Protein AF-A0A2R6DFC4-F1 (afdb_monomer_lite)

Secondary structure (DSSP, 8-state):
------S--EEEEEEETTEEEEEEESSSS-EE-S-EEE---TT-HHHHHTTS-----GGGEEEEEEEEEE--HHHHHHHHT--TT---EEEE-SGGGTT-SEEEEEEE-SSEEEEEEEEEHHHHHHHT--HHHHHHHHHT-GGGHHHHTT---EEEEEEEEEE-HHHH--SS-EETTEEE-GGGGT--EEETTEEE-HHHHHHHHHHHHHHHHHHHHTT-GGGHHHHHHH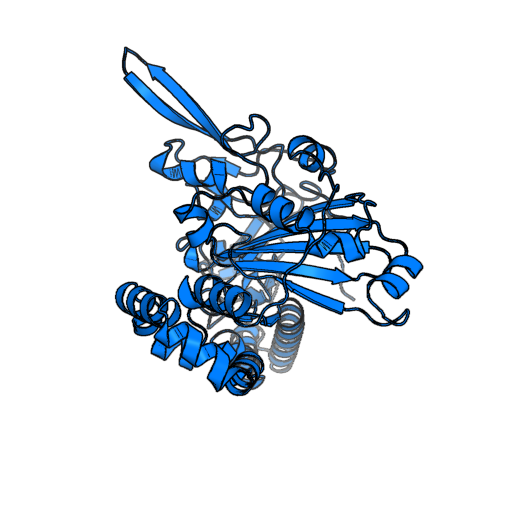HHHHTTHHHHHS-HHHHHHHHHHT-HHHHHHHHHHHHSHHHHHHHHHSHHHHHHHHT-HHHHTT--SSHIIIIIHHHHHHHHHPPP--------PPPHHHHHHTSEEE--S--EEES--BHHHHTTHHHHSTT-BTTBTTSSEEEEEEEETTEEEEEEEE--TT-----THHHHSSEEE-PPPTT-EEE-S--

pLDDT: mean 91.29, std 7.96, range [62.62, 98.69]

Radius of gyration: 22.93 Å; chains: 1; bounding box: 62×56×62 Å

Foldseek 3Di:
DDDDDFLWDFQEFDDDPRAGFFTDTPVDHTDGDLAAEDPVAQQDNHCVNLVQDAQADLQQKKKKKKWKKFAALVLQCVLVVHDQVDKDKDWAFECLQVLFFWTWMWIDDNGIIITMIMGRLVSCLVVLAFRVVSSVSVVFPQVCCSSCVQPTDTPAIAMAMAGQLQPQQGLQQDDQRYGYAFNSRNLFQDQQPDTDTPVRRVVLVVLLVVLQVVCVVVVHNRCSSVSSSVCCVVVCSSCRSHPPQLVVCQVPCADPVNQVVLLVCCPDPNNLVVCVVCVVVVVVLSVDPVNSSNQHSYSCRRYSVSHSCCVRPNDDNPGGGPDDDDDLCVNLVSWDFDQDPAQKFAPFFACVAQVSCQRSVNSHHAPDPRGQKYWDWDDDPHDIGITIDGDRSSDQLRCSSSNRHRMDGDDGRRPGHTDDDPD

Sequence (423 aa):
GGGLLTEVRVNGLLRENGEIVGVTCDELDPITADVIIAADGVNSELARDAGLMDYDEPDEWFQGVKAVVDMEPDAINERFDVEPDDGVAHLFSGDLFEGVRGGGFLYTNEDSLSVGTVFHLDSLAEERAEPHELLDALLTHPLLDQWFQGEYHEREYSAKLVPDSKKAAHPSPHEGRLLLVGDAAGQMQAQGPIIKGMNHAVTAGGLAAEALAEAKSRGNEASAGALYEQKLVDEGVMAKLRPKRYRMTRTLSESDVVTKVAGGVLDSAVGRAGVKLFDGVLERAFNSPFLLGMIPDTRTSYVTVPRVVAETLGERVDADNDVEPPELDDRIGDLTYDVGDPHIELLDNSYEASGTAVTACPVSARDFGGGCYREETVGTNGSEQRVVSLDTQPCVECGTCAVVADTEWDHPAGGKGVEFKDG

Structure (mmCIF, N/CA/C/O backbone):
data_AF-A0A2R6DFC4-F1
#
_entry.id   AF-A0A2R6DFC4-F1
#
loop_
_atom_site.group_PDB
_atom_site.id
_atom_site.type_symbol
_atom_site.label_atom_id
_atom_site.label_alt_id
_atom_site.label_comp_id
_atom_site.label_asym_id
_atom_site.label_entity_id
_atom_site.label_seq_id
_atom_site.pdbx_PDB_ins_code
_atom_site.Cartn_x
_atom_site.Cartn_y
_atom_site.Cartn_z
_atom_site.occupancy
_atom_site.B_iso_or_equiv
_atom_site.auth_seq_id
_atom_site.auth_comp_id
_atom_site.auth_asym_id
_atom_site.auth_atom_id
_atom_site.pdbx_PDB_model_num
ATOM 1 N N . GLY A 1 1 ? -32.577 0.637 5.072 1.00 66.44 1 GLY A N 1
ATOM 2 C CA . GLY A 1 1 ? -31.527 1.031 4.115 1.00 66.44 1 GLY A CA 1
ATOM 3 C C . GLY A 1 1 ? -30.312 1.485 4.892 1.00 66.44 1 GLY A C 1
ATOM 4 O O . GLY A 1 1 ? -30.464 1.733 6.083 1.00 66.44 1 GLY A O 1
ATOM 5 N N . GLY A 1 2 ? -29.150 1.557 4.242 1.00 83.12 2 GLY A N 1
ATOM 6 C CA . GLY A 1 2 ? -27.965 2.248 4.766 1.00 83.12 2 GLY A CA 1
ATOM 7 C C . GLY A 1 2 ? -27.921 3.701 4.285 1.00 83.12 2 GLY A C 1
ATOM 8 O O . GLY A 1 2 ? -28.633 4.048 3.341 1.00 83.12 2 GLY A O 1
ATOM 9 N N . GLY A 1 3 ? -27.125 4.535 4.951 1.00 91.56 3 GLY A N 1
ATOM 10 C CA . GLY A 1 3 ? -26.774 5.884 4.504 1.00 91.56 3 GLY A CA 1
ATOM 11 C C . GLY A 1 3 ? -25.269 5.969 4.262 1.00 91.56 3 GLY A C 1
ATOM 12 O O . GLY A 1 3 ? -24.515 5.265 4.929 1.00 91.56 3 GLY A O 1
ATOM 13 N N . LEU A 1 4 ? -24.857 6.801 3.307 1.00 94.81 4 LEU A N 1
ATOM 14 C CA . LEU A 1 4 ? -23.459 7.142 3.056 1.00 94.81 4 LEU A CA 1
ATOM 15 C C . LEU A 1 4 ? -23.251 8.594 3.490 1.00 94.81 4 LEU A C 1
ATOM 17 O O . LEU A 1 4 ? -23.996 9.470 3.050 1.00 94.81 4 LEU A O 1
ATOM 21 N N . LEU A 1 5 ? -22.277 8.817 4.368 1.00 94.69 5 LEU A N 1
ATOM 22 C CA . LEU A 1 5 ? -21.824 10.143 4.774 1.00 94.69 5 LEU A CA 1
ATOM 23 C C . LEU A 1 5 ? -20.431 10.329 4.174 1.00 94.69 5 LEU A C 1
ATOM 25 O O . LEU A 1 5 ? -19.504 9.626 4.560 1.00 94.69 5 LEU A O 1
ATOM 29 N N . THR A 1 6 ? -20.322 11.200 3.177 1.00 94.50 6 THR A N 1
ATOM 30 C CA . THR A 1 6 ? -19.045 11.590 2.566 1.00 94.50 6 THR A CA 1
ATOM 31 C C . THR A 1 6 ? -18.505 12.835 3.255 1.00 94.50 6 THR A C 1
ATOM 33 O O . THR A 1 6 ? -19.267 13.532 3.923 1.00 94.50 6 THR A O 1
ATOM 36 N N . GLU A 1 7 ? -17.215 13.121 3.069 1.00 93.00 7 GLU A N 1
ATOM 37 C CA . GLU A 1 7 ? -16.558 14.311 3.638 1.00 93.00 7 GLU A CA 1
ATOM 38 C C . GLU A 1 7 ? -16.625 14.369 5.178 1.00 93.00 7 GLU A C 1
ATOM 40 O O . GLU A 1 7 ? -16.651 15.442 5.770 1.00 93.00 7 GLU A O 1
ATOM 45 N N . VAL A 1 8 ? -16.662 13.205 5.834 1.00 95.12 8 VAL A N 1
ATOM 46 C CA . VAL A 1 8 ? -16.622 13.066 7.296 1.00 95.12 8 VAL A CA 1
ATOM 47 C C . VAL A 1 8 ? -15.481 12.124 7.641 1.00 95.12 8 VAL A C 1
ATOM 49 O O . VAL A 1 8 ? -15.509 10.960 7.232 1.00 95.12 8 VAL A O 1
ATOM 52 N N . ARG A 1 9 ? -14.499 12.610 8.401 1.00 94.50 9 ARG A N 1
ATOM 53 C CA . ARG A 1 9 ? -13.405 11.782 8.903 1.00 94.50 9 ARG A CA 1
ATOM 54 C C . ARG A 1 9 ? -13.793 11.226 10.266 1.00 94.50 9 ARG A C 1
ATOM 56 O O . ARG A 1 9 ? -14.155 11.957 11.184 1.00 94.50 9 ARG A O 1
ATOM 63 N N . VAL A 1 10 ? -13.681 9.910 10.403 1.00 96.88 10 VAL A N 1
ATOM 64 C CA . VAL A 1 10 ? -13.636 9.280 11.720 1.00 96.88 10 VAL A CA 1
ATOM 65 C C . VAL A 1 10 ? -12.209 9.413 12.242 1.00 96.88 10 VAL A C 1
ATOM 67 O O . VAL A 1 10 ? -11.292 8.928 11.590 1.00 96.88 10 VAL A O 1
ATOM 70 N N . ASN A 1 11 ? -12.038 10.055 13.397 1.00 94.31 11 ASN A N 1
ATOM 71 C CA . ASN A 1 11 ? -10.725 10.374 13.975 1.00 94.31 11 ASN A CA 1
ATOM 72 C C . ASN A 1 11 ? -10.410 9.598 15.268 1.00 94.31 11 ASN A C 1
ATOM 74 O O . ASN A 1 11 ? -9.431 9.881 15.952 1.00 94.31 11 ASN A O 1
ATOM 78 N N . GLY A 1 12 ? -11.267 8.647 15.654 1.00 96.38 12 GLY A N 1
ATOM 79 C CA . GLY A 1 12 ? -11.052 7.839 16.852 1.00 96.38 12 GLY A CA 1
ATOM 80 C C . GLY A 1 12 ? -12.275 7.048 17.307 1.00 96.38 12 GLY A C 1
ATOM 81 O O . GLY A 1 12 ? -13.365 7.116 16.726 1.00 96.38 12 GLY A O 1
ATOM 82 N N . LEU A 1 13 ? -12.095 6.271 18.376 1.00 98.25 13 LEU A N 1
ATOM 83 C CA . LEU A 1 13 ? -13.144 5.464 18.995 1.00 98.25 13 LEU A CA 1
ATOM 84 C C . LEU A 1 13 ? -13.738 6.183 20.213 1.00 98.25 13 LEU A C 1
ATOM 86 O O . LEU A 1 13 ? -13.060 6.489 21.200 1.00 98.25 13 LEU A O 1
ATOM 90 N N . LEU A 1 14 ? -15.061 6.345 20.204 1.00 98.44 14 LEU A N 1
ATOM 91 C CA . LEU A 1 14 ? -15.817 6.817 21.358 1.00 98.44 14 LEU A CA 1
ATOM 92 C C . LEU A 1 14 ? -15.877 5.715 22.422 1.00 98.44 14 LEU A C 1
ATOM 94 O O . LEU A 1 14 ? -16.354 4.605 22.155 1.00 98.44 14 LEU A O 1
ATOM 98 N N . ARG A 1 15 ? -15.450 6.042 23.648 1.00 98.19 15 ARG A N 1
ATOM 99 C CA . ARG A 1 15 ? -15.449 5.113 24.785 1.00 98.19 15 ARG A CA 1
ATOM 100 C C . ARG A 1 15 ? -16.265 5.616 25.968 1.00 98.19 15 ARG A C 1
ATOM 102 O O . ARG A 1 15 ? -16.132 6.761 26.389 1.00 98.19 15 ARG A O 1
ATOM 109 N N . GLU A 1 16 ? -17.029 4.714 26.576 1.00 97.56 16 GLU A N 1
ATOM 110 C CA . GLU A 1 16 ? -17.734 4.937 27.840 1.00 97.56 16 GLU A CA 1
ATOM 111 C C . GLU A 1 16 ? -17.309 3.876 28.855 1.00 97.56 16 GLU A C 1
ATOM 113 O O . GLU A 1 16 ? -17.381 2.681 28.589 1.00 97.56 16 GLU A O 1
ATOM 118 N N . ASN A 1 17 ? -16.840 4.299 30.035 1.00 95.56 17 ASN A N 1
ATOM 119 C CA . ASN A 1 17 ? -16.308 3.398 31.072 1.00 95.56 17 ASN A CA 1
ATOM 120 C C . ASN A 1 17 ? -15.202 2.441 30.572 1.00 95.56 17 ASN A C 1
ATOM 122 O O . ASN A 1 17 ? -15.037 1.350 31.111 1.00 95.56 17 ASN A O 1
ATOM 126 N N . GLY A 1 18 ? -14.437 2.863 29.560 1.00 93.69 18 GLY A N 1
ATOM 127 C CA . GLY A 1 18 ? -13.382 2.061 28.934 1.00 93.69 18 GLY A CA 1
ATOM 128 C C . GLY A 1 18 ? -13.863 1.113 27.832 1.00 93.69 18 GLY A C 1
ATOM 129 O O . GLY A 1 18 ? -13.031 0.472 27.202 1.00 93.69 18 GLY A O 1
ATOM 130 N N . GLU A 1 19 ? -15.166 1.038 27.557 1.00 96.06 19 GLU A N 1
ATOM 131 C CA . GLU A 1 19 ? -15.724 0.209 26.486 1.00 96.06 19 GLU A CA 1
ATOM 132 C C . GLU A 1 19 ? -15.931 1.030 25.211 1.00 96.06 19 GLU A C 1
ATOM 134 O O . GLU A 1 19 ? -16.431 2.153 25.273 1.00 96.06 19 GLU A O 1
ATOM 139 N N . ILE A 1 20 ? -15.590 0.462 24.051 1.00 98.00 20 ILE A N 1
ATOM 140 C CA . ILE A 1 20 ? -15.882 1.058 22.740 1.00 98.00 20 ILE A CA 1
ATOM 141 C C . ILE A 1 20 ? -17.399 1.047 22.524 1.00 98.00 20 ILE A C 1
ATOM 143 O O . ILE A 1 20 ? -18.023 -0.016 22.554 1.00 98.00 20 ILE A O 1
ATOM 147 N N . VAL A 1 21 ? -17.986 2.220 22.283 1.00 97.94 21 VAL A N 1
ATOM 148 C CA . VAL A 1 21 ? -19.436 2.398 22.066 1.00 97.94 21 VAL A CA 1
ATOM 149 C C . VAL A 1 21 ? -19.774 3.141 20.773 1.00 97.94 21 VAL A C 1
ATOM 151 O O . VAL A 1 21 ? -20.950 3.272 20.428 1.00 97.94 21 VAL A O 1
ATOM 154 N N . GLY A 1 22 ? -18.769 3.628 20.048 1.00 98.19 22 GLY A N 1
ATOM 155 C CA . GLY A 1 22 ? -18.963 4.443 18.858 1.00 98.19 22 GLY A CA 1
ATOM 156 C C . GLY A 1 22 ? -17.657 4.973 18.280 1.00 98.19 22 GLY A C 1
ATOM 157 O O . GLY A 1 22 ? -16.576 4.507 18.634 1.00 98.19 22 GLY A O 1
ATOM 158 N N . VAL A 1 23 ? -17.778 5.975 17.423 1.00 98.44 23 VAL A N 1
ATOM 159 C CA . VAL A 1 23 ? -16.666 6.680 16.783 1.00 98.44 23 VAL A CA 1
ATOM 160 C C . VAL A 1 23 ? -16.779 8.182 17.022 1.00 98.44 23 VAL A C 1
ATOM 162 O O . VAL A 1 23 ? -17.882 8.706 17.217 1.00 98.44 23 VAL A O 1
ATOM 165 N N . THR A 1 24 ? -15.643 8.865 17.028 1.00 97.88 24 THR A N 1
ATOM 166 C CA . THR A 1 24 ? -15.551 10.326 17.046 1.00 97.88 24 THR A CA 1
ATOM 167 C C . THR A 1 24 ? -15.252 10.850 15.645 1.00 97.88 24 THR A C 1
ATOM 169 O O . THR A 1 24 ? -14.639 10.157 14.832 1.00 97.88 24 THR A O 1
ATOM 172 N N . CYS A 1 25 ? -15.725 12.061 15.367 1.00 96.38 25 CYS A N 1
ATOM 173 C CA . CYS A 1 25 ? -15.489 12.787 14.124 1.00 96.38 25 CYS A CA 1
ATOM 174 C C . CYS A 1 25 ? -15.224 14.257 14.468 1.00 96.38 25 CYS A C 1
ATOM 176 O O . CYS A 1 25 ? -15.667 14.721 15.524 1.00 96.38 25 CYS A O 1
ATOM 178 N N . ASP A 1 26 ? -14.579 14.996 13.567 1.00 91.62 26 ASP A N 1
ATOM 179 C CA . ASP A 1 26 ? -14.442 16.452 13.703 1.00 91.62 26 ASP A CA 1
ATOM 180 C C . ASP A 1 26 ? -15.636 17.198 13.091 1.00 91.62 26 ASP A C 1
ATOM 182 O O . ASP A 1 26 ? -16.065 18.235 13.601 1.00 91.62 26 ASP A O 1
ATOM 186 N N . GLU A 1 27 ? -16.224 16.660 12.018 1.00 95.19 27 GLU A N 1
ATOM 187 C CA . GLU A 1 27 ? -17.294 17.329 11.268 1.00 95.19 27 GLU A CA 1
ATOM 188 C C . GLU A 1 27 ? -18.686 17.130 11.883 1.00 95.19 27 GLU A C 1
ATOM 190 O O . GLU A 1 27 ? -19.608 17.900 11.598 1.00 95.19 27 GLU A O 1
ATOM 195 N N . LEU A 1 28 ? -18.860 16.096 12.712 1.00 96.31 28 LEU A N 1
ATOM 196 C CA . LEU A 1 28 ? -20.140 15.675 13.284 1.00 96.31 28 LEU A CA 1
ATOM 197 C C . LEU A 1 28 ? -20.019 15.358 14.777 1.00 96.31 28 LEU A C 1
ATOM 199 O O . LEU A 1 28 ? -18.949 15.016 15.274 1.00 96.31 28 LEU A O 1
ATOM 203 N N . ASP A 1 29 ? -21.156 15.386 15.479 1.00 97.38 29 ASP A N 1
ATOM 204 C CA . ASP A 1 29 ? -21.242 14.821 16.828 1.00 97.38 29 ASP A CA 1
ATOM 205 C C . ASP A 1 29 ? -20.875 13.318 16.812 1.00 97.38 29 ASP A C 1
ATOM 207 O O . ASP A 1 29 ? -21.219 12.621 15.848 1.00 97.38 29 ASP A O 1
ATOM 211 N N . PRO A 1 30 ? -20.248 12.784 17.883 1.00 97.75 30 PRO A N 1
ATOM 212 C CA . PRO A 1 30 ? -19.874 11.374 17.962 1.00 97.75 30 PRO A CA 1
ATOM 213 C C . PRO A 1 30 ? -21.033 10.416 17.662 1.00 97.75 30 PRO A C 1
ATOM 215 O O . PRO A 1 30 ? -22.163 10.595 18.130 1.00 97.75 30 PRO A O 1
ATOM 218 N N . ILE A 1 31 ? -20.736 9.350 16.919 1.00 97.44 31 ILE A N 1
ATOM 219 C CA . ILE A 1 31 ? -21.731 8.389 16.439 1.00 97.44 31 ILE A CA 1
ATOM 220 C C . ILE A 1 31 ? -21.620 7.104 17.257 1.00 97.44 31 ILE A C 1
ATOM 222 O O . ILE A 1 31 ? -20.583 6.446 17.260 1.00 97.44 31 ILE A O 1
ATOM 226 N N . THR A 1 32 ? -22.703 6.710 17.927 1.00 97.81 32 THR A N 1
ATOM 227 C CA . THR A 1 32 ? -22.766 5.446 18.681 1.00 97.81 32 THR A CA 1
ATOM 228 C C . THR A 1 32 ? -23.230 4.285 17.806 1.00 97.81 32 THR A C 1
ATOM 230 O O . THR A 1 32 ? -24.050 4.459 16.902 1.00 97.81 32 THR A O 1
ATOM 233 N N . ALA A 1 33 ? -22.722 3.082 18.085 1.00 95.69 33 ALA A N 1
ATOM 234 C CA . ALA A 1 33 ? -23.085 1.874 17.352 1.00 95.69 33 ALA A CA 1
ATOM 235 C C . ALA A 1 33 ? -23.017 0.610 18.226 1.00 95.69 33 ALA A C 1
ATOM 237 O O . ALA A 1 33 ? -22.220 0.500 19.162 1.00 95.69 33 ALA A O 1
ATOM 238 N N . ASP A 1 34 ? -23.849 -0.380 17.892 1.00 93.88 34 ASP A N 1
ATOM 239 C CA . ASP A 1 34 ? -23.778 -1.716 18.503 1.00 93.88 34 ASP A CA 1
ATOM 240 C C . ASP A 1 34 ? -22.525 -2.476 18.050 1.00 93.88 34 ASP A C 1
ATOM 242 O O . ASP A 1 34 ? -21.954 -3.240 18.823 1.00 93.88 34 ASP A O 1
ATOM 246 N N . VAL A 1 35 ? -22.112 -2.261 16.797 1.00 96.31 35 VAL A N 1
ATOM 247 C CA . VAL A 1 35 ? -20.905 -2.819 16.178 1.00 96.31 35 VAL A CA 1
ATOM 248 C C . VAL A 1 35 ? -20.341 -1.800 15.191 1.00 96.31 35 VAL A C 1
ATOM 250 O O . VAL A 1 35 ? -21.098 -1.166 14.456 1.00 96.31 35 VAL A O 1
ATOM 253 N N . ILE A 1 36 ? -19.017 -1.676 15.174 1.00 98.12 36 ILE A N 1
ATOM 254 C CA . ILE A 1 36 ? -18.231 -0.815 14.292 1.00 98.12 36 ILE A CA 1
ATOM 255 C C . ILE A 1 36 ? -17.380 -1.729 13.417 1.00 98.12 36 ILE A C 1
ATOM 257 O O . ILE A 1 36 ? -16.684 -2.600 13.932 1.00 98.12 36 ILE A O 1
ATOM 261 N N . ILE A 1 37 ? -17.447 -1.547 12.102 1.00 98.25 37 ILE A N 1
ATOM 262 C CA . ILE A 1 37 ? -16.599 -2.267 11.150 1.00 98.25 37 ILE A CA 1
ATOM 263 C C . ILE A 1 37 ? -15.638 -1.239 10.557 1.00 98.25 37 ILE A C 1
ATOM 265 O O . ILE A 1 37 ? -16.062 -0.406 9.758 1.00 98.25 37 ILE A O 1
ATOM 269 N N . ALA A 1 38 ? -14.377 -1.276 10.980 1.00 98.25 38 ALA A N 1
ATOM 270 C CA . ALA A 1 38 ? -13.330 -0.414 10.454 1.00 98.25 38 ALA A CA 1
ATOM 271 C C . ALA A 1 38 ? -12.789 -0.995 9.146 1.00 98.25 38 ALA A C 1
ATOM 273 O O . ALA A 1 38 ? -12.271 -2.114 9.104 1.00 98.25 38 ALA A O 1
ATOM 274 N N . ALA A 1 39 ? -12.969 -0.219 8.083 1.00 97.81 39 ALA A N 1
ATOM 275 C CA . ALA A 1 39 ? -12.512 -0.497 6.727 1.00 97.81 39 ALA A CA 1
ATOM 276 C C . ALA A 1 39 ? -11.699 0.695 6.185 1.00 97.81 39 ALA A C 1
ATOM 278 O O . ALA A 1 39 ? -11.737 0.987 4.995 1.00 97.81 39 ALA A O 1
ATOM 279 N N . ASP A 1 40 ? -10.995 1.398 7.075 1.00 96.31 40 ASP A N 1
ATOM 280 C CA . ASP A 1 40 ? -10.201 2.613 6.842 1.00 96.31 40 ASP A CA 1
ATOM 281 C C . ASP A 1 40 ? -8.797 2.331 6.267 1.00 96.31 40 ASP A C 1
ATOM 283 O O . ASP A 1 40 ? -7.941 3.209 6.198 1.00 96.31 40 ASP A O 1
ATOM 287 N N . GLY A 1 41 ? -8.581 1.110 5.774 1.00 95.94 41 GLY A N 1
ATOM 288 C CA . GLY A 1 41 ? -7.413 0.748 4.978 1.00 95.94 41 GLY A CA 1
ATOM 289 C C . GLY A 1 41 ? -6.117 0.635 5.779 1.00 95.94 41 GLY A C 1
ATOM 290 O O . GLY A 1 41 ? -6.121 0.467 6.994 1.00 95.94 41 GLY A O 1
ATOM 291 N N . VAL A 1 42 ? -4.992 0.674 5.063 1.00 95.88 42 VAL A N 1
ATOM 292 C CA . VAL A 1 42 ? -3.655 0.431 5.624 1.00 95.88 42 VAL A CA 1
ATOM 293 C C . VAL A 1 42 ? -3.259 1.439 6.700 1.00 95.88 42 VAL A C 1
ATOM 295 O O . VAL A 1 42 ? -2.503 1.080 7.587 1.00 95.88 42 VAL A O 1
ATOM 298 N N . ASN A 1 43 ? -3.786 2.667 6.660 1.00 95.06 43 ASN A N 1
ATOM 299 C CA . ASN A 1 43 ? -3.406 3.712 7.607 1.00 95.06 43 ASN A CA 1
ATOM 300 C C . ASN A 1 43 ? -4.375 3.832 8.794 1.00 95.06 43 ASN A C 1
ATOM 302 O O . ASN A 1 43 ? -4.604 4.930 9.306 1.00 95.06 43 ASN A O 1
ATOM 306 N N . SER A 1 44 ? -4.993 2.717 9.190 1.00 96.94 44 SER A N 1
ATOM 307 C CA . SER A 1 44 ? -6.144 2.702 10.093 1.00 96.94 44 SER A CA 1
ATOM 308 C C . SER A 1 44 ? -5.872 3.433 11.412 1.00 96.94 44 SER A C 1
ATOM 310 O O . SER A 1 44 ? -5.038 3.028 12.224 1.00 96.94 44 SER A O 1
ATOM 312 N N . GLU A 1 45 ? -6.602 4.521 11.648 1.00 96.06 45 GLU A N 1
ATOM 313 C CA . GLU A 1 45 ? -6.591 5.239 12.928 1.00 96.06 45 GLU A CA 1
ATOM 314 C C . GLU A 1 45 ? -7.324 4.426 13.995 1.00 96.06 45 GLU A C 1
ATOM 316 O O . GLU A 1 45 ? -6.897 4.366 15.147 1.00 96.06 45 GLU A O 1
ATOM 321 N N . LEU A 1 46 ? -8.393 3.727 13.599 1.00 97.94 46 LEU A N 1
ATOM 322 C CA . LEU A 1 46 ? -9.200 2.930 14.516 1.00 97.94 46 LEU A CA 1
ATOM 323 C C . LEU A 1 46 ? -8.463 1.684 15.011 1.00 97.94 46 LEU A C 1
ATOM 325 O O . LEU A 1 46 ? -8.587 1.328 16.184 1.00 97.94 46 LEU A O 1
ATOM 329 N N . ALA A 1 47 ? -7.695 1.018 14.144 1.00 97.69 47 ALA A N 1
ATOM 330 C CA . ALA A 1 47 ? -6.881 -0.124 14.544 1.00 97.69 47 ALA A CA 1
ATOM 331 C C . ALA A 1 47 ? -5.760 0.299 15.505 1.00 97.69 47 ALA A C 1
ATOM 333 O O . ALA A 1 47 ? -5.541 -0.386 16.507 1.00 97.69 47 ALA A O 1
ATOM 334 N N . ARG A 1 48 ? -5.114 1.447 15.247 1.00 96.81 48 ARG A N 1
ATOM 335 C CA . ARG A 1 48 ? -4.082 2.023 16.123 1.00 96.81 48 ARG A CA 1
ATOM 336 C C . ARG A 1 48 ? -4.640 2.451 17.480 1.00 96.81 48 ARG A C 1
ATOM 338 O O . ARG A 1 48 ? -4.116 2.030 18.507 1.00 96.81 48 ARG A O 1
ATOM 345 N N . ASP A 1 49 ? -5.753 3.190 17.514 1.00 96.81 49 ASP A N 1
ATOM 346 C CA . ASP A 1 49 ? -6.434 3.583 18.762 1.00 96.81 49 ASP A CA 1
ATOM 347 C C . ASP A 1 49 ? -6.881 2.350 19.581 1.00 96.81 49 ASP A C 1
ATOM 349 O O . ASP A 1 49 ? -6.826 2.331 20.814 1.00 96.81 49 ASP A O 1
ATOM 353 N N . ALA A 1 50 ? -7.286 1.264 18.917 1.00 97.38 50 ALA A N 1
ATOM 354 C CA . ALA A 1 50 ? -7.628 0.009 19.587 1.00 97.38 50 ALA A CA 1
ATOM 355 C C . ALA A 1 50 ? -6.414 -0.823 20.045 1.00 97.38 50 ALA A C 1
ATOM 357 O O . ALA A 1 50 ? -6.610 -1.817 20.745 1.00 97.38 50 ALA A O 1
ATOM 358 N N . GLY A 1 51 ? -5.184 -0.460 19.664 1.00 96.44 51 GLY A N 1
ATOM 359 C CA . GLY A 1 51 ? -3.983 -1.259 19.925 1.00 96.44 51 GLY A CA 1
ATOM 360 C C . GLY A 1 51 ? -3.946 -2.588 19.159 1.00 96.44 51 GLY A C 1
ATOM 361 O O . GLY A 1 51 ? -3.335 -3.549 19.620 1.00 96.44 51 GLY A O 1
ATOM 362 N N . LEU A 1 52 ? -4.642 -2.664 18.020 1.00 97.06 52 LEU A N 1
ATOM 363 C CA . LEU A 1 52 ? -4.693 -3.836 17.134 1.00 97.06 52 LEU A CA 1
ATOM 364 C C . LEU A 1 52 ? -3.703 -3.736 15.959 1.00 97.06 52 LEU A C 1
ATOM 366 O O . LEU A 1 52 ? -3.566 -4.692 15.194 1.00 97.06 52 LEU A O 1
ATOM 370 N N . MET A 1 53 ? -3.054 -2.582 15.809 1.00 95.31 53 MET A N 1
ATOM 371 C CA . MET A 1 53 ? -2.078 -2.255 14.773 1.00 95.31 53 MET A CA 1
ATOM 372 C C . MET A 1 53 ? -1.127 -1.174 15.301 1.00 95.31 53 MET A C 1
ATOM 374 O O . MET A 1 53 ? -1.551 -0.298 16.054 1.00 95.31 53 MET A O 1
ATOM 378 N N . ASP A 1 54 ? 0.123 -1.210 14.857 1.00 93.56 54 ASP A N 1
ATOM 379 C CA . ASP A 1 54 ? 1.142 -0.179 15.066 1.00 93.56 54 ASP A CA 1
ATOM 380 C C . ASP A 1 54 ? 1.988 -0.017 13.786 1.00 93.56 54 ASP A C 1
ATOM 382 O O . ASP A 1 54 ? 1.672 -0.619 12.760 1.00 93.56 54 ASP A O 1
ATOM 386 N N . TYR A 1 55 ? 3.012 0.837 13.825 1.00 92.19 55 TYR A N 1
ATOM 387 C CA . TYR A 1 55 ? 3.945 1.079 12.716 1.00 92.19 55 TYR A CA 1
ATOM 388 C C . TYR A 1 55 ? 5.394 0.754 13.101 1.00 92.19 55 TYR A C 1
ATOM 390 O O . TYR A 1 55 ? 6.325 1.250 12.470 1.00 92.19 55 TYR A O 1
ATOM 398 N N . ASP A 1 56 ? 5.601 -0.063 14.135 1.00 91.38 56 ASP A N 1
ATOM 399 C CA . ASP A 1 56 ? 6.910 -0.187 14.783 1.00 91.38 56 ASP A CA 1
ATOM 400 C C . ASP A 1 56 ? 7.953 -0.868 13.882 1.00 91.38 56 ASP A C 1
ATOM 402 O O . ASP A 1 56 ? 9.146 -0.573 13.967 1.00 91.38 56 ASP A O 1
ATOM 406 N N . GLU A 1 57 ? 7.512 -1.781 13.014 1.00 93.38 57 GLU A N 1
ATOM 407 C CA . GLU A 1 57 ? 8.388 -2.660 12.239 1.00 93.38 57 GLU A CA 1
ATOM 408 C C . GLU A 1 57 ? 8.233 -2.407 10.723 1.00 93.38 57 GLU A C 1
ATOM 410 O O . GLU A 1 57 ? 7.259 -2.851 10.103 1.00 93.38 57 GLU A O 1
ATOM 415 N N . PRO A 1 58 ? 9.198 -1.725 10.066 1.00 94.31 58 PRO A N 1
ATOM 416 C CA . PRO A 1 58 ? 9.136 -1.430 8.633 1.00 94.31 58 PRO A CA 1
ATOM 417 C C . PRO A 1 58 ? 9.031 -2.662 7.730 1.00 94.31 58 PRO A C 1
ATOM 419 O O . PRO A 1 58 ? 8.522 -2.572 6.615 1.00 94.31 58 PRO A O 1
ATOM 422 N N . ASP A 1 59 ? 9.499 -3.827 8.183 1.00 93.81 59 ASP A N 1
ATOM 423 C CA . ASP A 1 59 ? 9.462 -5.055 7.392 1.00 93.81 59 ASP A CA 1
ATOM 424 C C . ASP A 1 59 ? 8.058 -5.679 7.310 1.00 93.81 59 ASP A C 1
ATOM 426 O O . ASP A 1 59 ? 7.860 -6.625 6.540 1.00 93.81 59 ASP A O 1
ATOM 430 N N . GLU A 1 60 ? 7.088 -5.166 8.069 1.00 94.75 60 GLU A N 1
ATOM 431 C CA . GLU A 1 60 ? 5.671 -5.532 7.988 1.00 94.75 60 GLU A CA 1
ATOM 432 C C . GLU A 1 60 ? 4.911 -4.793 6.882 1.00 94.75 60 GLU A C 1
ATOM 434 O O . GLU A 1 60 ? 3.746 -5.108 6.625 1.00 94.75 60 GLU A O 1
ATOM 439 N N . TRP A 1 61 ? 5.575 -3.873 6.176 1.00 96.12 61 TRP A N 1
ATOM 440 C CA . TRP A 1 61 ? 4.959 -3.012 5.175 1.00 96.12 61 TRP A CA 1
ATOM 441 C C . TRP A 1 61 ? 5.669 -3.102 3.826 1.00 96.12 61 TRP A C 1
ATOM 443 O O . TRP A 1 61 ? 6.890 -3.234 3.709 1.00 96.12 61 TRP A O 1
ATOM 453 N N . PHE A 1 62 ? 4.870 -2.975 2.779 1.00 96.12 62 PHE A N 1
ATOM 454 C CA . PHE A 1 62 ? 5.311 -2.626 1.445 1.00 96.12 62 PHE A CA 1
ATOM 455 C C . PHE A 1 62 ? 4.891 -1.195 1.138 1.00 96.12 62 PHE A C 1
ATOM 457 O O . PHE A 1 62 ? 3.908 -0.696 1.684 1.00 96.12 62 PHE A O 1
ATOM 464 N N . GLN A 1 63 ? 5.584 -0.570 0.201 1.00 97.25 63 GLN A N 1
ATOM 465 C CA . GLN A 1 63 ? 5.142 0.662 -0.424 1.00 97.25 63 GLN A CA 1
ATOM 466 C C . GLN A 1 63 ? 4.921 0.414 -1.909 1.00 97.25 63 GLN A C 1
ATOM 468 O O . GLN A 1 63 ? 5.792 -0.142 -2.578 1.00 97.25 63 GLN A O 1
ATOM 473 N N . GLY A 1 64 ? 3.752 0.822 -2.396 1.00 96.31 64 GLY A N 1
ATOM 474 C CA . GLY A 1 64 ? 3.424 0.863 -3.810 1.00 96.31 64 GLY A CA 1
ATOM 475 C C . GLY A 1 64 ? 3.431 2.290 -4.344 1.00 96.31 64 GLY A C 1
ATOM 476 O O . GLY A 1 64 ? 2.915 3.191 -3.682 1.00 96.31 64 GLY A O 1
ATOM 477 N N . VAL A 1 65 ? 3.962 2.466 -5.550 1.00 97.38 65 VAL A N 1
ATOM 478 C CA . VAL A 1 65 ? 3.845 3.688 -6.355 1.00 97.38 65 VAL A CA 1
ATOM 479 C C . VAL A 1 65 ? 3.305 3.303 -7.728 1.00 97.38 65 VAL A C 1
ATOM 481 O O . VAL A 1 65 ? 3.704 2.277 -8.280 1.00 97.38 65 VAL A O 1
ATOM 484 N N . LYS A 1 66 ? 2.367 4.077 -8.272 1.00 97.50 66 LYS A N 1
ATOM 485 C CA . LYS A 1 66 ? 1.661 3.753 -9.514 1.00 97.50 66 LYS A CA 1
ATOM 486 C C . LYS A 1 66 ? 1.427 5.006 -10.353 1.00 97.50 66 LYS A C 1
ATOM 488 O O . LYS A 1 66 ? 0.922 6.001 -9.842 1.00 97.50 66 LYS A O 1
ATOM 493 N N . ALA A 1 67 ? 1.708 4.886 -11.644 1.00 97.44 67 ALA A N 1
ATOM 494 C CA . ALA A 1 67 ? 1.248 5.774 -12.697 1.00 97.44 67 ALA A CA 1
ATOM 495 C C . ALA A 1 67 ? 0.081 5.127 -13.463 1.00 97.44 67 ALA A C 1
ATOM 497 O O . ALA A 1 67 ? 0.109 3.936 -13.797 1.00 97.44 67 ALA A O 1
ATOM 498 N N . VAL A 1 68 ? -0.944 5.917 -13.766 1.00 97.69 68 VAL A N 1
ATOM 499 C CA . VAL A 1 68 ? -1.974 5.565 -14.747 1.00 97.69 68 VAL A CA 1
ATOM 500 C C . VAL A 1 68 ? -1.626 6.258 -16.052 1.00 97.69 68 VAL A C 1
ATOM 502 O O . VAL A 1 68 ? -1.453 7.471 -16.077 1.00 97.69 68 VAL A O 1
ATOM 505 N N . VAL A 1 69 ? -1.503 5.494 -17.131 1.00 97.62 69 VAL A N 1
ATOM 506 C CA . VAL A 1 69 ? -1.048 5.979 -18.438 1.00 97.62 69 VAL A CA 1
ATOM 507 C C . VAL A 1 69 ? -2.187 5.861 -19.439 1.00 97.62 69 VAL A C 1
ATOM 509 O O . VAL A 1 69 ? -2.827 4.816 -19.530 1.00 97.62 69 VAL A O 1
ATOM 512 N N . ASP A 1 70 ? -2.445 6.930 -20.183 1.00 97.00 70 ASP A N 1
ATOM 513 C CA . ASP A 1 70 ? -3.442 6.960 -21.251 1.00 97.00 70 ASP A CA 1
ATOM 514 C C . ASP A 1 70 ? -3.112 5.932 -22.342 1.00 97.00 70 ASP A C 1
ATOM 516 O O . ASP A 1 70 ? -1.975 5.867 -22.813 1.00 97.00 70 ASP A O 1
ATOM 520 N N . MET A 1 71 ? -4.093 5.120 -22.743 1.00 97.06 71 MET A N 1
ATOM 521 C CA . MET A 1 71 ? -3.962 4.264 -23.919 1.00 97.06 71 MET A CA 1
ATOM 522 C C . MET A 1 71 ? -5.337 3.929 -24.483 1.00 97.06 71 MET A C 1
ATOM 524 O O . MET A 1 71 ? -6.176 3.356 -23.794 1.00 97.06 71 MET A O 1
ATOM 528 N N . GLU A 1 72 ? -5.573 4.252 -25.754 1.00 96.94 72 GLU A N 1
ATOM 529 C CA . GLU A 1 72 ? -6.866 3.977 -26.380 1.00 96.94 72 GLU A CA 1
ATOM 530 C C . GLU A 1 72 ? -7.194 2.466 -26.372 1.00 96.94 72 GLU A C 1
ATOM 532 O O . GLU A 1 72 ? -6.299 1.649 -26.609 1.00 96.94 72 GLU A O 1
ATOM 537 N N . PRO A 1 73 ? -8.469 2.069 -26.178 1.00 97.56 73 PRO A N 1
ATOM 538 C CA . PRO A 1 73 ? -8.861 0.658 -26.094 1.00 97.56 73 PRO A CA 1
ATOM 539 C C . PRO A 1 73 ? -8.398 -0.193 -27.289 1.00 97.56 73 PRO A C 1
ATOM 541 O O . PRO A 1 73 ? -7.941 -1.322 -27.123 1.00 97.56 73 PRO A O 1
ATOM 544 N N . ASP A 1 74 ? -8.467 0.355 -28.509 1.00 97.06 74 ASP A N 1
ATOM 545 C CA . ASP A 1 74 ? -8.007 -0.339 -29.720 1.00 97.06 74 ASP A CA 1
ATOM 546 C C . ASP A 1 74 ? -6.482 -0.562 -29.709 1.00 97.06 74 ASP A C 1
ATOM 548 O O . ASP A 1 74 ? -6.014 -1.616 -30.143 1.00 97.06 74 ASP A O 1
ATOM 552 N N . ALA A 1 75 ? -5.713 0.389 -29.164 1.00 97.19 75 ALA A N 1
ATOM 553 C CA . ALA A 1 75 ? -4.269 0.252 -28.999 1.00 97.19 75 ALA A CA 1
ATOM 554 C C . ALA A 1 75 ? -3.922 -0.787 -27.924 1.00 97.19 75 ALA A C 1
ATOM 556 O O . ALA A 1 75 ? -2.992 -1.564 -28.126 1.00 97.19 75 ALA A O 1
ATOM 557 N N . ILE A 1 76 ? -4.685 -0.864 -26.826 1.00 97.69 76 ILE A N 1
ATOM 558 C CA . ILE A 1 76 ? -4.526 -1.922 -25.816 1.00 97.69 76 ILE A CA 1
ATOM 559 C C . ILE A 1 76 ? -4.719 -3.296 -26.467 1.00 97.69 76 ILE A C 1
ATOM 561 O O . ILE A 1 76 ? -3.831 -4.147 -26.388 1.00 97.69 76 ILE A O 1
ATOM 565 N N . ASN A 1 77 ? -5.837 -3.488 -27.170 1.00 97.56 77 ASN A N 1
ATOM 566 C CA . ASN A 1 77 ? -6.157 -4.754 -27.831 1.00 97.56 77 ASN A CA 1
ATOM 567 C C . ASN A 1 77 ? -5.064 -5.176 -28.828 1.00 97.56 77 ASN A C 1
ATOM 569 O O . ASN A 1 77 ? -4.619 -6.323 -28.815 1.00 97.56 77 ASN A O 1
ATOM 573 N N . GLU A 1 78 ? -4.589 -4.244 -29.664 1.00 97.06 78 GLU A N 1
ATOM 574 C CA . GLU A 1 78 ? -3.547 -4.515 -30.660 1.00 97.06 78 GLU A CA 1
ATOM 575 C C . GLU A 1 78 ? -2.173 -4.787 -30.029 1.00 97.06 78 GLU A C 1
ATOM 577 O O . GLU A 1 78 ? -1.504 -5.752 -30.401 1.00 97.06 78 GLU A O 1
ATOM 582 N N . ARG A 1 79 ? -1.728 -3.948 -29.085 1.00 96.38 79 ARG A N 1
ATOM 583 C CA . ARG A 1 79 ? -0.360 -3.998 -28.541 1.00 96.38 79 ARG A CA 1
ATOM 584 C C . ARG A 1 79 ? -0.172 -5.112 -27.509 1.00 96.38 79 ARG A C 1
ATOM 586 O O . ARG A 1 79 ? 0.946 -5.607 -27.361 1.00 96.38 79 ARG A O 1
ATOM 593 N N . PHE A 1 80 ? -1.235 -5.523 -26.816 1.00 97.06 80 PHE A N 1
ATOM 594 C CA . PHE A 1 80 ? -1.200 -6.617 -25.837 1.00 97.06 80 PHE A CA 1
ATOM 595 C C . PHE A 1 80 ? -1.743 -7.951 -26.369 1.00 97.06 80 PHE A C 1
ATOM 597 O O . PHE A 1 80 ? -1.658 -8.947 -25.651 1.00 97.06 80 PHE A O 1
ATOM 604 N N . ASP A 1 81 ? -2.235 -7.995 -27.615 1.00 96.75 81 ASP A N 1
ATOM 605 C CA . ASP A 1 81 ? -2.816 -9.190 -28.254 1.00 96.75 81 ASP A CA 1
ATOM 606 C C . ASP A 1 81 ? -3.984 -9.778 -27.435 1.00 96.75 81 ASP A C 1
ATOM 608 O O . ASP A 1 81 ? -4.011 -10.964 -27.095 1.00 96.75 81 ASP A O 1
ATOM 612 N N . VAL A 1 82 ? -4.942 -8.913 -27.080 1.00 97.12 82 VAL A N 1
ATOM 613 C CA . VAL A 1 82 ? -6.131 -9.257 -26.280 1.00 97.12 82 VAL A CA 1
ATOM 614 C C . VAL A 1 82 ? -7.429 -8.877 -26.990 1.00 97.12 82 VAL A C 1
ATOM 616 O O . VAL A 1 82 ? -7.473 -7.969 -27.818 1.00 97.12 82 VAL A O 1
ATOM 619 N N . GLU A 1 83 ? -8.504 -9.593 -26.664 1.00 96.75 83 GLU A N 1
ATOM 620 C CA . GLU A 1 83 ? -9.858 -9.241 -27.099 1.00 96.75 83 GLU A CA 1
ATOM 621 C C . GLU A 1 83 ? -10.421 -8.085 -26.241 1.00 96.75 83 GLU A C 1
ATOM 623 O O . GLU A 1 83 ? -9.992 -7.925 -25.101 1.00 96.75 83 GLU A O 1
ATOM 628 N N . PRO A 1 84 ? -11.432 -7.327 -26.714 1.00 93.06 84 PRO A N 1
ATOM 629 C CA . PRO A 1 84 ? -11.909 -6.109 -26.039 1.00 93.06 84 PRO A CA 1
ATOM 630 C C . PRO A 1 84 ? -12.398 -6.244 -24.588 1.00 93.06 84 PRO A C 1
ATOM 632 O O . PRO A 1 84 ? -12.446 -5.247 -23.877 1.00 93.06 84 PRO A O 1
ATOM 635 N N . ASP A 1 85 ? -12.811 -7.441 -24.164 1.00 94.12 85 ASP A N 1
ATOM 636 C CA . ASP A 1 85 ? -13.288 -7.716 -22.798 1.00 94.12 85 ASP A CA 1
ATOM 637 C C . ASP A 1 85 ? -12.241 -8.477 -21.953 1.00 94.12 85 ASP A C 1
ATOM 639 O O . ASP A 1 85 ? -12.523 -8.884 -20.822 1.00 94.12 85 ASP A O 1
ATOM 643 N N . ASP A 1 86 ? -11.049 -8.705 -22.510 1.00 96.81 86 ASP A N 1
ATOM 644 C CA . ASP A 1 86 ? -9.931 -9.376 -21.858 1.00 96.81 86 ASP A CA 1
ATOM 645 C C . ASP A 1 86 ? -8.865 -8.355 -21.432 1.00 96.81 86 ASP A C 1
ATOM 647 O O . ASP A 1 86 ? -8.778 -7.238 -21.932 1.00 96.81 86 ASP A O 1
ATOM 651 N N . GLY A 1 87 ? -8.019 -8.755 -20.488 1.00 96.00 87 GLY A N 1
ATOM 652 C CA . GLY A 1 87 ? -6.897 -7.944 -20.040 1.00 96.00 87 GLY A CA 1
ATOM 653 C C . GLY A 1 87 ? -5.731 -8.811 -19.601 1.00 96.00 87 GLY A C 1
ATOM 654 O O . GLY A 1 87 ? -5.881 -10.008 -19.331 1.00 96.00 87 GLY A O 1
ATOM 655 N N . VAL A 1 88 ? -4.556 -8.200 -19.514 1.00 96.44 88 VAL A N 1
ATOM 656 C CA . VAL A 1 88 ? -3.320 -8.875 -19.123 1.00 96.44 88 VAL A CA 1
ATOM 657 C C . VAL A 1 88 ? -2.661 -8.196 -17.939 1.00 96.44 88 VAL A C 1
ATOM 659 O O . VAL A 1 88 ? -2.795 -6.997 -17.699 1.00 96.44 88 VAL A O 1
ATOM 662 N N . ALA A 1 89 ? -1.928 -9.016 -17.192 1.00 94.06 89 ALA A N 1
ATOM 663 C CA . ALA A 1 89 ? -1.115 -8.583 -16.078 1.00 94.06 89 ALA A CA 1
ATOM 664 C C . ALA A 1 89 ? 0.324 -9.050 -16.270 1.00 94.06 89 ALA A C 1
ATOM 666 O O . ALA A 1 89 ? 0.604 -10.251 -16.278 1.00 94.06 89 ALA A O 1
ATOM 667 N N . HIS A 1 90 ? 1.234 -8.089 -16.382 1.00 94.62 90 HIS A N 1
ATOM 668 C CA . HIS A 1 90 ? 2.669 -8.322 -16.397 1.00 94.62 90 HIS A CA 1
ATOM 669 C C . HIS A 1 90 ? 3.256 -7.989 -15.030 1.00 94.62 90 HIS A C 1
ATOM 671 O O . HIS A 1 90 ? 2.907 -6.982 -14.420 1.00 94.62 90 HIS A O 1
ATOM 677 N N . LEU A 1 91 ? 4.156 -8.847 -14.552 1.00 92.75 91 LEU A N 1
ATOM 678 C CA . LEU A 1 91 ? 4.913 -8.638 -13.324 1.00 92.75 91 LEU A CA 1
ATOM 679 C C . LEU A 1 91 ? 6.399 -8.619 -13.665 1.00 92.75 91 LEU A C 1
ATOM 681 O O . LEU A 1 91 ? 6.887 -9.487 -14.392 1.00 92.75 91 LEU A O 1
ATOM 685 N N . PHE A 1 92 ? 7.115 -7.649 -13.111 1.00 92.75 92 PHE A N 1
ATOM 686 C CA . PHE A 1 92 ? 8.524 -7.404 -13.384 1.00 92.75 92 PHE A CA 1
ATOM 687 C C . PHE A 1 92 ? 9.333 -7.596 -12.106 1.00 92.75 92 PHE A C 1
ATOM 689 O O . PHE A 1 92 ? 8.946 -7.154 -11.029 1.00 92.75 92 PHE A O 1
ATOM 696 N N . SER A 1 93 ? 10.475 -8.261 -12.211 1.00 89.94 93 SER A N 1
ATOM 697 C CA . SER A 1 93 ? 11.415 -8.422 -11.100 1.00 89.94 93 SER A CA 1
ATOM 698 C C . SER A 1 93 ? 12.809 -8.629 -11.666 1.00 89.94 93 SER A C 1
ATOM 700 O O . SER A 1 93 ? 12.951 -9.213 -12.742 1.00 89.94 93 SER A O 1
ATOM 702 N N . GLY A 1 94 ? 13.834 -8.173 -10.957 1.00 85.25 94 GLY A N 1
ATOM 703 C CA . GLY A 1 94 ? 15.204 -8.262 -11.443 1.00 85.25 94 GLY A CA 1
ATOM 704 C C . GLY A 1 94 ? 16.093 -7.166 -10.885 1.00 85.25 94 GLY A C 1
ATOM 705 O O . GLY A 1 94 ? 15.797 -6.556 -9.861 1.00 85.25 94 GLY A O 1
ATOM 706 N N . ASP A 1 95 ? 17.204 -6.941 -11.570 1.00 83.75 95 ASP A N 1
ATOM 707 C CA . ASP A 1 95 ? 18.192 -5.911 -11.258 1.00 83.75 95 ASP A CA 1
ATOM 708 C C . ASP A 1 95 ? 17.815 -4.512 -11.763 1.00 83.75 95 ASP A C 1
ATOM 710 O O . ASP A 1 95 ? 18.492 -3.557 -11.395 1.00 83.75 95 ASP A O 1
ATOM 714 N N . LEU A 1 96 ? 16.706 -4.373 -12.501 1.00 89.38 96 LEU A N 1
ATOM 715 C CA . LEU A 1 96 ? 16.173 -3.077 -12.943 1.00 89.38 96 LEU A CA 1
ATOM 716 C C . LEU A 1 96 ? 15.809 -2.128 -11.781 1.00 89.38 96 LEU A C 1
ATOM 718 O O . LEU A 1 96 ? 15.689 -0.932 -11.985 1.00 89.38 96 LEU A O 1
ATOM 722 N N . PHE A 1 97 ? 15.669 -2.665 -10.565 1.00 93.50 97 PHE A N 1
ATOM 723 C CA . PHE A 1 97 ? 15.351 -1.921 -9.341 1.00 93.50 97 PHE A CA 1
ATOM 724 C C . PHE A 1 97 ? 16.537 -1.845 -8.370 1.00 93.50 97 PHE A C 1
ATOM 726 O O . PHE A 1 97 ? 16.357 -1.866 -7.155 1.00 93.50 97 PHE A O 1
ATOM 733 N N . GLU A 1 98 ? 17.764 -1.899 -8.891 1.00 87.94 98 GLU A N 1
ATOM 734 C CA . GLU A 1 98 ? 19.018 -1.684 -8.146 1.00 87.94 98 GLU A CA 1
ATOM 735 C C . GLU A 1 98 ? 19.229 -2.580 -6.908 1.00 87.94 98 GLU A C 1
ATOM 737 O O . GLU A 1 98 ? 20.075 -2.338 -6.049 1.00 87.94 98 GLU A O 1
ATOM 742 N N . GLY A 1 99 ? 18.511 -3.702 -6.836 1.00 88.75 99 GLY A N 1
ATOM 743 C CA . GLY A 1 99 ? 18.590 -4.649 -5.727 1.00 88.75 99 GLY A CA 1
ATOM 744 C C . GLY A 1 99 ? 17.665 -4.356 -4.547 1.00 88.75 99 GLY A C 1
ATOM 745 O O . GLY A 1 99 ? 17.743 -5.090 -3.556 1.00 88.75 99 GLY A O 1
ATOM 746 N N . VAL A 1 100 ? 16.766 -3.379 -4.671 1.00 94.44 100 VAL A N 1
ATOM 747 C CA . VAL A 1 100 ? 15.641 -3.186 -3.751 1.00 94.44 100 VAL A CA 1
ATOM 748 C C . VAL A 1 100 ? 14.705 -4.395 -3.845 1.00 94.44 100 VAL A C 1
ATOM 750 O O . VAL A 1 100 ? 14.384 -4.885 -4.931 1.00 94.44 100 VAL A O 1
ATOM 753 N N . ARG A 1 101 ? 14.281 -4.937 -2.698 1.00 92.88 101 ARG A N 1
ATOM 754 C CA . ARG A 1 101 ? 13.408 -6.117 -2.660 1.00 92.88 101 ARG A CA 1
ATOM 755 C C . ARG A 1 101 ? 11.984 -5.741 -3.047 1.00 92.88 101 ARG A C 1
ATOM 757 O O . ARG A 1 101 ? 11.269 -5.127 -2.260 1.00 92.88 101 ARG A O 1
ATOM 764 N N . GLY A 1 102 ? 11.564 -6.174 -4.227 1.00 92.19 102 GLY A N 1
ATOM 765 C CA . GLY A 1 102 ? 10.219 -5.941 -4.734 1.00 92.19 102 GLY A CA 1
ATOM 766 C C . GLY A 1 102 ? 10.124 -6.208 -6.227 1.00 92.19 102 GLY A C 1
ATOM 767 O O . GLY A 1 102 ? 10.853 -7.052 -6.758 1.00 92.19 102 GLY A O 1
ATOM 768 N N . GLY A 1 103 ? 9.214 -5.506 -6.889 1.00 93.56 103 GLY A N 1
ATOM 769 C CA . GLY A 1 103 ? 8.989 -5.659 -8.317 1.00 93.56 103 GLY A CA 1
ATOM 770 C C . GLY A 1 103 ? 8.059 -4.605 -8.903 1.00 93.56 103 GLY A C 1
ATOM 771 O O . GLY A 1 103 ? 7.524 -3.758 -8.194 1.00 93.56 103 GLY A O 1
ATOM 772 N N . GLY A 1 104 ? 7.864 -4.695 -10.212 1.00 95.31 104 GLY A N 1
ATOM 773 C CA . GLY A 1 104 ? 6.942 -3.875 -10.981 1.00 95.31 104 GLY A CA 1
ATOM 774 C C . GLY A 1 104 ? 5.696 -4.642 -11.400 1.00 95.31 104 GLY A C 1
ATOM 775 O O . GLY A 1 104 ? 5.691 -5.875 -11.434 1.00 95.31 104 GLY A O 1
ATOM 776 N N . PHE A 1 105 ? 4.665 -3.913 -11.794 1.00 95.81 105 PHE A N 1
ATOM 777 C CA . PHE A 1 105 ? 3.486 -4.445 -12.454 1.00 95.81 105 PHE A CA 1
ATOM 778 C C . PHE A 1 105 ? 3.040 -3.536 -13.600 1.00 95.81 105 PHE A C 1
ATOM 780 O O . PHE A 1 105 ? 3.278 -2.330 -13.579 1.00 95.81 105 PHE A O 1
ATOM 787 N N . LEU A 1 106 ? 2.376 -4.135 -14.585 1.00 97.62 106 LEU A N 1
ATOM 788 C CA . LEU A 1 106 ? 1.621 -3.443 -15.623 1.00 97.62 106 LEU A CA 1
ATOM 789 C C . LEU A 1 106 ? 0.312 -4.196 -15.838 1.00 97.62 106 LEU A C 1
ATOM 791 O O . LEU A 1 106 ? 0.335 -5.395 -16.130 1.00 97.62 106 LEU A O 1
ATOM 795 N N . TYR A 1 107 ? -0.808 -3.493 -15.704 1.00 96.75 107 TYR A N 1
ATOM 796 C CA . TYR A 1 107 ? -2.150 -4.010 -15.966 1.00 96.75 107 TYR A CA 1
ATOM 797 C C . TYR A 1 107 ? -2.830 -3.191 -17.060 1.00 96.75 107 TYR A C 1
ATOM 799 O O . TYR A 1 107 ? -2.725 -1.965 -17.068 1.00 96.75 107 TYR A O 1
ATOM 807 N N . THR A 1 108 ? -3.542 -3.864 -17.959 1.00 97.88 108 THR A N 1
ATOM 808 C CA . THR A 1 108 ? -4.422 -3.210 -18.934 1.00 97.88 108 THR A CA 1
ATOM 809 C C . THR A 1 108 ? -5.777 -2.911 -18.295 1.00 97.88 108 THR A C 1
ATOM 811 O O . THR A 1 108 ? -6.435 -3.830 -17.799 1.00 97.88 108 THR A O 1
ATOM 814 N N . ASN A 1 109 ? -6.197 -1.648 -18.329 1.00 96.50 109 ASN A N 1
ATOM 815 C CA . ASN A 1 109 ? -7.562 -1.225 -18.014 1.00 96.50 109 ASN A CA 1
ATOM 816 C C . ASN A 1 109 ? -8.382 -1.115 -19.315 1.00 96.50 109 ASN A C 1
ATOM 818 O O . ASN A 1 109 ? -7.908 -1.501 -20.379 1.00 96.50 109 ASN A O 1
ATOM 822 N N . GLU A 1 110 ? -9.608 -0.585 -19.243 1.00 95.31 110 GLU A N 1
ATOM 823 C CA . GLU A 1 110 ? -10.457 -0.397 -20.433 1.00 95.31 110 GLU A CA 1
ATOM 824 C C . GLU A 1 110 ? -9.872 0.633 -21.417 1.00 95.31 110 GLU A C 1
ATOM 826 O O . GLU A 1 110 ? -9.931 0.425 -22.624 1.00 95.31 110 GLU A O 1
ATOM 831 N N . ASP A 1 111 ? -9.308 1.736 -20.913 1.00 95.94 111 ASP A N 1
ATOM 832 C CA . ASP A 1 111 ? -8.794 2.857 -21.716 1.00 95.94 111 ASP A CA 1
ATOM 833 C C . ASP A 1 111 ? -7.477 3.447 -21.170 1.00 95.94 111 ASP A C 1
ATOM 835 O O . ASP A 1 111 ? -7.156 4.617 -21.392 1.00 95.94 111 ASP A O 1
ATOM 839 N N . SER A 1 112 ? -6.736 2.661 -20.390 1.00 97.69 112 SER A N 1
ATOM 840 C CA . SER A 1 112 ? -5.466 3.060 -19.778 1.00 97.69 112 SER A CA 1
ATOM 841 C C . SER A 1 112 ? -4.617 1.853 -19.395 1.00 97.69 112 SER A C 1
ATOM 843 O O . SER A 1 112 ? -5.071 0.709 -19.419 1.00 97.69 112 SER A O 1
ATOM 845 N N . LEU A 1 113 ? -3.379 2.112 -18.987 1.00 98.06 113 LEU A N 1
ATOM 846 C CA . LEU A 1 113 ? -2.517 1.153 -18.312 1.00 98.06 113 LEU A CA 1
ATOM 847 C C . LEU A 1 113 ? -2.284 1.588 -16.866 1.00 98.06 113 LEU A C 1
ATOM 849 O O . LEU A 1 113 ? -2.026 2.757 -16.597 1.00 98.06 113 LEU A O 1
ATOM 853 N N . SER A 1 114 ? -2.304 0.642 -15.933 1.00 97.88 114 SER A N 1
ATOM 854 C CA . SER A 1 114 ? -1.782 0.849 -14.581 1.00 97.88 114 SER A CA 1
ATOM 855 C C . SER A 1 114 ? -0.380 0.271 -14.493 1.00 97.88 114 SER A C 1
ATOM 857 O O . SER A 1 114 ? -0.220 -0.950 -14.500 1.00 97.88 114 SER A O 1
ATOM 859 N N . VAL A 1 115 ? 0.625 1.140 -14.397 1.00 98.19 115 VAL A N 1
ATOM 860 C CA . VAL A 1 115 ? 2.038 0.762 -14.285 1.00 98.19 115 VAL A CA 1
ATOM 861 C C . VAL A 1 115 ? 2.545 1.182 -12.919 1.00 98.19 115 VAL A C 1
ATOM 863 O O . VAL A 1 115 ? 2.388 2.332 -12.524 1.00 98.19 115 VAL A O 1
ATOM 866 N N . GLY A 1 116 ? 3.144 0.269 -12.170 1.00 97.12 116 GLY A N 1
ATOM 867 C CA . GLY A 1 116 ? 3.586 0.592 -10.823 1.00 97.12 116 GLY A CA 1
ATOM 868 C C . GLY A 1 116 ? 4.678 -0.314 -10.304 1.00 97.12 116 GLY A C 1
ATOM 869 O O . GLY A 1 116 ? 5.044 -1.312 -10.922 1.00 97.12 116 GLY A O 1
ATOM 870 N N . THR A 1 117 ? 5.196 0.043 -9.142 1.00 97.00 117 THR A N 1
ATOM 871 C CA . THR A 1 117 ? 6.222 -0.702 -8.423 1.00 97.00 117 THR A CA 1
ATOM 872 C C . THR A 1 117 ? 5.803 -0.906 -6.977 1.00 97.00 117 THR A C 1
ATOM 874 O O . THR A 1 117 ? 5.058 -0.106 -6.416 1.00 97.00 117 THR A O 1
ATOM 877 N N . VAL A 1 118 ? 6.222 -2.023 -6.384 1.00 95.38 118 VAL A N 1
ATOM 878 C CA . VAL A 1 118 ? 5.940 -2.375 -4.990 1.00 95.38 118 VAL A CA 1
ATOM 879 C C . VAL A 1 118 ? 7.203 -2.931 -4.353 1.00 95.38 118 VAL A C 1
ATOM 881 O O . VAL A 1 118 ? 7.744 -3.937 -4.823 1.00 95.38 118 VAL A O 1
ATOM 884 N N . PHE A 1 119 ? 7.646 -2.318 -3.258 1.00 95.50 119 PHE A N 1
ATOM 885 C CA . PHE A 1 119 ? 8.865 -2.707 -2.551 1.00 95.50 119 PHE A CA 1
ATOM 886 C C . PHE A 1 119 ? 8.634 -2.899 -1.065 1.00 95.50 119 PHE A C 1
ATOM 888 O O . PHE A 1 119 ? 7.799 -2.235 -0.457 1.00 95.50 119 PHE A O 1
ATOM 895 N N . HIS A 1 120 ? 9.403 -3.810 -0.476 1.00 95.69 120 HIS A N 1
ATOM 896 C CA . HIS A 1 120 ? 9.508 -3.933 0.971 1.00 95.69 120 HIS A CA 1
ATOM 897 C C . HIS A 1 120 ? 10.045 -2.622 1.560 1.00 95.69 120 HIS A C 1
ATOM 899 O O . HIS A 1 120 ? 11.082 -2.124 1.110 1.00 95.69 120 HIS A O 1
ATOM 905 N N . LEU A 1 121 ? 9.354 -2.068 2.557 1.00 97.25 121 LEU A N 1
ATOM 906 C CA . LEU A 1 121 ? 9.667 -0.739 3.075 1.00 97.25 121 LEU A CA 1
ATOM 907 C C . LEU A 1 121 ? 11.005 -0.699 3.829 1.00 97.25 121 LEU A C 1
ATOM 909 O O . LEU A 1 121 ? 11.779 0.240 3.654 1.00 97.25 121 LEU A O 1
ATOM 913 N N . ASP A 1 122 ? 11.331 -1.751 4.583 1.00 96.38 122 ASP A N 1
ATOM 914 C CA . ASP A 1 122 ? 12.660 -1.931 5.180 1.00 96.38 122 ASP A CA 1
ATOM 915 C C . ASP A 1 122 ? 13.770 -1.963 4.111 1.00 96.38 122 ASP A C 1
ATOM 917 O O . ASP A 1 122 ? 14.822 -1.355 4.288 1.00 96.38 122 ASP A O 1
ATOM 921 N N . SER A 1 123 ? 13.523 -2.583 2.953 1.00 96.06 123 SER A N 1
ATOM 922 C CA . SER A 1 123 ? 14.478 -2.587 1.839 1.00 96.06 123 SER A CA 1
ATOM 923 C C . SER A 1 123 ? 14.649 -1.215 1.181 1.00 96.06 123 SER A C 1
ATOM 925 O O . SER A 1 123 ? 15.769 -0.890 0.791 1.00 96.06 123 SER A O 1
ATOM 927 N N . LEU A 1 124 ? 13.575 -0.428 1.036 1.00 96.81 124 LEU A N 1
ATOM 928 C CA . LEU A 1 124 ? 13.658 0.958 0.555 1.00 96.81 124 LEU A CA 1
ATOM 929 C C . LEU A 1 124 ? 14.495 1.812 1.511 1.00 96.81 124 LEU A C 1
ATOM 931 O O . LEU A 1 124 ? 15.359 2.570 1.071 1.00 96.81 124 LEU A O 1
ATOM 935 N N . ALA A 1 125 ? 14.272 1.651 2.818 1.00 96.69 125 ALA A N 1
ATOM 936 C CA . ALA A 1 125 ? 15.010 2.356 3.857 1.00 96.69 125 ALA A CA 1
ATOM 937 C C . ALA A 1 125 ? 16.507 1.993 3.863 1.00 96.69 125 ALA A C 1
ATOM 939 O O . ALA A 1 125 ? 17.360 2.882 3.906 1.00 96.69 125 ALA A O 1
ATOM 940 N N . GLU A 1 126 ? 16.833 0.699 3.791 1.00 95.62 126 GLU A N 1
ATOM 941 C CA . GLU A 1 126 ? 18.211 0.191 3.795 1.00 95.62 126 GLU A CA 1
ATOM 942 C C . GLU A 1 126 ? 19.022 0.667 2.586 1.00 95.62 126 GLU A C 1
ATOM 944 O O . GLU A 1 126 ? 20.139 1.167 2.748 1.00 95.62 126 GLU A O 1
ATOM 949 N N . GLU A 1 127 ? 18.463 0.530 1.381 1.00 95.69 127 GLU A N 1
ATOM 950 C CA . GLU A 1 127 ? 19.124 0.938 0.133 1.00 95.69 127 GLU A CA 1
ATOM 951 C C . GLU A 1 127 ? 19.019 2.461 -0.092 1.00 95.69 127 GLU A C 1
ATOM 953 O O . GLU A 1 127 ? 19.707 3.020 -0.946 1.00 95.69 127 GLU A O 1
ATOM 958 N N . ARG A 1 128 ? 18.209 3.155 0.725 1.00 96.06 128 ARG A N 1
ATOM 959 C CA . ARG A 1 128 ? 17.866 4.580 0.603 1.00 96.06 128 ARG A CA 1
ATOM 960 C C . ARG A 1 128 ? 17.409 4.944 -0.809 1.00 96.06 128 ARG A C 1
ATOM 962 O O . ARG A 1 128 ? 17.837 5.967 -1.346 1.00 96.06 128 ARG A O 1
ATOM 969 N N . ALA A 1 129 ? 16.603 4.062 -1.384 1.00 96.81 129 ALA A N 1
ATOM 970 C CA . ALA A 1 129 ? 16.094 4.198 -2.734 1.00 96.81 129 ALA A CA 1
ATOM 971 C C . ALA A 1 129 ? 14.939 5.198 -2.774 1.00 96.81 129 ALA A C 1
ATOM 973 O O . ALA A 1 129 ? 14.185 5.318 -1.803 1.00 96.81 129 ALA A O 1
ATOM 974 N N . GLU A 1 130 ? 14.810 5.884 -3.903 1.00 97.44 130 GLU A N 1
ATOM 975 C CA . GLU A 1 130 ? 13.751 6.852 -4.151 1.00 97.44 130 GLU A CA 1
ATOM 976 C C . GLU A 1 130 ? 12.661 6.179 -5.008 1.00 97.44 130 GLU A C 1
ATOM 978 O O . GLU A 1 130 ? 12.916 5.769 -6.140 1.00 97.44 130 GLU A O 1
ATOM 983 N N . PRO A 1 131 ? 11.443 5.975 -4.472 1.00 96.94 131 PRO A N 1
ATOM 984 C CA . PRO A 1 131 ? 10.425 5.142 -5.118 1.00 96.94 131 PRO A CA 1
ATOM 985 C C . PRO A 1 131 ? 9.985 5.615 -6.507 1.00 96.94 131 PRO A C 1
ATOM 987 O O . PRO A 1 131 ? 9.669 4.787 -7.363 1.00 96.94 131 PRO A O 1
ATOM 990 N N . HIS A 1 132 ? 9.970 6.931 -6.730 1.00 96.50 132 HIS A N 1
ATOM 991 C CA . HIS A 1 132 ? 9.619 7.522 -8.019 1.00 96.50 132 HIS A CA 1
ATOM 992 C C . HIS A 1 132 ? 10.673 7.190 -9.090 1.00 96.50 132 HIS A C 1
ATOM 994 O O . HIS A 1 132 ? 10.300 6.785 -10.184 1.00 96.50 132 HIS A O 1
ATOM 1000 N N . GLU A 1 133 ? 11.969 7.199 -8.751 1.00 97.00 133 GLU A N 1
ATOM 1001 C CA . GLU A 1 133 ? 13.036 6.766 -9.666 1.00 97.00 133 GLU A CA 1
ATOM 1002 C C . GLU A 1 133 ? 12.911 5.276 -10.019 1.00 97.00 133 GLU A C 1
ATOM 1004 O O . GLU A 1 133 ? 13.146 4.876 -11.158 1.00 97.00 133 GLU A O 1
ATOM 1009 N N . LEU A 1 134 ? 12.494 4.430 -9.066 1.00 97.75 134 LEU A N 1
ATOM 1010 C CA . LEU A 1 134 ? 12.247 3.008 -9.334 1.00 97.75 134 LEU A CA 1
ATOM 1011 C C . LEU A 1 134 ? 11.057 2.800 -10.284 1.00 97.75 134 LEU A C 1
ATOM 1013 O O . LEU A 1 134 ? 11.071 1.862 -11.086 1.00 97.75 134 LEU A O 1
ATOM 1017 N N . LEU A 1 135 ? 10.026 3.648 -10.195 1.00 98.00 135 LEU A N 1
ATOM 1018 C CA . LEU A 1 135 ? 8.932 3.675 -11.166 1.00 98.00 135 LEU A CA 1
ATOM 1019 C C . LEU A 1 135 ? 9.430 4.144 -12.537 1.00 98.00 135 LEU A C 1
ATOM 1021 O O . LEU A 1 135 ? 9.145 3.486 -13.536 1.00 98.00 135 LEU A O 1
ATOM 1025 N N . ASP A 1 136 ? 10.214 5.216 -12.590 1.00 97.25 136 ASP A N 1
ATOM 1026 C CA . ASP A 1 136 ? 10.742 5.757 -13.843 1.00 97.25 136 ASP A CA 1
ATOM 1027 C C . ASP A 1 136 ? 11.684 4.765 -14.532 1.00 97.25 136 ASP A C 1
ATOM 1029 O O . ASP A 1 136 ? 11.610 4.587 -15.748 1.00 97.25 136 ASP A O 1
ATOM 1033 N N . ALA A 1 137 ? 12.481 4.011 -13.771 1.00 96.69 137 ALA A N 1
ATOM 1034 C CA . ALA A 1 137 ? 13.295 2.912 -14.286 1.00 96.69 137 ALA A CA 1
ATOM 1035 C C . ALA A 1 137 ? 12.451 1.814 -14.959 1.00 96.69 137 ALA A C 1
ATOM 1037 O O . ALA A 1 137 ? 12.889 1.214 -15.943 1.00 96.69 137 ALA A O 1
ATOM 1038 N N . LEU A 1 138 ? 11.237 1.546 -14.461 1.00 97.31 138 LEU A N 1
ATOM 1039 C CA . LEU A 1 138 ? 10.298 0.633 -15.114 1.00 97.31 138 LEU A CA 1
ATOM 1040 C C . LEU A 1 138 ? 9.688 1.274 -16.366 1.00 97.31 138 LEU A C 1
ATOM 1042 O O . LEU A 1 138 ? 9.722 0.652 -17.425 1.00 97.31 138 LEU A O 1
ATOM 1046 N N . LEU A 1 139 ? 9.163 2.498 -16.255 1.00 97.12 139 LEU A N 1
ATOM 1047 C CA . LEU A 1 139 ? 8.506 3.230 -17.347 1.00 97.12 139 LEU A CA 1
ATOM 1048 C C . LEU A 1 139 ? 9.422 3.413 -18.565 1.00 97.12 139 LEU A C 1
ATOM 1050 O O . LEU A 1 139 ? 8.993 3.240 -19.706 1.00 97.12 139 LEU A O 1
ATOM 1054 N N . THR A 1 140 ? 10.699 3.688 -18.312 1.00 95.88 140 THR A N 1
ATOM 1055 C CA . THR A 1 140 ? 11.736 3.901 -19.332 1.00 95.88 140 THR A CA 1
ATOM 1056 C C . THR A 1 140 ? 12.456 2.614 -19.741 1.00 95.88 140 THR A C 1
ATOM 1058 O O . THR A 1 140 ? 13.347 2.632 -20.590 1.00 95.88 140 THR A O 1
ATOM 1061 N N . HIS A 1 141 ? 12.078 1.454 -19.190 1.00 95.56 141 HIS A N 1
ATOM 1062 C CA . HIS A 1 141 ? 12.719 0.195 -19.554 1.00 95.56 141 HIS A CA 1
ATOM 1063 C C . HIS A 1 141 ? 12.459 -0.132 -21.043 1.00 95.56 141 HIS A C 1
ATOM 1065 O O . HIS A 1 141 ? 11.304 -0.086 -21.475 1.00 95.56 141 HIS A O 1
ATOM 1071 N N . PRO A 1 142 ? 13.472 -0.553 -21.835 1.00 94.00 142 PRO A N 1
ATOM 1072 C CA . PRO A 1 142 ? 13.327 -0.848 -23.269 1.00 94.00 142 PRO A CA 1
ATOM 1073 C C . PRO A 1 142 ? 12.203 -1.817 -23.642 1.00 94.00 142 PRO A C 1
ATOM 1075 O O . PRO A 1 142 ? 11.604 -1.725 -24.706 1.00 94.00 142 PRO A O 1
ATOM 1078 N N . LEU A 1 143 ? 11.904 -2.764 -22.751 1.00 93.75 143 LEU A N 1
ATOM 1079 C CA . LEU A 1 143 ? 10.808 -3.715 -22.943 1.00 93.75 143 LEU A CA 1
ATOM 1080 C C . LEU A 1 143 ? 9.442 -3.021 -23.034 1.00 93.75 143 LEU A C 1
ATOM 1082 O O . LEU A 1 143 ? 8.579 -3.527 -23.742 1.00 93.75 143 LEU A O 1
ATOM 1086 N N . LEU A 1 144 ? 9.221 -1.914 -22.316 1.00 95.19 144 LEU A N 1
ATOM 1087 C CA . LEU A 1 144 ? 7.911 -1.263 -22.301 1.00 95.19 144 LEU A CA 1
ATOM 1088 C C . LEU A 1 144 ? 7.610 -0.508 -23.595 1.00 95.19 144 LEU A C 1
ATOM 1090 O O . LEU A 1 144 ? 6.438 -0.340 -23.923 1.00 95.19 144 LEU A O 1
ATOM 1094 N N . ASP A 1 145 ? 8.628 -0.133 -24.375 1.00 92.88 145 ASP A N 1
ATOM 1095 C CA . ASP A 1 145 ? 8.414 0.580 -25.638 1.00 92.88 145 ASP A CA 1
ATOM 1096 C C . ASP A 1 145 ? 7.646 -0.258 -26.672 1.00 92.88 145 ASP A C 1
ATOM 1098 O O . ASP A 1 145 ? 6.936 0.285 -27.509 1.00 92.88 145 ASP A O 1
ATOM 1102 N N . GLN A 1 146 ? 7.653 -1.592 -26.561 1.00 92.94 146 GLN A N 1
ATOM 1103 C CA . GLN A 1 146 ? 6.790 -2.427 -27.408 1.00 92.94 146 GLN A CA 1
ATOM 1104 C C . GLN A 1 146 ? 5.291 -2.091 -27.237 1.00 92.94 146 GLN A C 1
ATOM 1106 O O . GLN A 1 146 ? 4.510 -2.260 -28.177 1.00 92.94 146 GLN A O 1
ATOM 1111 N N . TRP A 1 147 ? 4.908 -1.602 -26.049 1.00 95.31 147 TRP A N 1
ATOM 1112 C CA . TRP A 1 147 ? 3.547 -1.208 -25.695 1.00 95.31 147 TRP A CA 1
ATOM 1113 C C . TRP A 1 147 ? 3.340 0.304 -25.732 1.00 95.31 147 TRP A C 1
ATOM 1115 O O . TRP A 1 147 ? 2.282 0.743 -26.167 1.00 95.31 147 TRP A O 1
ATOM 1125 N N . PHE A 1 148 ? 4.314 1.115 -25.320 1.00 94.88 148 PHE A N 1
ATOM 1126 C CA . PHE A 1 148 ? 4.182 2.573 -25.401 1.00 94.88 148 PHE A CA 1
ATOM 1127 C C . PHE A 1 148 ? 4.370 3.099 -26.826 1.00 94.88 148 PHE A C 1
ATOM 1129 O O . PHE A 1 148 ? 3.610 3.961 -27.253 1.00 94.88 148 PHE A O 1
ATOM 1136 N N . GLN A 1 149 ? 5.308 2.543 -27.597 1.00 91.56 149 GLN A N 1
ATOM 1137 C CA . GLN A 1 149 ? 5.639 2.963 -28.965 1.00 91.56 149 GLN A CA 1
ATOM 1138 C C . GLN A 1 149 ? 5.960 4.465 -29.059 1.00 91.56 149 GLN A C 1
ATOM 1140 O O . GLN A 1 149 ? 5.523 5.151 -29.985 1.00 91.56 149 GLN A O 1
ATOM 1145 N N . GLY A 1 150 ? 6.687 4.985 -28.067 1.00 86.50 150 GLY A N 1
ATOM 1146 C CA . GLY A 1 150 ? 6.963 6.416 -27.902 1.00 86.50 150 GLY A CA 1
ATOM 1147 C C . GLY A 1 150 ? 5.759 7.293 -27.521 1.00 86.50 150 GLY A C 1
ATOM 1148 O O . GLY A 1 150 ? 5.908 8.510 -27.423 1.00 86.50 150 GLY A O 1
ATOM 1149 N N . GLU A 1 151 ? 4.571 6.722 -27.306 1.00 90.38 151 GLU A N 1
ATOM 1150 C CA . GLU A 1 151 ? 3.380 7.442 -26.849 1.00 90.38 151 GLU A CA 1
ATOM 1151 C C . GLU A 1 151 ? 3.213 7.261 -25.338 1.00 90.38 151 GLU A C 1
ATOM 1153 O O . GLU A 1 151 ? 2.950 6.161 -24.849 1.00 90.38 151 GLU A O 1
ATOM 1158 N N . TYR A 1 152 ? 3.365 8.358 -24.595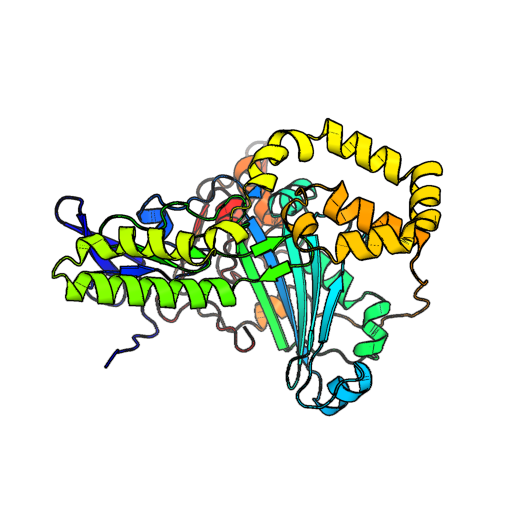 1.00 95.56 152 TYR A N 1
ATOM 1159 C CA . TYR A 1 152 ? 3.226 8.364 -23.145 1.00 95.56 152 TYR A CA 1
ATOM 1160 C C . TYR A 1 152 ? 2.507 9.621 -22.665 1.00 95.56 152 TYR A C 1
ATOM 1162 O O . TYR A 1 152 ? 2.924 10.744 -22.951 1.00 95.56 152 TYR A O 1
ATOM 1170 N N . HIS A 1 153 ? 1.426 9.421 -21.917 1.00 95.88 153 HIS A N 1
ATOM 1171 C CA . HIS A 1 153 ? 0.716 10.486 -21.226 1.00 95.88 153 HIS A CA 1
ATOM 1172 C C . HIS A 1 153 ? 0.226 9.965 -19.875 1.00 95.88 153 HIS A C 1
ATOM 1174 O O . HIS A 1 153 ? -0.745 9.210 -19.795 1.00 95.88 153 HIS A O 1
ATOM 1180 N N . GLU A 1 154 ? 0.914 10.365 -18.810 1.00 95.69 154 GLU A N 1
ATOM 1181 C CA . GLU A 1 154 ? 0.529 10.047 -17.436 1.00 95.69 154 GLU A CA 1
ATOM 1182 C C . GLU A 1 154 ? -0.728 10.840 -17.053 1.00 95.69 154 GLU A C 1
ATOM 1184 O O . GLU A 1 154 ? -0.776 12.059 -17.198 1.00 95.69 154 GLU A O 1
ATOM 1189 N N . ARG A 1 155 ? -1.775 10.138 -16.616 1.00 94.00 155 ARG A N 1
ATOM 1190 C CA . ARG A 1 155 ? -3.033 10.716 -16.126 1.00 94.00 155 ARG A CA 1
ATOM 1191 C C . ARG A 1 155 ? -2.988 10.992 -14.627 1.00 94.00 155 ARG A C 1
ATOM 1193 O O . ARG A 1 155 ? -3.572 11.971 -14.175 1.00 94.00 155 ARG A O 1
ATOM 1200 N N . GLU A 1 156 ? -2.352 10.102 -13.868 1.00 95.06 156 GLU A N 1
ATOM 1201 C CA . GLU A 1 156 ? -2.381 10.131 -12.407 1.00 95.06 156 GLU A CA 1
ATOM 1202 C C . GLU A 1 156 ? -1.172 9.408 -11.802 1.00 95.06 156 GLU A C 1
ATOM 1204 O O . GLU A 1 156 ? -0.862 8.283 -12.197 1.00 95.06 156 GLU A O 1
ATOM 1209 N N . TYR A 1 157 ? -0.547 10.037 -10.804 1.00 96.00 157 TYR A N 1
ATOM 1210 C CA . TYR A 1 157 ? 0.487 9.463 -9.944 1.00 96.00 157 TYR A CA 1
ATOM 1211 C C . TYR A 1 157 ? -0.085 9.195 -8.551 1.00 96.00 157 TYR A C 1
ATOM 1213 O O . TYR A 1 157 ? -0.738 10.049 -7.958 1.00 96.00 157 TYR A O 1
ATOM 1221 N N . SER A 1 158 ? 0.164 8.018 -7.992 1.00 95.69 158 SER A N 1
ATOM 1222 C CA . SER A 1 158 ? -0.392 7.615 -6.697 1.00 95.69 158 SER A CA 1
ATOM 1223 C C . SER A 1 158 ? 0.590 6.753 -5.918 1.00 95.69 158 SER A C 1
ATOM 1225 O O . SER A 1 158 ? 1.447 6.076 -6.489 1.00 95.69 158 SER A O 1
ATOM 1227 N N . ALA A 1 159 ? 0.463 6.760 -4.592 1.00 96.00 159 ALA A N 1
ATOM 1228 C CA . ALA A 1 159 ? 1.260 5.897 -3.737 1.00 96.00 159 ALA A CA 1
ATOM 1229 C C . ALA A 1 159 ? 0.515 5.504 -2.463 1.00 96.00 159 ALA A C 1
ATOM 1231 O O . ALA A 1 159 ? -0.224 6.301 -1.882 1.00 96.00 159 ALA A O 1
ATOM 1232 N N . LYS A 1 160 ? 0.751 4.282 -1.983 1.00 95.75 160 LYS A N 1
ATOM 1233 C CA . LYS A 1 160 ? 0.144 3.781 -0.746 1.00 95.75 160 LYS A CA 1
ATOM 1234 C C . LYS A 1 160 ? 1.017 2.726 -0.083 1.00 95.75 160 LYS A C 1
ATOM 1236 O O . LYS A 1 160 ? 1.668 1.927 -0.759 1.00 95.75 160 LYS A O 1
ATOM 1241 N N . LEU A 1 161 ? 1.014 2.709 1.246 1.00 96.19 161 LEU A N 1
ATOM 1242 C CA . LEU A 1 161 ? 1.468 1.549 1.995 1.00 96.19 161 LEU A CA 1
ATOM 1243 C C . LEU A 1 161 ? 0.546 0.359 1.745 1.00 96.19 161 LEU A C 1
ATOM 1245 O O . LEU A 1 161 ? -0.622 0.491 1.385 1.00 96.19 161 LEU A O 1
ATOM 1249 N N . VAL A 1 162 ? 1.094 -0.826 1.954 1.00 95.12 162 VAL A N 1
ATOM 1250 C CA . VAL A 1 162 ? 0.387 -2.087 1.797 1.00 95.12 162 VAL A CA 1
ATOM 1251 C C . VAL A 1 162 ? 0.901 -3.049 2.874 1.00 95.12 162 VAL A C 1
ATOM 1253 O O . VAL A 1 162 ? 2.113 -3.228 2.979 1.00 95.12 162 VAL A O 1
ATOM 1256 N N . PRO A 1 163 ? 0.039 -3.696 3.676 1.00 95.38 163 PRO A N 1
ATOM 1257 C CA . PRO A 1 163 ? 0.509 -4.582 4.735 1.00 95.38 163 PRO A CA 1
ATOM 1258 C C . PRO A 1 163 ? 1.047 -5.904 4.175 1.00 95.38 163 PRO A C 1
ATOM 1260 O O . PRO A 1 163 ? 0.418 -6.548 3.331 1.00 95.38 163 PRO A O 1
ATOM 1263 N N . ASP A 1 164 ? 2.166 -6.390 4.710 1.00 93.56 164 ASP A N 1
ATOM 1264 C CA . ASP A 1 164 ? 2.577 -7.778 4.531 1.00 93.56 164 ASP A CA 1
ATOM 1265 C C . ASP A 1 164 ? 1.761 -8.681 5.459 1.00 93.56 164 ASP A C 1
ATOM 1267 O O . ASP A 1 164 ? 2.116 -8.910 6.618 1.00 93.56 164 ASP A O 1
ATOM 1271 N N . SER A 1 165 ? 0.673 -9.264 4.941 1.00 92.25 165 SER A N 1
ATOM 1272 C CA . SER A 1 165 ? -0.204 -10.135 5.743 1.00 92.25 165 SER A CA 1
ATOM 1273 C C . SER A 1 165 ? 0.498 -11.291 6.451 1.00 92.25 165 SER A C 1
ATOM 1275 O O . SER A 1 165 ? -0.011 -11.782 7.464 1.00 92.25 165 SER A O 1
ATOM 1277 N N . LYS A 1 166 ? 1.665 -11.745 5.976 1.00 90.94 166 LYS A N 1
ATOM 1278 C CA . LYS A 1 166 ? 2.395 -12.823 6.655 1.00 90.94 166 LYS A CA 1
ATOM 1279 C C . LYS A 1 166 ? 2.829 -12.411 8.065 1.00 90.94 166 LYS A C 1
ATOM 1281 O O . LYS A 1 166 ? 3.003 -13.294 8.919 1.00 90.94 166 LYS A O 1
ATOM 1286 N N . LYS A 1 167 ? 2.982 -11.104 8.284 1.00 91.31 167 LYS A N 1
ATOM 1287 C CA . LYS A 1 167 ? 3.488 -10.459 9.495 1.00 91.31 167 LYS A CA 1
ATOM 1288 C C . LYS A 1 167 ? 2.377 -9.634 10.160 1.00 91.31 167 LYS A C 1
ATOM 1290 O O . LYS A 1 167 ? 1.939 -10.020 11.243 1.00 91.31 167 LYS A O 1
ATOM 1295 N N . ALA A 1 168 ? 1.801 -8.688 9.415 1.00 94.12 168 ALA A N 1
ATOM 1296 C CA . ALA A 1 168 ? 0.837 -7.694 9.884 1.00 94.12 168 ALA A CA 1
ATOM 1297 C C . ALA A 1 168 ? -0.602 -8.213 10.086 1.00 94.12 168 ALA A C 1
ATOM 1299 O O . ALA A 1 168 ? -1.372 -7.615 10.832 1.00 94.12 168 ALA A O 1
ATOM 1300 N N . ALA A 1 169 ? -1.024 -9.315 9.440 1.00 95.50 169 ALA A N 1
ATOM 1301 C CA . ALA A 1 169 ? -2.427 -9.744 9.536 1.00 95.50 169 ALA A CA 1
ATOM 1302 C C . ALA A 1 169 ? -2.813 -10.106 10.979 1.00 95.50 169 ALA A C 1
ATOM 1304 O O . ALA A 1 169 ? -2.321 -11.101 11.534 1.00 95.50 169 ALA A O 1
ATOM 1305 N N . HIS A 1 170 ? -3.747 -9.365 11.576 1.00 96.25 170 HIS A N 1
ATOM 1306 C CA . HIS A 1 170 ? -4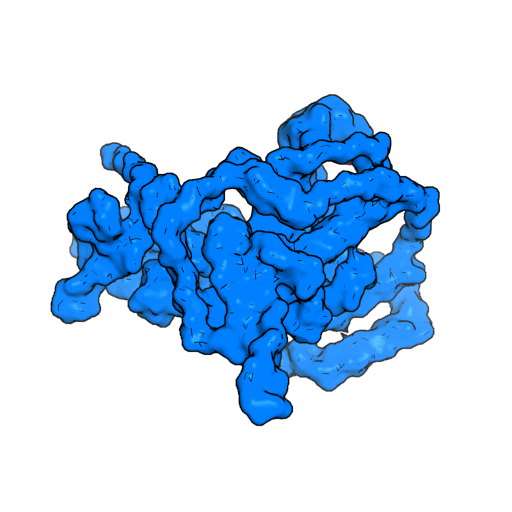.093 -9.546 12.983 1.00 96.25 170 HIS A CA 1
ATOM 1307 C C . HIS A 1 170 ? -4.824 -10.891 13.202 1.00 96.25 170 HIS A C 1
ATOM 1309 O O . HIS A 1 170 ? -5.735 -11.237 12.445 1.00 96.25 170 HIS A O 1
ATOM 1315 N N . PRO A 1 171 ? -4.437 -11.720 14.198 1.00 95.25 171 PRO A N 1
ATOM 1316 C CA . PRO A 1 171 ? -5.018 -13.055 14.371 1.00 95.25 171 PRO A CA 1
ATOM 1317 C C . PRO A 1 171 ? -6.436 -13.028 14.953 1.00 95.25 171 PRO A C 1
ATOM 1319 O O . PRO A 1 171 ? -7.183 -13.976 14.745 1.00 95.25 171 PRO A O 1
ATOM 1322 N N . SER A 1 172 ? -6.778 -11.955 15.666 1.00 97.06 172 SER A N 1
ATOM 1323 C CA . SER A 1 172 ? -8.077 -11.707 16.298 1.00 97.06 172 SER A CA 1
ATOM 1324 C C . SER A 1 172 ? -8.514 -10.284 15.938 1.00 97.06 172 SER A C 1
ATOM 1326 O O . SER A 1 172 ? -8.332 -9.387 16.753 1.00 97.06 172 SER A O 1
ATOM 1328 N N . PRO A 1 173 ? -8.934 -10.000 14.689 1.00 97.69 173 PRO A N 1
ATOM 1329 C CA . PRO A 1 173 ? -9.135 -8.636 14.175 1.00 97.69 173 PRO A CA 1
ATOM 1330 C C . PRO A 1 173 ? -10.427 -7.989 14.714 1.00 97.69 173 PRO A C 1
ATOM 1332 O O . PRO A 1 173 ? -11.298 -7.567 13.954 1.00 97.69 173 PRO A O 1
ATOM 1335 N N . HIS A 1 174 ? -10.590 -7.977 16.036 1.00 98.31 174 HIS A N 1
ATOM 1336 C CA . HIS A 1 174 ? -11.700 -7.366 16.756 1.00 98.31 174 HIS A CA 1
ATOM 1337 C C . HIS A 1 174 ? -11.302 -7.057 18.205 1.00 98.31 174 HIS A C 1
ATOM 1339 O O . HIS A 1 174 ? -10.493 -7.771 18.790 1.00 98.31 174 HIS A O 1
ATOM 1345 N N . GLU A 1 175 ? -11.911 -6.015 18.769 1.00 97.50 175 GLU A N 1
ATOM 1346 C CA . GLU A 1 175 ? -11.809 -5.622 20.179 1.00 97.50 175 GLU A CA 1
ATOM 1347 C C . GLU A 1 175 ? -13.171 -5.047 20.604 1.00 97.50 175 GLU A C 1
ATOM 1349 O O . GLU A 1 175 ? -13.639 -4.035 20.075 1.00 97.50 175 GLU A O 1
ATOM 1354 N N . GLY A 1 176 ? -13.859 -5.701 21.544 1.00 95.56 176 GLY A N 1
ATOM 1355 C CA . GLY A 1 176 ? -15.189 -5.272 21.989 1.00 95.56 176 GLY A CA 1
ATOM 1356 C C . GLY A 1 176 ? -16.203 -5.161 20.839 1.00 95.56 176 GLY A C 1
ATOM 1357 O O . GLY A 1 176 ? -16.637 -6.171 20.286 1.00 95.56 176 GLY A O 1
ATOM 1358 N N . ARG A 1 177 ? -16.620 -3.930 20.507 1.00 97.25 177 ARG A N 1
ATOM 1359 C CA . ARG A 1 177 ? -17.572 -3.640 19.414 1.00 97.25 177 ARG A CA 1
ATOM 1360 C C . ARG A 1 177 ? -16.904 -3.374 18.063 1.00 97.25 177 ARG A C 1
ATOM 1362 O O . ARG A 1 177 ? -17.620 -3.227 17.076 1.00 97.25 177 ARG A O 1
ATOM 1369 N N . LEU A 1 178 ? -15.580 -3.277 18.016 1.00 98.56 178 LEU A N 1
ATOM 1370 C CA . LEU A 1 178 ? -14.814 -2.980 16.811 1.00 98.56 178 LEU A CA 1
ATOM 1371 C C . LEU A 1 178 ? -14.408 -4.273 16.103 1.00 98.56 178 LEU A C 1
ATOM 1373 O O . LEU A 1 178 ? -13.851 -5.166 16.733 1.00 98.56 178 LEU A O 1
ATOM 1377 N N . LEU A 1 179 ? -14.648 -4.355 14.798 1.00 98.69 179 LEU A N 1
ATOM 1378 C CA . LEU A 1 179 ? -14.127 -5.384 13.898 1.00 98.69 179 LEU A CA 1
ATOM 1379 C C . LEU A 1 179 ? -13.292 -4.697 12.815 1.00 98.69 179 LEU A C 1
ATOM 1381 O O . LEU A 1 179 ? -13.747 -3.717 12.231 1.00 98.69 179 LEU A O 1
ATOM 1385 N N . LEU A 1 180 ? -12.112 -5.232 12.515 1.00 98.69 180 LEU A N 1
ATOM 1386 C CA . LEU A 1 180 ? -11.236 -4.736 11.454 1.00 98.69 180 LEU A CA 1
ATOM 1387 C C . LEU A 1 180 ? -11.378 -5.612 10.198 1.00 98.69 180 LEU A C 1
ATOM 1389 O O . LEU A 1 180 ? -11.393 -6.847 10.287 1.00 98.69 180 LEU A O 1
ATOM 1393 N N . VAL A 1 181 ? -11.458 -4.994 9.019 1.00 98.62 181 VAL A N 1
ATOM 1394 C CA . VAL A 1 181 ? -11.518 -5.692 7.722 1.00 98.62 181 VAL A CA 1
ATOM 1395 C C . VAL A 1 181 ? -10.527 -5.096 6.723 1.00 98.62 181 VAL A C 1
ATOM 1397 O O . VAL A 1 181 ? -10.161 -3.928 6.815 1.00 98.62 181 VAL A O 1
ATOM 1400 N N . GLY A 1 182 ? -10.109 -5.893 5.737 1.00 97.88 182 GLY A N 1
ATOM 1401 C CA . GLY A 1 182 ? -9.186 -5.439 4.698 1.00 97.88 182 GLY A CA 1
ATOM 1402 C C . GLY A 1 182 ? -7.824 -5.052 5.268 1.00 97.88 182 GLY A C 1
ATOM 1403 O O . GLY A 1 182 ? -7.317 -5.704 6.186 1.00 97.88 182 GLY A O 1
ATOM 1404 N N . ASP A 1 183 ? -7.229 -3.996 4.723 1.00 97.44 183 ASP A N 1
ATOM 1405 C CA . ASP A 1 183 ? -5.871 -3.586 5.090 1.00 97.44 183 ASP A CA 1
ATOM 1406 C C . ASP A 1 183 ? -5.770 -3.068 6.529 1.00 97.44 183 ASP A C 1
ATOM 1408 O O . ASP A 1 183 ? -4.733 -3.276 7.150 1.00 97.44 183 ASP A O 1
ATOM 1412 N N . ALA A 1 184 ? -6.864 -2.560 7.114 1.00 97.81 184 ALA A N 1
ATOM 1413 C CA . ALA A 1 184 ? -6.925 -2.209 8.539 1.00 97.81 184 ALA A CA 1
ATOM 1414 C C . ALA A 1 184 ? -6.685 -3.426 9.452 1.00 97.81 184 ALA A C 1
ATOM 1416 O O . ALA A 1 184 ? -6.250 -3.294 10.589 1.00 97.81 184 ALA A O 1
ATOM 1417 N N . ALA A 1 185 ? -6.961 -4.636 8.954 1.00 97.62 185 ALA A N 1
ATOM 1418 C CA . ALA A 1 185 ? -6.677 -5.902 9.628 1.00 97.62 185 ALA A CA 1
ATOM 1419 C C . ALA A 1 185 ? -5.423 -6.613 9.078 1.00 97.62 185 ALA A C 1
ATOM 1421 O O . ALA A 1 185 ? -5.206 -7.793 9.380 1.00 97.62 185 ALA A O 1
ATOM 1422 N N . GLY A 1 186 ? -4.641 -5.949 8.220 1.00 96.06 186 GLY A N 1
ATOM 1423 C CA . GLY A 1 186 ? -3.480 -6.515 7.533 1.00 96.06 186 GLY A CA 1
ATOM 1424 C C . GLY A 1 186 ? -3.827 -7.599 6.504 1.00 96.06 186 GLY A C 1
ATOM 1425 O O . GLY A 1 186 ? -3.027 -8.501 6.260 1.00 96.06 186 GLY A O 1
ATOM 1426 N N . GLN A 1 187 ? -5.032 -7.590 5.923 1.00 95.56 187 GLN A N 1
ATOM 1427 C CA . GLN A 1 187 ? -5.554 -8.696 5.103 1.00 95.56 187 GLN A CA 1
ATOM 1428 C C . GLN A 1 187 ? -5.152 -8.636 3.616 1.00 95.56 187 GLN A C 1
ATOM 1430 O O . GLN A 1 187 ? -5.935 -9.010 2.744 1.00 95.56 187 GLN A O 1
ATOM 1435 N N . MET A 1 188 ? -3.908 -8.255 3.324 1.00 91.06 188 MET A N 1
ATOM 1436 C CA . MET A 1 188 ? -3.344 -8.218 1.970 1.00 91.06 188 MET A CA 1
ATOM 1437 C C . MET A 1 188 ? -2.369 -9.370 1.717 1.00 91.06 188 MET A C 1
ATOM 1439 O O . MET A 1 188 ? -1.293 -9.452 2.308 1.00 91.06 188 MET A O 1
ATOM 1443 N N . GLN A 1 189 ? -2.677 -10.254 0.774 1.00 88.81 189 GLN A N 1
ATOM 1444 C CA . GLN A 1 189 ? -1.775 -11.338 0.394 1.00 88.81 189 GLN A CA 1
ATOM 1445 C C . GLN A 1 189 ? -0.754 -10.868 -0.653 1.00 88.81 189 GLN A C 1
ATOM 1447 O O . GLN A 1 189 ? -1.086 -10.794 -1.833 1.00 88.81 189 GLN A O 1
ATOM 1452 N N . ALA A 1 190 ? 0.490 -10.644 -0.222 1.00 79.88 190 ALA A N 1
ATOM 1453 C CA . ALA A 1 190 ? 1.649 -10.372 -1.078 1.00 79.88 190 ALA A CA 1
ATOM 1454 C C . ALA A 1 190 ? 2.708 -11.485 -0.909 1.00 79.88 190 ALA A C 1
ATOM 1456 O O . ALA A 1 190 ? 3.430 -11.561 0.087 1.00 79.88 190 ALA A O 1
ATOM 1457 N N . GLN A 1 191 ? 2.738 -12.441 -1.843 1.00 78.06 191 GLN A N 1
ATOM 1458 C CA . GLN A 1 191 ? 3.572 -13.652 -1.780 1.00 78.06 191 GLN A CA 1
ATOM 1459 C C . GLN A 1 191 ? 4.181 -13.952 -3.155 1.00 78.06 191 GLN A C 1
ATOM 1461 O O . GLN A 1 191 ? 3.608 -14.706 -3.951 1.00 78.06 191 GLN A O 1
ATOM 1466 N N . GLY A 1 192 ? 5.347 -13.363 -3.438 1.00 73.50 192 GLY A N 1
ATOM 1467 C CA . GLY A 1 192 ? 5.956 -13.419 -4.768 1.00 73.50 192 GLY A CA 1
ATOM 1468 C C . GLY A 1 192 ? 5.012 -12.813 -5.820 1.00 73.50 192 GLY A C 1
ATOM 1469 O O . GLY A 1 192 ? 4.587 -11.678 -5.638 1.00 73.50 192 GLY A O 1
ATOM 1470 N N . PRO A 1 193 ? 4.619 -13.549 -6.878 1.00 70.44 193 PRO A N 1
ATOM 1471 C CA . PRO A 1 193 ? 3.717 -13.034 -7.909 1.00 70.44 193 PRO A CA 1
ATOM 1472 C C . PRO A 1 193 ? 2.240 -12.985 -7.475 1.00 70.44 193 PRO A C 1
ATOM 1474 O O . PRO A 1 193 ? 1.386 -12.523 -8.227 1.00 70.44 193 PRO A O 1
ATOM 1477 N N . ILE A 1 194 ? 1.890 -13.509 -6.293 1.00 75.56 194 ILE A N 1
ATOM 1478 C CA . ILE A 1 194 ? 0.515 -13.440 -5.787 1.00 75.56 194 ILE A CA 1
ATOM 1479 C C . ILE A 1 194 ? 0.343 -12.115 -5.052 1.00 75.56 194 ILE A C 1
ATOM 1481 O O . ILE A 1 194 ? 0.806 -11.988 -3.920 1.00 75.56 194 ILE A O 1
ATOM 1485 N N . ILE A 1 195 ? -0.371 -11.183 -5.679 1.00 81.00 195 ILE A N 1
ATOM 1486 C CA . ILE A 1 195 ? -0.734 -9.878 -5.118 1.00 81.00 195 ILE A CA 1
ATOM 1487 C C . ILE A 1 195 ? -2.263 -9.802 -5.087 1.00 81.00 195 ILE A C 1
ATOM 1489 O O . ILE A 1 195 ? -2.919 -9.723 -6.123 1.00 81.00 195 ILE A O 1
ATOM 1493 N N . LYS A 1 196 ? -2.849 -9.955 -3.898 1.00 85.06 196 LYS A N 1
ATOM 1494 C CA . LYS A 1 196 ? -4.295 -10.120 -3.698 1.00 85.06 196 LYS A CA 1
ATOM 1495 C C . LYS A 1 196 ? -4.745 -9.437 -2.410 1.00 85.06 196 LYS A C 1
ATOM 1497 O O . LYS A 1 196 ? -4.533 -9.992 -1.336 1.00 85.06 196 LYS A O 1
ATOM 1502 N N . GLY A 1 197 ? -5.390 -8.277 -2.525 1.00 84.94 197 GLY A N 1
ATOM 1503 C CA . GLY A 1 197 ? -5.930 -7.513 -1.387 1.00 84.94 197 GLY A CA 1
ATOM 1504 C C . GLY A 1 197 ? -7.441 -7.391 -1.421 1.00 84.94 197 GLY A C 1
ATOM 1505 O O . GLY A 1 197 ? -8.133 -7.910 -0.548 1.00 84.94 197 GLY A O 1
ATOM 1506 N N . MET A 1 198 ? -7.965 -6.788 -2.492 1.00 91.44 198 MET A N 1
ATOM 1507 C CA . MET A 1 198 ? -9.395 -6.491 -2.654 1.00 91.44 198 MET A CA 1
ATOM 1508 C C . MET A 1 198 ? -10.301 -7.705 -2.417 1.00 91.44 198 MET A C 1
ATOM 1510 O O . MET A 1 198 ? -11.322 -7.610 -1.741 1.00 91.44 198 MET A O 1
ATOM 1514 N N . ASN A 1 199 ? -9.911 -8.880 -2.914 1.00 92.06 199 ASN A N 1
ATOM 1515 C CA . ASN A 1 199 ? -10.659 -10.118 -2.705 1.00 92.06 199 ASN A CA 1
ATOM 1516 C C . ASN A 1 199 ? -10.776 -10.490 -1.218 1.00 92.06 199 ASN A C 1
ATOM 1518 O O . ASN A 1 199 ? -11.827 -10.969 -0.795 1.00 92.06 199 ASN A O 1
ATOM 1522 N N . HIS A 1 200 ? -9.718 -10.293 -0.427 1.00 94.38 200 HIS A N 1
ATOM 1523 C CA . HIS A 1 200 ? -9.731 -10.578 1.008 1.00 94.38 200 HIS A CA 1
ATOM 1524 C C . HIS A 1 200 ? -10.492 -9.501 1.771 1.00 94.38 200 HIS A C 1
ATOM 1526 O O . HIS A 1 200 ? -11.293 -9.863 2.624 1.00 94.38 200 HIS A O 1
ATOM 1532 N N . ALA A 1 201 ? -10.346 -8.224 1.405 1.00 96.25 201 ALA A N 1
ATOM 1533 C CA . ALA A 1 201 ? -11.117 -7.128 1.992 1.00 96.25 201 ALA A CA 1
ATOM 1534 C C . ALA A 1 201 ? -12.633 -7.317 1.800 1.00 96.25 201 ALA A C 1
ATOM 1536 O O . ALA A 1 201 ? -13.394 -7.287 2.768 1.00 96.25 201 ALA A O 1
ATOM 1537 N N . VAL A 1 202 ? -13.077 -7.613 0.572 1.00 97.50 202 VAL A N 1
ATOM 1538 C CA . VAL A 1 202 ? -14.492 -7.889 0.265 1.00 97.50 202 VAL A CA 1
ATOM 1539 C C . VAL A 1 202 ? -14.983 -9.138 0.997 1.00 97.50 202 VAL A C 1
ATOM 1541 O O . VAL A 1 202 ? -16.070 -9.128 1.576 1.00 97.50 202 VAL A O 1
ATOM 1544 N N . THR A 1 203 ? -14.178 -10.207 1.016 1.00 97.62 203 THR A N 1
ATOM 1545 C CA . THR A 1 203 ? -14.524 -11.437 1.749 1.00 97.62 203 THR A CA 1
ATOM 1546 C C . THR A 1 203 ? -14.685 -11.146 3.239 1.00 97.62 203 THR A C 1
ATOM 1548 O O . THR A 1 203 ? -15.693 -11.518 3.829 1.00 97.62 203 THR A O 1
ATOM 1551 N N . ALA A 1 204 ? -13.735 -10.442 3.850 1.00 98.00 204 ALA A N 1
ATOM 1552 C CA . ALA A 1 204 ? -13.761 -10.097 5.262 1.00 98.00 204 ALA A CA 1
ATOM 1553 C C . ALA A 1 204 ? -14.953 -9.211 5.632 1.00 98.00 204 ALA A C 1
ATOM 1555 O O . ALA A 1 204 ? -15.628 -9.498 6.618 1.00 98.00 204 ALA A O 1
ATOM 1556 N N . GLY A 1 205 ? -15.279 -8.207 4.811 1.00 98.06 205 GLY A N 1
ATOM 1557 C CA . GLY A 1 205 ? -16.488 -7.400 4.981 1.00 98.06 205 GLY A CA 1
ATOM 1558 C C . GLY A 1 205 ? -17.765 -8.246 4.946 1.00 98.06 205 GLY A C 1
ATOM 1559 O O . GLY A 1 205 ? -18.632 -8.104 5.812 1.00 98.06 205 GLY A O 1
ATOM 1560 N N . GLY A 1 206 ? -17.856 -9.186 3.999 1.00 98.31 206 GLY A N 1
ATOM 1561 C CA . GLY A 1 206 ? -18.954 -10.153 3.930 1.00 98.31 206 GLY A CA 1
ATOM 1562 C C . GLY A 1 206 ? -19.053 -11.026 5.185 1.00 98.31 206 GLY A C 1
ATOM 1563 O O . GLY A 1 206 ? -20.124 -11.134 5.782 1.00 98.31 206 GLY A O 1
ATOM 1564 N N . LEU A 1 207 ? -17.931 -11.585 5.644 1.00 98.62 207 LEU A N 1
ATOM 1565 C CA . LEU A 1 207 ? -17.885 -12.432 6.840 1.00 98.62 207 LEU A CA 1
ATOM 1566 C C . LEU A 1 207 ? -18.200 -11.658 8.126 1.00 98.62 207 LEU A C 1
ATOM 1568 O O . LEU A 1 207 ? -18.881 -12.196 9.001 1.00 98.62 207 LEU A O 1
ATOM 1572 N N . ALA A 1 208 ? -17.765 -10.402 8.240 1.00 98.44 208 ALA A N 1
ATOM 1573 C CA . ALA A 1 208 ? -18.115 -9.524 9.354 1.00 98.44 208 ALA A CA 1
ATOM 1574 C C . ALA A 1 208 ? -19.625 -9.226 9.372 1.00 98.44 208 ALA A C 1
ATOM 1576 O O . ALA A 1 208 ? -20.266 -9.305 10.423 1.00 98.44 208 ALA A O 1
ATOM 1577 N N . ALA A 1 209 ? -20.225 -8.965 8.205 1.00 97.44 209 ALA A N 1
ATOM 1578 C CA . ALA A 1 209 ? -21.667 -8.760 8.080 1.00 97.44 209 ALA A CA 1
ATOM 1579 C C . ALA A 1 209 ? -22.469 -10.025 8.442 1.00 97.44 209 ALA A C 1
ATOM 1581 O O . ALA A 1 209 ? -23.466 -9.940 9.165 1.00 97.44 209 ALA A O 1
ATOM 1582 N N . GLU A 1 210 ? -22.029 -11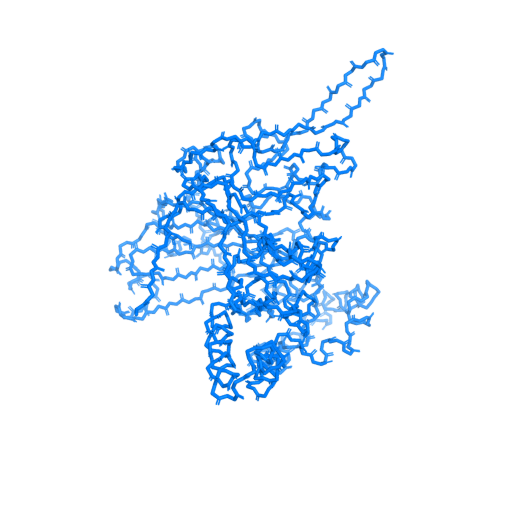.204 7.995 1.00 98.25 210 GLU A N 1
ATOM 1583 C CA . GLU A 1 210 ? -22.637 -12.483 8.375 1.00 98.25 210 GLU A CA 1
ATOM 1584 C C . GLU A 1 210 ? -22.521 -12.757 9.876 1.00 98.25 210 GLU A C 1
ATOM 1586 O O . GLU A 1 210 ? -23.498 -13.169 10.505 1.00 98.25 210 GLU A O 1
ATOM 1591 N N . ALA A 1 211 ? -21.346 -12.513 10.462 1.00 98.38 211 ALA A N 1
ATOM 1592 C CA . ALA A 1 211 ? -21.112 -12.669 11.892 1.00 98.38 211 ALA A CA 1
ATOM 1593 C C . ALA A 1 211 ? -22.035 -11.760 12.712 1.00 98.38 211 ALA A C 1
ATOM 1595 O O . ALA A 1 211 ? -22.649 -12.215 13.678 1.00 98.38 211 ALA A O 1
ATOM 1596 N N . LEU A 1 212 ? -22.204 -10.505 12.288 1.00 97.50 212 LEU A N 1
ATOM 1597 C CA . LEU A 1 212 ? -23.133 -9.566 12.910 1.00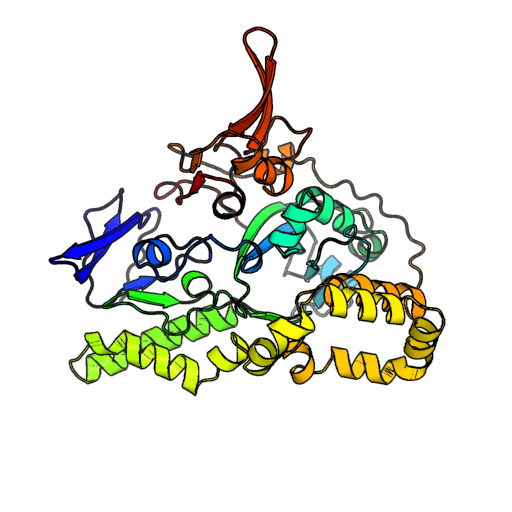 97.50 212 LEU A CA 1
ATOM 1598 C C . LEU A 1 212 ? -24.592 -10.022 12.780 1.00 97.50 212 LEU A C 1
ATOM 1600 O O . LEU A 1 212 ? -25.344 -9.972 13.754 1.00 97.50 212 LEU A O 1
ATOM 1604 N N . ALA A 1 213 ? -25.013 -10.475 11.598 1.00 97.69 213 ALA A N 1
ATOM 1605 C CA . ALA A 1 213 ? -26.369 -10.979 11.387 1.00 97.69 213 ALA A CA 1
ATOM 1606 C C . ALA A 1 213 ? -26.662 -12.208 12.267 1.00 97.69 213 ALA A C 1
ATOM 1608 O O . ALA A 1 213 ? -27.730 -12.307 12.878 1.00 97.69 213 ALA A O 1
ATOM 1609 N N . GLU A 1 214 ? -25.694 -13.117 12.388 1.00 98.06 214 GLU A N 1
ATOM 1610 C CA . GLU A 1 214 ? -25.768 -14.295 13.248 1.00 98.06 214 GLU A CA 1
ATOM 1611 C C . GLU A 1 214 ? -25.833 -13.904 14.734 1.00 98.06 214 GLU A C 1
ATOM 1613 O O . GLU A 1 214 ? -26.725 -14.369 15.450 1.00 98.06 214 GLU A O 1
ATOM 1618 N N . ALA A 1 215 ? -24.962 -12.998 15.182 1.00 97.50 215 ALA A N 1
ATOM 1619 C CA . ALA A 1 215 ? -24.947 -12.446 16.537 1.00 97.50 215 ALA A CA 1
ATOM 1620 C C . ALA A 1 215 ? -26.295 -11.798 16.910 1.00 97.50 215 ALA A C 1
ATOM 1622 O O . ALA A 1 215 ? -26.876 -12.122 17.951 1.00 97.50 215 ALA A O 1
ATOM 1623 N N . LYS A 1 216 ? -26.854 -10.972 16.014 1.00 96.62 216 LYS A N 1
ATOM 1624 C CA . LYS A 1 216 ? -28.183 -10.354 16.161 1.00 96.62 216 LYS A CA 1
ATOM 1625 C C . LYS A 1 216 ? -29.298 -11.389 16.241 1.00 96.62 216 LYS A C 1
ATOM 1627 O O . LYS A 1 216 ? -30.172 -11.292 17.097 1.00 96.62 216 LYS A O 1
ATOM 1632 N N . SER A 1 217 ? -29.260 -12.426 15.402 1.00 97.38 217 SER A N 1
ATOM 1633 C CA . SER A 1 217 ? -30.272 -13.495 15.439 1.00 97.38 217 SER A CA 1
ATOM 1634 C C . SER A 1 217 ? -30.295 -14.260 16.772 1.00 97.38 217 SER A C 1
ATOM 1636 O O . SER A 1 217 ? -31.326 -14.811 17.159 1.00 97.38 217 SER A O 1
ATOM 1638 N N . ARG A 1 218 ? -29.162 -14.269 17.487 1.00 96.31 218 ARG A N 1
ATOM 1639 C CA . ARG A 1 218 ? -28.988 -14.878 18.812 1.00 96.31 218 ARG A CA 1
ATOM 1640 C C . ARG A 1 218 ? -29.270 -13.911 19.967 1.00 96.31 218 ARG A C 1
ATOM 1642 O O . ARG A 1 218 ? -29.249 -14.353 21.113 1.00 96.31 218 ARG A O 1
ATOM 1649 N N . GLY A 1 219 ? -29.522 -12.630 19.684 1.00 95.00 219 GLY A N 1
ATOM 1650 C CA . GLY A 1 219 ? -29.659 -11.573 20.690 1.00 95.00 219 GLY A CA 1
ATOM 1651 C C . GLY A 1 219 ? -28.375 -11.331 21.489 1.00 95.00 219 GLY A C 1
ATOM 1652 O O . GLY A 1 219 ? -28.450 -11.090 22.692 1.00 95.00 219 GLY A O 1
ATOM 1653 N N . ASN A 1 220 ? -27.210 -11.505 20.856 1.00 94.31 220 ASN A N 1
ATOM 1654 C CA . ASN A 1 220 ? -25.904 -11.307 21.481 1.00 94.31 220 ASN A CA 1
ATOM 1655 C C . ASN A 1 220 ? -24.905 -10.686 20.493 1.00 94.31 220 ASN A C 1
ATOM 1657 O O . ASN A 1 220 ? -23.972 -11.346 20.037 1.00 94.31 220 ASN A O 1
ATOM 1661 N N . GLU A 1 221 ? -25.095 -9.414 20.163 1.00 92.88 221 GLU A N 1
ATOM 1662 C CA . GLU A 1 221 ? -24.252 -8.609 19.271 1.00 92.88 221 GLU A CA 1
ATOM 1663 C C . GLU A 1 221 ? -22.782 -8.577 19.709 1.00 92.88 221 GLU A C 1
ATOM 1665 O O . GLU A 1 221 ? -21.897 -8.601 18.859 1.00 92.88 221 GLU A O 1
ATOM 1670 N N . ALA A 1 222 ? -22.512 -8.644 21.017 1.00 93.12 222 ALA A N 1
ATOM 1671 C CA . ALA A 1 222 ? -21.156 -8.695 21.571 1.00 93.12 222 ALA A CA 1
ATOM 1672 C C . ALA A 1 222 ? -20.352 -9.932 21.118 1.00 93.12 222 ALA A C 1
ATOM 1674 O O . ALA A 1 222 ? -19.133 -9.966 21.251 1.00 93.12 222 ALA A O 1
ATOM 1675 N N . SER A 1 223 ? -21.016 -10.958 20.571 1.00 96.75 223 SER A N 1
ATOM 1676 C CA . SER A 1 223 ? -20.355 -12.133 19.990 1.00 96.75 223 SER A CA 1
ATOM 1677 C C . SER A 1 223 ? -19.903 -11.954 18.536 1.00 96.75 223 SER A C 1
ATOM 1679 O O . SER A 1 223 ? -19.243 -12.850 18.009 1.00 96.75 223 SER A O 1
ATOM 1681 N N . ALA A 1 224 ? -20.227 -10.831 17.882 1.00 97.94 224 ALA A N 1
ATOM 1682 C CA . ALA A 1 224 ? -19.941 -10.612 16.463 1.00 97.94 224 ALA A CA 1
ATOM 1683 C C . ALA A 1 224 ? -18.445 -10.728 16.130 1.00 97.94 224 ALA A C 1
ATOM 1685 O O . ALA A 1 224 ? -18.104 -11.410 15.168 1.00 97.94 224 ALA A O 1
ATOM 1686 N N . GLY A 1 225 ? -17.561 -10.141 16.945 1.00 97.88 225 GLY A N 1
ATOM 1687 C CA . GLY A 1 225 ? -16.109 -10.217 16.740 1.00 97.88 225 GLY A CA 1
ATOM 1688 C C . GLY A 1 225 ? -15.578 -11.653 16.771 1.00 97.88 225 GLY A C 1
ATOM 1689 O O . GLY A 1 225 ? -14.949 -12.107 15.817 1.00 97.88 225 GLY A O 1
ATOM 1690 N N . ALA A 1 226 ? -15.944 -12.423 17.800 1.00 98.12 226 ALA A N 1
ATOM 1691 C CA . ALA A 1 226 ? -15.543 -13.827 17.924 1.00 98.12 226 ALA A CA 1
ATOM 1692 C C . ALA A 1 226 ? -16.099 -14.713 16.791 1.00 98.12 226 ALA A C 1
ATOM 1694 O O . ALA A 1 226 ? -15.415 -15.616 16.309 1.00 98.12 226 ALA A O 1
ATOM 1695 N N . LEU A 1 227 ? -17.335 -14.462 16.342 1.00 98.44 227 LEU A N 1
ATOM 1696 C CA . LEU A 1 227 ? -17.918 -15.168 15.196 1.00 98.44 227 LEU A CA 1
ATOM 1697 C C . LEU A 1 227 ? -17.209 -14.810 13.886 1.00 98.44 227 LEU A C 1
ATOM 1699 O O . LEU A 1 227 ? -17.005 -15.686 13.047 1.00 98.44 227 LEU A O 1
ATOM 1703 N N . TYR A 1 228 ? -16.826 -13.547 13.708 1.00 98.69 228 TYR A N 1
ATOM 1704 C CA . TYR A 1 228 ? -16.069 -13.089 12.548 1.00 98.69 228 TYR A CA 1
ATOM 1705 C C . TYR A 1 228 ? -14.676 -13.727 12.501 1.00 98.69 228 TYR A C 1
ATOM 1707 O O . TYR A 1 228 ? -14.311 -14.302 11.475 1.00 98.69 228 TYR A O 1
ATOM 1715 N N . GLU A 1 229 ? -13.943 -13.727 13.618 1.00 98.38 229 GLU A N 1
ATOM 1716 C CA . GLU A 1 229 ? -12.653 -14.416 13.739 1.00 98.38 229 GLU A CA 1
ATOM 1717 C C . GLU A 1 229 ? -12.773 -15.898 13.361 1.00 98.38 229 GLU A C 1
ATOM 1719 O O . GLU A 1 229 ? -11.997 -16.405 12.547 1.00 98.38 229 GLU A O 1
ATOM 1724 N N . GLN A 1 230 ? -13.789 -16.587 13.891 1.00 98.38 230 GLN A N 1
ATOM 1725 C CA . GLN A 1 230 ? -14.037 -17.983 13.553 1.00 98.38 230 GLN A CA 1
ATOM 1726 C C . GLN A 1 230 ? -14.274 -18.167 12.045 1.00 98.38 230 GLN A C 1
ATOM 1728 O O . GLN A 1 230 ? -13.660 -19.039 11.431 1.00 98.38 230 GLN A O 1
ATOM 1733 N N . LYS A 1 231 ? -15.125 -17.338 11.430 1.00 98.50 231 LYS A N 1
ATOM 1734 C CA . LYS A 1 231 ? -15.423 -17.416 9.992 1.00 98.50 231 LYS A CA 1
ATOM 1735 C C . LYS A 1 231 ? -14.182 -17.185 9.127 1.00 98.50 231 LYS A C 1
ATOM 1737 O O . LYS A 1 231 ? -13.981 -17.915 8.161 1.00 98.50 231 LYS A O 1
ATOM 1742 N N . LEU A 1 232 ? -13.311 -16.236 9.482 1.00 98.25 232 LEU A N 1
ATOM 1743 C CA . LEU A 1 232 ? -12.042 -16.014 8.771 1.00 98.25 232 LEU A CA 1
ATOM 1744 C C . LEU A 1 232 ? -11.148 -17.265 8.763 1.00 98.25 232 LEU A C 1
ATOM 1746 O O . LEU A 1 232 ? -10.425 -17.524 7.793 1.00 98.25 232 LEU A O 1
ATOM 1750 N N . VAL A 1 233 ? -11.168 -18.036 9.852 1.00 97.38 233 VAL A N 1
ATOM 1751 C CA . VAL A 1 233 ? -10.430 -19.299 9.962 1.00 97.38 233 VAL A CA 1
ATOM 1752 C C . VAL A 1 233 ? -11.112 -20.406 9.161 1.00 97.38 233 VAL A C 1
ATOM 1754 O O . VAL A 1 233 ? -10.437 -21.077 8.377 1.00 97.38 233 VAL A O 1
ATOM 1757 N N . ASP A 1 234 ? -12.423 -20.578 9.332 1.00 97.69 234 ASP A N 1
ATOM 1758 C CA . ASP A 1 234 ? -13.204 -21.658 8.721 1.00 97.69 234 ASP A CA 1
ATOM 1759 C C . ASP A 1 234 ? -13.240 -21.543 7.183 1.00 97.69 234 ASP A C 1
ATOM 1761 O O . ASP A 1 234 ? -13.088 -22.549 6.488 1.00 97.69 234 ASP A O 1
ATOM 1765 N N . GLU A 1 235 ? -13.303 -20.321 6.642 1.00 96.56 235 GLU A N 1
ATOM 1766 C CA . GLU A 1 235 ? -13.243 -20.039 5.195 1.00 96.56 235 GLU A CA 1
ATOM 1767 C C . GLU A 1 235 ? -11.809 -20.042 4.626 1.00 96.56 235 GLU A C 1
ATOM 1769 O O . GLU A 1 235 ? -11.569 -19.824 3.433 1.00 96.56 235 GLU A O 1
ATOM 1774 N N . GLY A 1 236 ? -10.804 -20.290 5.471 1.00 94.38 236 GLY A N 1
ATOM 1775 C CA . GLY A 1 236 ? -9.407 -20.397 5.059 1.00 94.38 236 GLY A CA 1
ATOM 1776 C C . GLY A 1 236 ? -8.749 -19.072 4.661 1.00 94.38 236 GLY A C 1
ATOM 1777 O O . GLY A 1 236 ? -7.656 -19.099 4.087 1.00 94.38 236 GLY A O 1
ATOM 1778 N N . VAL A 1 237 ? -9.355 -17.923 4.983 1.00 94.38 237 VAL A N 1
ATOM 1779 C CA . VAL A 1 237 ? -8.767 -16.587 4.770 1.00 94.38 237 VAL A CA 1
ATOM 1780 C C . VAL A 1 237 ? -7.454 -16.484 5.549 1.00 94.38 237 VAL A C 1
ATOM 1782 O O . VAL A 1 237 ? -6.390 -16.278 4.959 1.00 94.38 237 VAL A O 1
ATOM 1785 N N . MET A 1 238 ? -7.477 -16.798 6.849 1.00 94.75 238 MET A N 1
ATOM 1786 C CA . MET A 1 238 ? -6.275 -16.745 7.695 1.00 94.75 238 MET A CA 1
ATOM 1787 C C . MET A 1 238 ? -5.192 -17.749 7.292 1.00 94.75 238 MET A C 1
ATOM 1789 O O . MET A 1 238 ? -4.012 -17.528 7.560 1.00 94.75 238 MET A O 1
ATOM 1793 N N . ALA A 1 239 ? -5.552 -18.853 6.633 1.00 92.00 239 ALA A N 1
ATOM 1794 C CA . ALA A 1 239 ? -4.570 -19.818 6.144 1.00 92.00 239 ALA A CA 1
ATOM 1795 C C . ALA A 1 239 ? -3.754 -19.275 4.956 1.00 92.00 239 ALA A C 1
ATOM 1797 O O . ALA A 1 239 ? -2.592 -19.658 4.805 1.00 92.00 239 ALA A O 1
ATOM 1798 N N . LYS A 1 240 ? -4.354 -18.394 4.142 1.00 91.31 240 LYS A N 1
ATOM 1799 C CA . LYS A 1 240 ? -3.704 -17.713 3.010 1.00 91.31 240 LYS A CA 1
ATOM 1800 C C . LYS A 1 240 ? -2.867 -16.522 3.478 1.00 91.31 240 LYS A C 1
ATOM 1802 O O . LYS A 1 240 ? -1.725 -16.393 3.045 1.00 91.31 240 LYS A O 1
ATOM 1807 N N . LEU A 1 241 ? -3.423 -15.715 4.385 1.00 91.75 241 LEU A N 1
ATOM 1808 C CA . LEU A 1 241 ? -2.774 -14.524 4.946 1.00 91.75 241 LEU A CA 1
ATOM 1809 C C . LEU A 1 241 ? -1.612 -14.882 5.878 1.00 91.75 241 LEU A C 1
ATOM 1811 O O . LEU A 1 241 ? -0.534 -14.316 5.778 1.00 91.75 241 LEU A O 1
ATOM 1815 N N . ARG A 1 242 ? -1.784 -15.904 6.731 1.00 91.81 242 ARG A N 1
ATOM 1816 C CA . ARG A 1 242 ? -0.774 -16.332 7.716 1.00 91.81 242 ARG A CA 1
ATOM 1817 C C . ARG A 1 242 ? -0.329 -17.784 7.519 1.00 91.81 242 ARG A C 1
ATOM 1819 O O . ARG A 1 242 ? -0.557 -18.623 8.415 1.00 91.81 242 ARG A O 1
ATOM 1826 N N . PRO A 1 243 ? 0.341 -18.122 6.397 1.00 89.31 243 PRO A N 1
ATOM 1827 C CA . PRO A 1 243 ? 0.751 -19.489 6.111 1.00 89.31 243 PRO A CA 1
ATOM 1828 C C . PRO A 1 243 ? 1.565 -20.071 7.267 1.00 89.31 243 PRO A C 1
ATOM 1830 O O . PRO A 1 243 ? 2.613 -19.554 7.656 1.00 89.31 243 PRO A O 1
ATOM 1833 N N . LYS A 1 244 ? 1.098 -21.193 7.832 1.00 86.00 244 LYS A N 1
ATOM 1834 C CA . LYS A 1 244 ? 1.785 -21.861 8.957 1.00 86.00 244 LYS A CA 1
ATOM 1835 C C . LYS A 1 244 ? 3.241 -22.185 8.629 1.00 86.00 244 LYS A C 1
ATOM 1837 O O . LYS A 1 244 ? 4.086 -22.170 9.510 1.00 86.00 244 LYS A O 1
ATOM 1842 N N . ARG A 1 245 ? 3.522 -22.504 7.368 1.00 82.31 245 ARG A N 1
ATOM 1843 C CA . ARG A 1 245 ? 4.846 -22.932 6.918 1.00 82.31 245 ARG A CA 1
ATOM 1844 C C . ARG A 1 245 ? 5.837 -21.792 6.876 1.00 82.31 245 ARG A C 1
ATOM 1846 O O . ARG A 1 245 ? 6.886 -21.951 7.478 1.00 82.31 245 ARG A O 1
ATOM 1853 N N . TYR A 1 246 ? 5.453 -20.667 6.272 1.00 85.50 246 TYR A N 1
ATOM 1854 C CA . TYR A 1 246 ? 6.237 -19.438 6.326 1.00 85.50 246 TYR A CA 1
ATOM 1855 C C . TYR A 1 246 ? 6.621 -19.127 7.777 1.00 85.50 246 TYR A C 1
ATOM 1857 O O . TYR A 1 246 ? 7.800 -19.080 8.100 1.00 85.50 246 TYR A O 1
ATOM 1865 N N . ARG A 1 247 ? 5.647 -19.099 8.698 1.00 84.44 247 ARG A N 1
ATOM 1866 C CA . ARG A 1 247 ? 5.916 -18.850 10.127 1.00 84.44 247 ARG A CA 1
ATOM 1867 C C . ARG A 1 247 ? 6.856 -19.867 10.784 1.00 84.44 247 ARG A C 1
ATOM 1869 O O . ARG A 1 247 ? 7.635 -19.494 11.650 1.00 84.44 247 ARG A O 1
ATOM 1876 N N . MET A 1 248 ? 6.790 -21.142 10.399 1.00 82.69 248 MET A N 1
ATOM 1877 C CA . MET A 1 248 ? 7.684 -22.178 10.935 1.00 82.69 248 MET A CA 1
ATOM 1878 C C . MET A 1 248 ? 9.114 -22.077 10.395 1.00 82.69 248 MET A C 1
ATOM 1880 O O . MET A 1 248 ? 10.033 -22.558 11.054 1.00 82.69 248 MET A O 1
ATOM 1884 N N . THR A 1 249 ? 9.312 -21.513 9.201 1.00 80.94 249 THR A N 1
ATOM 1885 C CA . THR A 1 249 ? 10.625 -21.463 8.544 1.00 80.94 249 THR A CA 1
ATOM 1886 C C . THR A 1 249 ? 11.288 -20.094 8.609 1.00 80.94 249 THR A C 1
ATOM 1888 O O . THR A 1 249 ? 12.515 -20.055 8.562 1.00 80.94 249 THR A O 1
ATOM 1891 N N . ARG A 1 250 ? 10.514 -19.010 8.769 1.00 81.88 250 ARG A N 1
ATOM 1892 C CA . ARG A 1 250 ? 10.938 -17.604 8.657 1.00 81.88 250 ARG A CA 1
ATOM 1893 C C . ARG A 1 250 ? 12.260 -17.316 9.364 1.00 81.88 250 ARG A C 1
ATOM 1895 O O . ARG A 1 250 ? 13.214 -16.902 8.722 1.00 81.88 250 ARG A O 1
ATOM 1902 N N . THR A 1 251 ? 12.362 -17.643 10.654 1.00 80.50 251 THR A N 1
ATOM 1903 C CA . THR A 1 251 ? 13.560 -17.379 11.475 1.00 80.50 251 THR A CA 1
ATOM 1904 C C . THR A 1 251 ? 14.839 -18.018 10.919 1.00 80.50 251 THR A C 1
ATOM 1906 O O . THR A 1 251 ? 15.932 -17.506 11.132 1.00 80.50 251 THR A O 1
ATOM 1909 N N . LEU A 1 252 ? 14.723 -19.149 10.215 1.00 78.38 252 LEU A N 1
ATOM 1910 C CA . LEU A 1 252 ? 15.858 -19.812 9.570 1.00 78.38 252 LEU A CA 1
ATOM 1911 C C . LEU A 1 252 ? 16.061 -19.309 8.136 1.00 78.38 252 LEU A C 1
ATOM 1913 O O . LEU A 1 252 ? 17.194 -19.027 7.742 1.00 78.38 252 LEU A O 1
ATOM 1917 N N . SER A 1 253 ? 14.980 -19.218 7.358 1.00 77.00 253 SER A N 1
ATOM 1918 C CA . SER A 1 253 ? 15.019 -18.910 5.925 1.00 77.00 253 SER A CA 1
ATOM 1919 C C . SER A 1 253 ? 15.317 -17.448 5.615 1.00 77.00 253 SER A C 1
ATOM 1921 O O . SER A 1 253 ? 15.844 -17.175 4.546 1.00 77.00 253 SER A O 1
ATOM 1923 N N . GLU A 1 254 ? 15.001 -16.532 6.527 1.00 81.50 254 GLU A N 1
ATOM 1924 C CA . GLU A 1 254 ? 15.276 -15.097 6.385 1.00 81.50 254 GLU A CA 1
ATOM 1925 C C . GLU A 1 254 ? 16.562 -14.672 7.103 1.00 81.50 254 GLU A C 1
ATOM 1927 O O . GLU A 1 254 ? 16.889 -13.495 7.155 1.00 81.50 254 GLU A O 1
ATOM 1932 N N . SER A 1 255 ? 17.341 -15.623 7.631 1.00 79.50 255 SER A N 1
ATOM 1933 C CA . SER A 1 255 ? 18.630 -15.289 8.236 1.00 79.50 255 SER A CA 1
ATOM 1934 C C . SER A 1 255 ? 19.656 -14.872 7.177 1.00 79.50 255 SER A C 1
ATOM 1936 O O . SER A 1 255 ? 19.883 -15.581 6.194 1.00 79.50 255 SER A O 1
ATOM 1938 N N . ASP A 1 256 ? 20.361 -13.768 7.427 1.00 75.69 256 ASP A N 1
ATOM 1939 C CA . ASP A 1 256 ? 21.398 -13.233 6.533 1.00 75.69 256 ASP A CA 1
ATOM 1940 C C . ASP A 1 256 ? 22.424 -14.269 6.080 1.00 75.69 256 ASP A C 1
ATOM 1942 O O . ASP A 1 256 ? 22.884 -14.256 4.938 1.00 75.69 256 ASP A O 1
ATOM 1946 N N . VAL A 1 257 ? 22.816 -15.171 6.982 1.00 73.75 257 VAL A N 1
ATOM 1947 C CA . VAL A 1 257 ? 23.811 -16.208 6.693 1.00 73.75 257 VAL A CA 1
ATOM 1948 C C . VAL A 1 257 ? 23.272 -17.189 5.656 1.00 73.75 257 VAL A C 1
ATOM 1950 O O . VAL A 1 257 ? 23.977 -17.511 4.700 1.00 73.75 257 VAL A O 1
ATOM 1953 N N . VAL A 1 258 ? 22.028 -17.650 5.816 1.00 72.69 258 VAL A N 1
ATOM 1954 C CA . VAL A 1 258 ? 21.397 -18.584 4.874 1.00 72.69 258 VAL A CA 1
ATOM 1955 C C . VAL A 1 258 ? 21.176 -17.902 3.529 1.00 72.69 258 VAL A C 1
ATOM 1957 O O . VAL A 1 258 ? 21.559 -18.466 2.504 1.00 72.69 258 VAL A O 1
ATOM 1960 N N . THR A 1 259 ? 20.659 -16.673 3.532 1.00 75.19 259 THR A N 1
ATOM 1961 C CA . THR A 1 259 ? 20.430 -15.862 2.329 1.00 75.19 259 THR A CA 1
ATOM 1962 C C . THR A 1 259 ? 21.725 -15.642 1.542 1.00 75.19 259 THR A C 1
ATOM 1964 O O . THR A 1 259 ? 21.783 -15.918 0.344 1.00 75.19 259 THR A O 1
ATOM 1967 N N . LYS A 1 260 ? 22.818 -15.235 2.205 1.00 74.81 260 LYS A N 1
ATOM 1968 C CA . LYS A 1 260 ? 24.124 -15.019 1.551 1.00 74.81 260 LYS A CA 1
ATOM 1969 C C . LYS A 1 260 ? 24.699 -16.304 0.960 1.00 74.81 260 LYS A C 1
ATOM 1971 O O . LYS A 1 260 ? 25.223 -16.287 -0.153 1.00 74.81 260 LYS A O 1
ATOM 1976 N N . VAL A 1 261 ? 24.596 -17.425 1.678 1.00 72.19 261 VAL A N 1
ATOM 1977 C CA . VAL A 1 261 ? 25.071 -18.729 1.187 1.00 72.19 261 VAL A CA 1
ATOM 1978 C C . VAL A 1 261 ? 24.246 -19.190 -0.016 1.00 72.19 261 VAL A C 1
ATOM 1980 O O . VAL A 1 261 ? 24.823 -19.590 -1.026 1.00 72.19 261 VAL A O 1
ATOM 1983 N N . ALA A 1 262 ? 22.915 -19.112 0.064 1.00 74.31 262 ALA A N 1
ATOM 1984 C CA . ALA A 1 262 ? 22.022 -19.510 -1.021 1.00 74.31 262 ALA A CA 1
ATOM 1985 C C . ALA A 1 262 ? 22.234 -18.648 -2.276 1.00 74.31 262 ALA A C 1
ATOM 1987 O O . ALA A 1 262 ? 22.430 -19.196 -3.363 1.00 74.31 262 ALA A O 1
ATOM 1988 N N . GLY A 1 263 ? 22.283 -17.320 -2.117 1.00 71.75 263 GLY A N 1
ATOM 1989 C CA . GLY A 1 263 ? 22.575 -16.382 -3.202 1.00 71.75 263 GLY A CA 1
ATOM 1990 C C . GLY A 1 263 ? 23.932 -16.651 -3.856 1.00 71.75 263 GLY A C 1
ATOM 1991 O O . GLY A 1 263 ? 24.012 -16.784 -5.074 1.00 71.75 263 GLY A O 1
ATOM 1992 N N . GLY A 1 264 ? 24.987 -16.858 -3.058 1.00 72.44 264 GLY A N 1
ATOM 1993 C CA . GLY A 1 264 ? 26.324 -17.158 -3.579 1.00 72.44 264 GLY A CA 1
ATOM 1994 C C . GLY A 1 264 ? 26.412 -18.476 -4.361 1.00 72.44 264 GLY A C 1
ATOM 1995 O O . GLY A 1 264 ? 27.147 -18.566 -5.346 1.00 72.44 264 GLY A O 1
ATOM 1996 N N . VAL A 1 265 ? 25.653 -19.505 -3.964 1.00 77.31 265 VAL A N 1
ATOM 1997 C CA . VAL A 1 265 ? 25.572 -20.768 -4.718 1.00 77.31 265 VAL A CA 1
ATOM 1998 C C . VAL A 1 265 ? 24.840 -20.566 -6.043 1.00 77.31 265 VAL A C 1
ATOM 2000 O O . VAL A 1 265 ? 25.325 -21.051 -7.068 1.00 77.31 265 VAL A O 1
ATOM 2003 N N . LEU A 1 266 ? 23.715 -19.845 -6.041 1.00 80.81 266 LEU A N 1
ATOM 2004 C CA . LEU A 1 266 ? 22.930 -19.554 -7.245 1.00 80.81 266 LEU A CA 1
ATOM 2005 C C . LEU A 1 266 ? 23.718 -18.725 -8.267 1.00 80.81 266 LEU A C 1
ATOM 2007 O O . LEU A 1 266 ? 23.730 -19.070 -9.447 1.00 80.81 266 LEU A O 1
ATOM 2011 N N . ASP A 1 267 ? 24.448 -17.708 -7.808 1.00 79.69 267 ASP A N 1
ATOM 2012 C CA . ASP A 1 267 ? 25.255 -16.831 -8.664 1.00 79.69 267 ASP A CA 1
ATOM 2013 C C . ASP A 1 267 ? 26.484 -17.522 -9.274 1.00 79.69 267 ASP A C 1
ATOM 2015 O O . ASP A 1 267 ? 27.044 -17.050 -10.270 1.00 79.69 267 ASP A O 1
ATOM 2019 N N . SER A 1 268 ? 26.912 -18.648 -8.699 1.00 83.25 268 SER A N 1
ATOM 2020 C CA . SER A 1 268 ? 28.077 -19.395 -9.166 1.00 83.25 268 SER A CA 1
ATOM 2021 C C . SER A 1 268 ? 27.870 -20.015 -10.554 1.00 83.25 268 SER A C 1
ATOM 2023 O O . SER A 1 268 ? 26.753 -20.294 -10.989 1.00 83.25 268 SER A O 1
ATOM 2025 N N . ALA A 1 269 ? 28.972 -20.340 -11.239 1.00 79.19 269 ALA A N 1
ATOM 2026 C CA . ALA A 1 269 ? 28.922 -21.051 -12.520 1.00 79.19 269 ALA A CA 1
ATOM 2027 C C . ALA A 1 269 ? 28.172 -22.397 -12.427 1.00 79.19 269 ALA A C 1
ATOM 2029 O O . ALA A 1 269 ? 27.503 -22.799 -13.378 1.00 79.19 269 ALA A O 1
ATOM 2030 N N . VAL A 1 270 ? 28.256 -23.078 -11.277 1.00 79.62 270 VAL A N 1
ATOM 2031 C CA . VAL A 1 270 ? 27.529 -24.331 -11.019 1.00 79.62 270 VAL A CA 1
ATOM 2032 C C . VAL A 1 270 ? 26.037 -24.064 -10.822 1.00 79.62 270 VAL A C 1
ATOM 2034 O O . VAL A 1 270 ? 25.221 -24.795 -11.378 1.00 79.62 270 VAL A O 1
ATOM 2037 N N . GLY A 1 271 ? 25.678 -23.007 -10.085 1.00 76.69 271 GLY A N 1
ATOM 2038 C CA . GLY A 1 271 ? 24.290 -22.582 -9.884 1.00 76.69 271 GLY A CA 1
ATOM 2039 C C . GLY A 1 271 ? 23.601 -22.241 -11.203 1.00 76.69 271 GLY A C 1
ATOM 2040 O O . GLY A 1 271 ? 22.582 -22.843 -11.540 1.00 76.69 271 GLY A O 1
ATOM 2041 N N . ARG A 1 272 ? 24.229 -21.384 -12.014 1.00 81.75 272 ARG A N 1
ATOM 2042 C CA . ARG A 1 272 ? 23.756 -21.012 -13.360 1.00 81.75 272 ARG A CA 1
ATOM 2043 C C . ARG A 1 272 ? 23.622 -22.213 -14.297 1.00 81.75 272 ARG A C 1
ATOM 2045 O O . ARG A 1 272 ? 22.636 -22.332 -15.019 1.00 81.75 272 ARG A O 1
ATOM 2052 N N . ALA A 1 273 ? 24.590 -23.134 -14.281 1.00 76.50 273 ALA A N 1
ATOM 2053 C CA . ALA A 1 273 ? 24.493 -24.373 -15.054 1.00 76.50 273 ALA A CA 1
ATOM 2054 C C . ALA A 1 273 ? 23.315 -25.248 -14.588 1.00 76.50 273 ALA A C 1
ATOM 2056 O O . ALA A 1 273 ? 22.624 -25.836 -15.418 1.00 76.50 273 ALA A O 1
ATOM 2057 N N . GLY A 1 274 ? 23.059 -25.300 -13.277 1.00 77.25 274 GLY A N 1
ATOM 2058 C CA . GLY A 1 274 ? 21.895 -25.968 -12.699 1.00 77.25 274 GLY A CA 1
ATOM 2059 C C . GLY A 1 274 ? 20.574 -25.370 -13.182 1.00 77.25 274 GLY A C 1
ATOM 2060 O O . GLY A 1 274 ? 19.702 -26.120 -13.609 1.00 77.25 274 GLY A O 1
ATOM 2061 N N . VAL A 1 275 ? 20.455 -24.040 -13.201 1.00 78.81 275 VAL A N 1
ATOM 2062 C CA . VAL A 1 275 ? 19.268 -23.333 -13.719 1.00 78.81 275 VAL A CA 1
ATOM 2063 C C . VAL A 1 275 ? 18.983 -23.726 -15.174 1.00 78.81 275 VAL A C 1
ATOM 2065 O O . VAL A 1 275 ? 17.867 -24.137 -15.474 1.00 78.81 275 VAL A O 1
ATOM 2068 N N . LYS A 1 276 ? 19.998 -23.741 -16.057 1.00 75.44 276 LYS A N 1
ATOM 2069 C CA . LYS A 1 276 ? 19.831 -24.189 -17.461 1.00 75.44 276 LYS A CA 1
ATOM 2070 C C . LYS A 1 276 ? 19.369 -25.636 -17.594 1.00 75.44 276 LYS A C 1
ATOM 2072 O O . LYS A 1 276 ? 18.600 -25.962 -18.490 1.00 75.44 276 LYS A O 1
ATOM 2077 N N . LEU A 1 277 ? 19.885 -26.525 -16.747 1.00 75.44 277 LEU A N 1
ATOM 2078 C CA . LEU A 1 277 ? 19.599 -27.961 -16.826 1.00 75.44 277 LEU A CA 1
ATOM 2079 C C . LEU A 1 277 ? 18.218 -28.331 -16.267 1.00 75.44 277 LEU A C 1
ATOM 2081 O O . LEU A 1 277 ? 17.687 -29.381 -16.627 1.00 75.44 277 LEU A O 1
ATOM 2085 N N . PHE A 1 278 ? 17.651 -27.497 -15.392 1.00 77.00 278 PHE A N 1
ATOM 2086 C CA . PHE A 1 278 ? 16.414 -27.779 -14.657 1.00 77.00 278 PHE A CA 1
ATOM 2087 C C . PHE A 1 278 ? 15.332 -26.702 -14.832 1.00 77.00 278 PHE A C 1
ATOM 2089 O O . PHE A 1 278 ? 14.456 -26.579 -13.978 1.00 77.00 278 PHE A O 1
ATOM 2096 N N . ASP A 1 279 ? 15.353 -25.972 -15.945 1.00 73.31 279 ASP A N 1
ATOM 2097 C CA . ASP A 1 279 ? 14.401 -24.901 -16.273 1.00 73.31 279 ASP A CA 1
ATOM 2098 C C . ASP A 1 279 ? 12.926 -25.303 -16.045 1.00 73.31 279 ASP A C 1
ATOM 2100 O O . ASP A 1 279 ? 12.246 -24.752 -15.182 1.00 73.31 279 ASP A O 1
ATOM 2104 N N . GLY A 1 280 ? 12.462 -26.403 -16.649 1.00 69.38 280 GLY A N 1
ATOM 2105 C CA . GLY A 1 280 ? 11.079 -26.874 -16.459 1.00 69.38 280 GLY A CA 1
ATOM 2106 C C . GLY A 1 280 ? 10.719 -27.334 -15.031 1.00 69.38 280 GLY A C 1
ATOM 2107 O O . GLY A 1 280 ? 9.554 -27.620 -14.748 1.00 69.38 280 GLY A O 1
ATOM 2108 N N . VAL A 1 281 ? 11.689 -27.464 -14.117 1.00 72.88 281 VAL A N 1
ATOM 2109 C CA . VAL A 1 281 ? 11.438 -27.675 -12.677 1.00 72.88 281 VAL A CA 1
ATOM 2110 C C . VAL A 1 281 ? 11.301 -26.336 -11.957 1.00 72.88 281 VAL A C 1
ATOM 2112 O O . VAL A 1 281 ? 10.426 -26.215 -11.101 1.00 72.88 281 VAL A O 1
ATOM 2115 N N . LEU A 1 282 ? 12.121 -25.344 -12.315 1.00 72.19 282 LEU A N 1
ATOM 2116 C CA . LEU A 1 282 ? 12.006 -23.965 -11.838 1.00 72.19 282 LEU A CA 1
ATOM 2117 C C . LEU A 1 282 ? 10.661 -23.361 -12.235 1.00 72.19 282 LEU A C 1
ATOM 2119 O O . LEU A 1 282 ? 9.938 -22.892 -11.362 1.00 72.19 282 LEU A O 1
ATOM 2123 N N . GLU A 1 283 ? 10.268 -23.476 -13.501 1.00 70.75 283 GLU A N 1
ATOM 2124 C CA . GLU A 1 283 ? 8.976 -22.990 -13.994 1.00 70.75 283 GLU A CA 1
ATOM 2125 C C . GLU A 1 283 ? 7.800 -23.604 -13.213 1.00 70.75 283 GLU A C 1
ATOM 2127 O O . GLU A 1 283 ? 6.905 -22.901 -12.742 1.00 70.75 283 GLU A O 1
ATOM 2132 N N . ARG A 1 284 ? 7.817 -24.925 -12.975 1.00 74.31 284 ARG A N 1
ATOM 2133 C CA . ARG A 1 284 ? 6.799 -25.587 -12.135 1.00 74.31 284 ARG A CA 1
ATOM 2134 C C . ARG A 1 284 ? 6.837 -25.126 -10.685 1.00 74.31 284 ARG A C 1
ATOM 2136 O O . ARG A 1 284 ? 5.802 -25.148 -10.022 1.00 74.31 284 ARG A O 1
ATOM 2143 N N . ALA A 1 285 ? 8.015 -24.785 -10.172 1.00 74.38 285 ALA A N 1
ATOM 2144 C CA . ALA A 1 285 ? 8.153 -24.314 -8.808 1.00 74.38 285 ALA A CA 1
ATOM 2145 C C . ALA A 1 285 ? 7.561 -22.906 -8.643 1.00 74.38 285 ALA A C 1
ATOM 2147 O O . ALA A 1 285 ? 6.792 -22.687 -7.708 1.00 74.38 285 ALA A O 1
ATOM 2148 N N . PHE A 1 286 ? 7.846 -22.003 -9.586 1.00 70.25 286 PHE A N 1
ATOM 2149 C CA . PHE A 1 286 ? 7.276 -20.654 -9.647 1.00 70.25 286 PHE A CA 1
ATOM 2150 C C . PHE A 1 286 ? 5.758 -20.663 -9.853 1.00 70.25 286 PHE A C 1
ATOM 2152 O O . PHE A 1 286 ? 5.054 -19.858 -9.256 1.00 70.25 286 PHE A O 1
ATOM 2159 N N . ASN A 1 287 ? 5.231 -21.634 -10.597 1.00 72.31 287 ASN A N 1
ATOM 2160 C CA . ASN A 1 287 ? 3.790 -21.796 -10.803 1.00 72.31 287 ASN A CA 1
ATOM 2161 C C . ASN A 1 287 ? 3.078 -22.609 -9.703 1.00 72.31 287 ASN A C 1
ATOM 2163 O O . ASN A 1 287 ? 1.921 -22.995 -9.867 1.00 72.31 287 ASN A O 1
ATOM 2167 N N . SER A 1 288 ? 3.739 -22.912 -8.579 1.00 78.56 288 SER A N 1
ATOM 2168 C CA . SER A 1 288 ? 3.159 -23.704 -7.488 1.00 78.56 288 SER A CA 1
ATOM 2169 C C . SER A 1 288 ? 2.714 -22.814 -6.322 1.00 78.56 288 SER A C 1
ATOM 2171 O O . SER A 1 288 ? 3.562 -22.404 -5.525 1.00 78.56 288 SER A O 1
ATOM 2173 N N . PRO A 1 289 ? 1.398 -22.599 -6.100 1.00 73.19 289 PRO A N 1
ATOM 2174 C CA . PRO A 1 289 ? 0.902 -21.813 -4.961 1.00 73.19 289 PRO A CA 1
ATOM 2175 C C . PRO A 1 289 ? 1.407 -22.328 -3.606 1.00 73.19 289 PRO A C 1
ATOM 2177 O O . PRO A 1 289 ? 1.592 -21.574 -2.655 1.00 73.19 289 PRO A O 1
ATOM 2180 N N . PHE A 1 290 ? 1.663 -23.636 -3.523 1.00 75.06 290 PHE A N 1
ATOM 2181 C CA . PHE A 1 290 ? 2.215 -24.287 -2.342 1.00 75.06 290 PHE A CA 1
ATOM 2182 C C . PHE A 1 290 ? 3.635 -23.815 -2.014 1.00 75.06 290 PHE A C 1
ATOM 2184 O O . PHE A 1 290 ? 3.962 -23.695 -0.833 1.00 75.06 290 PHE A O 1
ATOM 2191 N N . LEU A 1 291 ? 4.483 -23.617 -3.030 1.00 76.12 291 LEU A N 1
ATOM 2192 C CA . LEU A 1 291 ? 5.857 -23.141 -2.850 1.00 76.12 291 LEU A CA 1
ATOM 2193 C C . LEU A 1 291 ? 5.890 -21.622 -2.692 1.00 76.12 291 LEU A C 1
ATOM 2195 O O . LEU A 1 291 ? 6.618 -21.139 -1.830 1.00 76.12 291 LEU A O 1
ATOM 2199 N N . LEU A 1 292 ? 5.048 -20.897 -3.438 1.00 74.88 292 LEU A N 1
ATOM 2200 C CA . LEU A 1 292 ? 4.914 -19.443 -3.319 1.00 74.88 292 LEU A CA 1
ATOM 2201 C C . LEU A 1 292 ? 4.540 -19.015 -1.890 1.00 74.88 292 LEU A C 1
ATOM 2203 O O . LEU A 1 292 ? 5.146 -18.103 -1.339 1.00 74.88 292 LEU A O 1
ATOM 2207 N N . GLY A 1 293 ? 3.643 -19.752 -1.224 1.00 70.50 293 GLY A N 1
ATOM 2208 C CA . GLY A 1 293 ? 3.283 -19.516 0.184 1.00 70.50 293 GLY A CA 1
ATOM 2209 C C . GLY A 1 293 ? 4.384 -19.827 1.217 1.00 70.50 293 GLY A C 1
ATOM 2210 O O . GLY A 1 293 ? 4.120 -19.791 2.420 1.00 70.50 293 GLY A O 1
ATOM 2211 N N . MET A 1 294 ? 5.592 -20.194 0.776 1.00 75.81 294 MET A N 1
ATOM 2212 C CA . MET A 1 294 ? 6.785 -20.396 1.610 1.00 75.81 294 MET A CA 1
ATOM 2213 C C . MET A 1 294 ? 7.961 -19.512 1.180 1.00 75.81 294 MET A C 1
ATOM 2215 O O . MET A 1 294 ? 9.052 -19.680 1.725 1.00 75.81 294 MET A O 1
ATOM 2219 N N . ILE A 1 295 ? 7.768 -18.615 0.206 1.00 79.56 295 ILE A N 1
ATOM 2220 C CA . ILE A 1 295 ? 8.834 -17.725 -0.253 1.00 79.56 295 ILE A CA 1
ATOM 2221 C C . ILE A 1 295 ? 9.276 -16.839 0.919 1.00 79.56 295 ILE A C 1
ATOM 2223 O O . ILE A 1 295 ? 8.431 -16.162 1.509 1.00 79.56 295 ILE A O 1
ATOM 2227 N N . PRO A 1 296 ? 10.571 -16.860 1.277 1.00 81.94 296 PRO A N 1
ATOM 2228 C CA . PRO A 1 296 ? 11.102 -15.992 2.312 1.00 81.94 296 PRO A CA 1
ATOM 2229 C C . PRO A 1 296 ? 11.319 -14.581 1.759 1.00 81.94 296 PRO A C 1
ATOM 2231 O O . PRO A 1 296 ? 11.712 -14.424 0.596 1.00 81.94 296 PRO A O 1
ATOM 2234 N N . ASP A 1 297 ? 11.139 -13.571 2.604 1.00 84.56 297 ASP A N 1
ATOM 2235 C CA . ASP A 1 297 ? 11.276 -12.162 2.231 1.00 84.56 297 ASP A CA 1
ATOM 2236 C C . ASP A 1 297 ? 12.725 -11.712 2.236 1.00 84.56 297 ASP A C 1
ATOM 2238 O O . ASP A 1 297 ? 13.194 -11.005 3.117 1.00 84.56 297 ASP A O 1
ATOM 2242 N N . THR A 1 298 ? 13.469 -12.179 1.236 1.00 85.44 298 THR A N 1
ATOM 2243 C CA . THR A 1 298 ? 14.920 -12.002 1.169 1.00 85.44 298 THR A CA 1
ATOM 2244 C C . THR A 1 298 ? 15.373 -11.494 -0.187 1.00 85.44 298 THR A C 1
ATOM 2246 O O . THR A 1 298 ? 14.727 -11.723 -1.213 1.00 85.44 298 THR A O 1
ATOM 2249 N N . ARG A 1 299 ? 16.568 -10.894 -0.214 1.00 85.12 299 ARG A N 1
ATOM 2250 C CA . ARG A 1 299 ? 17.240 -10.488 -1.456 1.00 85.12 299 ARG A CA 1
ATOM 2251 C C . ARG A 1 299 ? 17.398 -11.657 -2.428 1.00 85.12 299 ARG A C 1
ATOM 2253 O O . ARG A 1 299 ? 17.296 -11.473 -3.635 1.00 85.12 299 ARG A O 1
ATOM 2260 N N . THR A 1 300 ? 17.594 -12.877 -1.923 1.00 84.94 300 THR A N 1
ATOM 2261 C CA . THR A 1 300 ? 17.683 -14.061 -2.783 1.00 84.94 300 THR A CA 1
ATOM 2262 C C . THR A 1 300 ? 16.396 -14.289 -3.571 1.00 84.94 300 THR A C 1
ATOM 2264 O O . THR A 1 300 ? 16.473 -14.508 -4.777 1.00 84.94 300 THR A O 1
ATOM 2267 N N . SER A 1 301 ? 15.236 -14.205 -2.916 1.00 84.88 301 SER A N 1
ATOM 2268 C CA . SER A 1 301 ? 13.935 -14.463 -3.542 1.00 84.88 301 SER A CA 1
ATOM 2269 C C . SER A 1 301 ? 13.550 -13.407 -4.577 1.00 84.88 301 SER A C 1
ATOM 2271 O O . SER A 1 301 ? 13.093 -13.770 -5.656 1.00 84.88 301 SER A O 1
ATOM 2273 N N . TYR A 1 302 ? 13.737 -12.124 -4.250 1.00 86.25 302 TYR A N 1
ATOM 2274 C CA . TYR A 1 302 ? 13.211 -11.010 -5.051 1.00 86.25 302 TYR A CA 1
ATOM 2275 C C . TYR A 1 302 ? 14.232 -10.400 -6.020 1.00 86.25 302 TYR A C 1
ATOM 2277 O O . TYR A 1 302 ? 13.836 -9.763 -6.987 1.00 86.25 302 TYR A O 1
ATOM 2285 N N . VAL A 1 303 ? 15.535 -10.618 -5.806 1.00 87.75 303 VAL A N 1
ATOM 2286 C CA . VAL A 1 303 ? 16.596 -10.011 -6.631 1.00 87.75 303 VAL A CA 1
ATOM 2287 C C . VAL A 1 303 ? 17.479 -11.077 -7.269 1.00 87.75 303 VAL A C 1
ATOM 2289 O O . VAL A 1 303 ? 17.587 -11.155 -8.491 1.00 87.75 303 VAL A O 1
ATOM 2292 N N . THR A 1 304 ? 18.120 -11.931 -6.463 1.00 87.31 304 THR A N 1
ATOM 2293 C CA . THR A 1 304 ? 19.131 -12.871 -6.977 1.00 87.31 304 THR A CA 1
ATOM 2294 C C . THR A 1 304 ? 18.523 -13.905 -7.919 1.00 87.31 304 THR A C 1
ATOM 2296 O O . THR A 1 304 ? 19.053 -14.110 -9.008 1.00 87.31 304 THR A O 1
ATOM 2299 N N . VAL A 1 305 ? 17.427 -14.562 -7.525 1.00 86.62 305 VAL A N 1
ATOM 2300 C CA . VAL A 1 305 ? 16.798 -15.593 -8.361 1.00 86.62 305 VAL A CA 1
ATOM 2301 C C . VAL A 1 305 ? 16.265 -14.999 -9.672 1.00 86.62 305 VAL A C 1
ATOM 2303 O O . VAL A 1 305 ? 16.664 -15.526 -10.712 1.00 86.62 305 VAL A O 1
ATOM 2306 N N . PRO A 1 306 ? 15.454 -13.917 -9.679 1.00 88.38 306 PRO A N 1
ATOM 2307 C CA . PRO A 1 306 ? 14.993 -13.304 -10.925 1.00 88.38 306 PRO A CA 1
ATOM 2308 C C . PRO A 1 306 ? 16.133 -12.898 -11.858 1.00 88.38 306 PRO A C 1
ATOM 2310 O O . PRO A 1 306 ? 16.124 -13.277 -13.027 1.00 88.38 306 PRO A O 1
ATOM 2313 N N . ARG A 1 307 ? 17.173 -12.239 -11.331 1.00 89.50 307 ARG A N 1
ATOM 2314 C CA . ARG A 1 307 ? 18.350 -11.848 -12.119 1.00 89.50 307 ARG A CA 1
ATOM 2315 C C . ARG A 1 307 ? 19.068 -13.051 -12.724 1.00 89.50 307 ARG A C 1
ATOM 2317 O O . ARG A 1 307 ? 19.370 -13.058 -13.912 1.00 89.50 307 ARG A O 1
ATOM 2324 N N . VAL A 1 308 ? 19.334 -14.095 -11.933 1.00 86.69 308 VAL A N 1
ATOM 2325 C CA . VAL A 1 308 ? 20.007 -15.303 -12.438 1.00 86.69 308 VAL A CA 1
ATOM 2326 C C . VAL A 1 308 ? 19.160 -15.986 -13.507 1.00 86.69 308 VAL A C 1
ATOM 2328 O O . VAL A 1 308 ? 19.723 -16.443 -14.499 1.00 86.69 308 VAL A O 1
ATOM 2331 N N . VAL A 1 309 ? 17.838 -16.051 -13.334 1.00 86.12 309 VAL A N 1
ATOM 2332 C CA . VAL A 1 309 ? 16.919 -16.592 -14.345 1.00 86.12 309 VAL A CA 1
ATOM 2333 C C . VAL A 1 309 ? 16.990 -15.759 -15.625 1.00 86.12 309 VAL A C 1
ATOM 2335 O O . VAL A 1 309 ? 17.252 -16.334 -16.680 1.00 86.12 309 VAL A O 1
ATOM 2338 N N . ALA A 1 310 ? 16.873 -14.432 -15.538 1.00 88.19 310 ALA A N 1
ATOM 2339 C CA . ALA A 1 310 ? 16.956 -13.528 -16.684 1.00 88.19 310 ALA A CA 1
ATOM 2340 C C . ALA A 1 310 ? 18.301 -13.647 -17.428 1.00 88.19 310 ALA A C 1
ATOM 2342 O O . ALA A 1 310 ? 18.323 -13.901 -18.627 1.00 88.19 310 ALA A O 1
ATOM 2343 N N . GLU A 1 311 ? 19.435 -13.590 -16.723 1.00 88.31 311 GLU A N 1
ATOM 2344 C CA . GLU A 1 311 ? 20.773 -13.712 -17.326 1.00 88.31 311 GLU A CA 1
ATOM 2345 C C . GLU A 1 311 ? 21.033 -15.097 -17.962 1.00 88.31 311 GLU A C 1
ATOM 2347 O O . GLU A 1 311 ? 21.928 -15.262 -18.796 1.00 88.31 311 GLU A O 1
ATOM 2352 N N . THR A 1 312 ? 20.309 -16.128 -17.520 1.00 86.81 312 THR A N 1
ATOM 2353 C CA . THR A 1 312 ? 20.576 -17.526 -17.883 1.00 86.81 312 THR A CA 1
ATOM 2354 C C . THR A 1 312 ? 19.637 -18.051 -18.966 1.00 86.81 312 THR A C 1
ATOM 2356 O O . THR A 1 312 ? 20.089 -18.812 -19.830 1.00 86.81 312 THR A O 1
ATOM 2359 N N . LEU A 1 313 ? 18.358 -17.692 -18.874 1.00 87.19 313 LEU A N 1
ATOM 2360 C CA . LEU A 1 313 ? 17.244 -18.207 -19.672 1.00 87.19 313 LEU A CA 1
ATOM 2361 C C . LEU A 1 313 ? 16.516 -17.104 -20.448 1.00 87.19 313 LEU A C 1
ATOM 2363 O O . LEU A 1 313 ? 15.785 -17.423 -21.380 1.00 87.19 313 LEU A O 1
ATOM 2367 N N . GLY A 1 314 ? 16.697 -15.841 -20.059 1.00 86.69 314 GLY A N 1
ATOM 2368 C CA . GLY A 1 314 ? 16.007 -14.711 -20.661 1.00 86.69 314 GLY A CA 1
ATOM 2369 C C . GLY A 1 314 ? 16.447 -14.433 -22.094 1.00 86.69 314 GLY A C 1
ATOM 2370 O O . GLY A 1 314 ? 17.556 -14.767 -22.524 1.00 86.69 314 GLY A O 1
ATOM 2371 N N . GLU A 1 315 ? 15.547 -13.790 -22.825 1.00 90.44 315 GLU A N 1
ATOM 2372 C CA . GLU A 1 315 ? 15.827 -13.207 -24.127 1.00 90.44 315 GLU A CA 1
ATOM 2373 C C . GLU A 1 315 ? 16.369 -11.788 -23.945 1.00 90.44 315 GLU A C 1
ATOM 2375 O O . GLU A 1 315 ? 15.946 -11.048 -23.055 1.00 90.44 315 GLU A O 1
ATOM 2380 N N . ARG A 1 316 ? 17.349 -11.414 -24.769 1.00 89.69 316 ARG A N 1
ATOM 2381 C CA . ARG A 1 316 ? 17.895 -10.061 -24.744 1.00 89.69 316 ARG A CA 1
ATOM 2382 C C . ARG A 1 316 ? 16.909 -9.128 -25.437 1.00 89.69 316 ARG A C 1
ATOM 2384 O O . ARG A 1 316 ? 16.550 -9.365 -26.584 1.00 89.69 316 ARG A O 1
ATOM 2391 N N . VAL A 1 317 ? 16.531 -8.057 -24.751 1.00 89.19 317 VAL A N 1
ATOM 2392 C CA . VAL A 1 317 ? 15.761 -6.967 -25.347 1.00 89.19 317 VAL A CA 1
ATOM 2393 C C . VAL A 1 317 ? 16.748 -6.012 -26.013 1.00 89.19 317 VAL A C 1
ATOM 2395 O O . VAL A 1 317 ? 17.528 -5.353 -25.329 1.00 89.19 317 VAL A O 1
ATOM 2398 N N . ASP A 1 318 ? 16.747 -5.986 -27.343 1.00 83.12 318 ASP A N 1
ATOM 2399 C CA . ASP A 1 318 ? 17.492 -5.017 -28.151 1.00 83.12 318 ASP A CA 1
ATOM 2400 C C . ASP A 1 318 ? 16.486 -3.989 -28.706 1.00 83.12 318 ASP A C 1
ATOM 2402 O O . ASP A 1 318 ? 16.101 -4.039 -29.875 1.00 83.12 318 ASP A O 1
ATOM 2406 N N . ALA A 1 319 ? 16.012 -3.111 -27.821 1.00 84.88 319 ALA A N 1
ATOM 2407 C CA . ALA A 1 319 ? 15.103 -2.004 -28.113 1.00 84.88 319 ALA A CA 1
ATOM 2408 C C . ALA A 1 319 ? 15.604 -0.732 -27.412 1.00 84.88 319 ALA A C 1
ATOM 2410 O O . ALA A 1 319 ? 16.419 -0.817 -26.490 1.00 84.88 319 ALA A O 1
ATOM 2411 N N . ASP A 1 320 ? 15.101 0.415 -27.850 1.00 88.00 320 ASP A N 1
ATOM 2412 C CA . ASP A 1 320 ? 15.281 1.708 -27.196 1.00 88.00 320 ASP A CA 1
ATOM 2413 C C . ASP A 1 320 ? 13.907 2.171 -26.686 1.00 88.00 320 ASP A C 1
ATOM 2415 O O . ASP A 1 320 ? 12.882 1.726 -27.197 1.00 88.00 320 ASP A O 1
ATOM 2419 N N . ASN A 1 321 ? 13.882 3.012 -25.657 1.00 92.88 321 ASN A N 1
ATOM 2420 C CA . ASN A 1 321 ? 12.659 3.611 -25.131 1.00 92.88 321 ASN A CA 1
ATOM 2421 C C . ASN A 1 321 ? 12.914 5.110 -24.965 1.00 92.88 321 ASN A C 1
ATOM 2423 O O . ASN A 1 321 ? 13.819 5.500 -24.227 1.00 92.88 321 ASN A O 1
ATOM 2427 N N . ASP A 1 322 ? 12.140 5.916 -25.689 1.00 91.88 322 ASP A N 1
ATOM 2428 C CA . ASP A 1 322 ? 12.252 7.378 -25.718 1.00 91.88 322 ASP A CA 1
ATOM 2429 C C . ASP A 1 322 ? 11.201 8.062 -24.817 1.00 91.88 322 ASP A C 1
ATOM 2431 O O . ASP A 1 322 ? 11.005 9.273 -24.904 1.00 91.88 322 ASP A O 1
ATOM 2435 N N . VAL A 1 323 ? 10.484 7.301 -23.980 1.00 94.12 323 VAL A N 1
ATOM 2436 C CA . VAL A 1 323 ? 9.523 7.848 -23.016 1.00 94.12 323 VAL A CA 1
ATOM 2437 C C . VAL A 1 323 ? 10.249 8.696 -21.976 1.00 94.12 323 VAL A C 1
ATOM 2439 O O . VAL A 1 323 ? 11.214 8.257 -21.353 1.00 94.12 323 VAL A O 1
ATOM 2442 N N . GLU A 1 324 ? 9.720 9.894 -21.749 1.00 94.00 324 GLU A N 1
ATOM 2443 C CA . GLU A 1 324 ? 10.135 10.811 -20.692 1.00 94.00 324 GLU A CA 1
ATOM 2444 C C . GLU A 1 324 ? 8.959 10.951 -19.708 1.00 94.00 324 GLU A C 1
ATOM 2446 O O . GLU A 1 324 ? 7.983 11.642 -20.022 1.00 94.00 324 GLU A O 1
ATOM 2451 N N . PRO A 1 325 ? 8.981 10.252 -18.555 1.00 95.38 325 PRO A N 1
ATOM 2452 C CA . PRO A 1 325 ? 7.983 10.445 -17.507 1.00 95.38 325 PRO A CA 1
ATOM 2453 C C . PRO A 1 325 ? 8.015 11.885 -16.963 1.00 95.38 325 PRO A C 1
ATOM 2455 O O . PRO A 1 325 ? 9.047 12.550 -17.083 1.00 95.38 325 PRO A O 1
ATOM 2458 N N . PRO A 1 326 ? 6.924 12.391 -16.358 1.00 95.88 326 PRO A N 1
ATOM 2459 C CA . PRO A 1 326 ? 6.901 13.730 -15.795 1.00 95.88 326 PRO A CA 1
ATOM 2460 C C . PRO A 1 326 ? 7.836 13.800 -14.587 1.00 95.88 326 PRO A C 1
ATOM 2462 O O . PRO A 1 326 ? 7.989 12.825 -13.843 1.00 95.88 326 PRO A O 1
ATOM 2465 N N . GLU A 1 327 ? 8.421 14.973 -14.369 1.00 94.50 327 GLU A N 1
ATOM 2466 C CA . GLU A 1 327 ? 9.215 15.240 -13.173 1.00 94.50 327 GLU A CA 1
ATOM 2467 C C . GLU A 1 327 ? 8.334 15.140 -11.915 1.00 94.50 327 GLU A C 1
ATOM 2469 O O . GLU A 1 327 ? 7.101 15.235 -11.954 1.00 94.50 327 GLU A O 1
ATOM 2474 N N . LEU A 1 328 ? 8.965 14.935 -10.758 1.00 94.19 328 LEU A N 1
ATOM 2475 C CA . LEU A 1 328 ? 8.233 14.711 -9.513 1.00 94.19 328 LEU A CA 1
ATOM 2476 C C . LEU A 1 328 ? 7.375 15.921 -9.092 1.00 94.19 328 LEU A C 1
ATOM 2478 O O . LEU A 1 328 ? 6.306 15.731 -8.516 1.00 94.19 328 LEU A O 1
ATOM 2482 N N . ASP A 1 329 ? 7.799 17.157 -9.372 1.00 92.25 329 ASP A N 1
ATOM 2483 C CA . ASP A 1 329 ? 6.992 18.353 -9.099 1.00 92.25 329 ASP A CA 1
ATOM 2484 C C . ASP A 1 329 ? 5.762 18.466 -9.994 1.00 92.25 329 ASP A C 1
ATOM 2486 O O . ASP A 1 329 ? 4.718 18.879 -9.492 1.00 92.25 329 ASP A O 1
ATOM 2490 N N . ASP A 1 330 ? 5.852 18.063 -11.262 1.00 93.19 330 ASP A N 1
ATOM 2491 C CA . ASP A 1 330 ? 4.692 17.991 -12.154 1.00 93.19 330 ASP A CA 1
ATOM 2492 C C . ASP A 1 330 ? 3.696 16.933 -11.647 1.00 93.19 330 ASP A C 1
ATOM 2494 O O . ASP A 1 330 ? 2.515 17.233 -11.463 1.00 93.19 330 ASP A O 1
ATOM 2498 N N . ARG A 1 331 ? 4.183 15.736 -11.277 1.00 92.88 331 ARG A N 1
ATOM 2499 C CA . ARG A 1 331 ? 3.354 14.674 -10.668 1.00 92.88 331 ARG A CA 1
ATOM 2500 C C . ARG A 1 331 ? 2.631 15.134 -9.409 1.00 92.88 331 ARG A C 1
ATOM 2502 O O . ARG A 1 331 ? 1.473 14.788 -9.212 1.00 92.88 331 ARG A O 1
ATOM 2509 N N . ILE A 1 332 ? 3.308 15.888 -8.543 1.00 88.00 332 ILE A N 1
ATOM 2510 C CA . ILE A 1 332 ? 2.717 16.429 -7.312 1.00 88.00 332 ILE A CA 1
ATOM 2511 C C . ILE A 1 332 ? 1.750 17.574 -7.634 1.00 88.00 332 ILE A C 1
ATOM 2513 O O . ILE A 1 332 ? 0.677 17.656 -7.042 1.00 88.00 332 ILE A O 1
ATOM 2517 N N . GLY A 1 333 ? 2.128 18.468 -8.548 1.00 84.69 333 GLY A N 1
ATOM 2518 C CA . GLY A 1 333 ? 1.370 19.667 -8.900 1.00 84.69 333 GLY A CA 1
ATOM 2519 C C . GLY A 1 333 ? 0.053 19.381 -9.621 1.00 84.69 333 GLY A C 1
ATOM 2520 O O . GLY A 1 333 ? -0.897 20.149 -9.461 1.00 84.69 333 GLY A O 1
ATOM 2521 N N . ASP A 1 334 ? -0.020 18.277 -10.367 1.00 78.19 334 ASP A N 1
ATOM 2522 C CA . ASP A 1 334 ? -1.230 17.837 -11.069 1.00 78.19 334 ASP A CA 1
ATOM 2523 C C . ASP A 1 334 ? -2.255 17.155 -10.148 1.00 78.19 334 ASP A C 1
ATOM 2525 O O . ASP A 1 334 ? -3.435 17.028 -10.502 1.00 78.19 334 ASP A O 1
ATOM 2529 N N . LEU A 1 335 ? -1.850 16.765 -8.935 1.00 77.81 335 LEU A N 1
ATOM 2530 C CA . LEU A 1 335 ? -2.781 16.236 -7.949 1.00 77.81 335 LEU A CA 1
ATOM 2531 C C . LEU A 1 335 ? -3.720 17.339 -7.467 1.00 77.81 335 LEU A C 1
ATOM 2533 O O . LEU A 1 335 ? -3.322 18.442 -7.096 1.00 77.81 335 LEU A O 1
ATOM 2537 N N . THR A 1 336 ? -5.013 17.029 -7.442 1.00 63.78 336 THR A N 1
ATOM 2538 C CA . THR A 1 336 ? -5.999 17.920 -6.833 1.00 63.78 336 THR A CA 1
ATOM 2539 C C . THR A 1 336 ? -5.988 17.672 -5.331 1.00 63.78 336 THR A C 1
ATOM 2541 O O . THR A 1 336 ? -6.481 16.641 -4.876 1.00 63.78 336 THR A O 1
ATOM 2544 N N . TYR A 1 337 ? -5.414 18.600 -4.563 1.00 71.94 337 TYR A N 1
ATOM 2545 C CA . TYR A 1 337 ? -5.368 18.499 -3.106 1.00 71.94 337 TYR A CA 1
ATOM 2546 C C . TYR A 1 337 ? -5.861 19.769 -2.403 1.00 71.94 337 TYR A C 1
ATOM 2548 O O . TYR A 1 337 ? -5.475 20.894 -2.727 1.00 71.94 337 TYR A O 1
ATOM 2556 N N . ASP A 1 338 ? -6.712 19.582 -1.394 1.00 72.19 338 ASP A N 1
ATOM 2557 C CA . ASP A 1 338 ? -7.057 20.597 -0.396 1.00 72.19 338 ASP A CA 1
ATOM 2558 C C . ASP A 1 338 ? -6.530 20.095 0.943 1.00 72.19 338 ASP A C 1
ATOM 2560 O O . ASP A 1 338 ? -7.160 19.282 1.612 1.00 72.19 338 ASP A O 1
ATOM 2564 N N . VAL A 1 339 ? -5.326 20.531 1.306 1.00 63.81 339 VAL A N 1
ATOM 2565 C CA . VAL A 1 339 ? -4.591 19.994 2.463 1.00 63.81 339 VAL A CA 1
ATOM 2566 C C . VAL A 1 339 ? -5.116 20.468 3.816 1.00 63.81 339 VAL A C 1
ATOM 2568 O O . VAL A 1 339 ? -4.705 19.915 4.828 1.00 63.81 339 VAL A O 1
ATOM 2571 N N . GLY A 1 340 ? -6.047 21.431 3.859 1.00 74.50 340 GLY A N 1
ATOM 2572 C CA . GLY A 1 340 ? -6.592 21.938 5.121 1.00 74.50 340 GLY A CA 1
ATOM 2573 C C . GLY A 1 340 ? -5.502 22.368 6.116 1.00 74.50 340 GLY A C 1
ATOM 2574 O O . GLY A 1 340 ? -4.545 23.049 5.743 1.00 74.50 340 GLY A O 1
ATOM 2575 N N . ASP A 1 341 ? -5.674 21.989 7.383 1.00 82.75 341 ASP A N 1
ATOM 2576 C CA . ASP A 1 341 ? -4.635 22.096 8.411 1.00 82.75 341 ASP A CA 1
ATOM 2577 C C . ASP A 1 341 ? -3.623 20.933 8.287 1.00 82.75 341 ASP A C 1
ATOM 2579 O O . ASP A 1 341 ? -3.991 19.852 7.823 1.00 82.75 341 ASP A O 1
ATOM 2583 N N . PRO A 1 342 ? -2.356 21.106 8.716 1.00 85.19 342 PRO A N 1
ATOM 2584 C CA . PRO A 1 342 ? -1.369 20.026 8.693 1.00 85.19 342 PRO A CA 1
ATOM 2585 C C . PRO A 1 342 ? -1.864 18.765 9.424 1.00 85.19 342 PRO A C 1
ATOM 2587 O O . PRO A 1 342 ? -2.248 18.842 10.586 1.00 85.19 342 PRO A O 1
ATOM 2590 N N . HIS A 1 343 ? -1.807 17.610 8.752 1.00 91.25 343 HIS A N 1
ATOM 2591 C CA . HIS A 1 343 ? -2.236 16.300 9.280 1.00 91.25 343 HIS A CA 1
ATOM 2592 C C . HIS A 1 343 ? -1.069 15.404 9.736 1.00 91.25 343 HIS A C 1
ATOM 2594 O O . HIS A 1 343 ? -1.268 14.246 10.092 1.00 91.25 343 HIS A O 1
ATOM 2600 N N . ILE A 1 344 ? 0.161 15.926 9.680 1.00 95.12 344 ILE A N 1
ATOM 2601 C CA . ILE A 1 344 ? 1.374 15.229 10.114 1.00 95.12 344 ILE A CA 1
ATOM 2602 C C . ILE A 1 344 ? 2.139 16.154 11.054 1.00 95.12 344 ILE A C 1
ATOM 2604 O O . ILE A 1 344 ? 2.417 17.305 10.699 1.00 95.12 344 ILE A O 1
ATOM 2608 N N . GLU A 1 345 ? 2.517 15.638 12.219 1.00 95.94 345 GLU A N 1
ATOM 2609 C CA . GLU A 1 345 ? 3.390 16.316 13.175 1.00 95.94 345 GLU A CA 1
ATOM 2610 C C . GLU A 1 345 ? 4.761 15.631 13.209 1.00 95.94 345 GLU A C 1
ATOM 2612 O O . GLU A 1 345 ? 4.865 14.432 13.450 1.00 95.94 345 GLU A O 1
ATOM 2617 N N . LEU A 1 346 ? 5.833 16.391 12.964 1.00 97.00 346 LEU A N 1
ATOM 2618 C CA . LEU A 1 346 ? 7.210 15.906 13.096 1.00 97.00 346 LEU A CA 1
ATOM 2619 C C . LEU A 1 346 ? 7.647 15.988 14.563 1.00 97.00 346 LEU A C 1
ATOM 2621 O O . LEU A 1 346 ? 7.843 17.091 15.077 1.00 97.00 346 LEU A O 1
ATOM 2625 N N . LEU A 1 347 ? 7.831 14.835 15.209 1.00 97.62 347 LEU A N 1
ATOM 2626 C CA . LEU A 1 347 ? 8.185 14.748 16.626 1.00 97.62 347 LEU A CA 1
ATOM 2627 C C . LEU A 1 347 ? 9.693 14.919 16.857 1.00 97.62 347 LEU A C 1
ATOM 2629 O O . LEU A 1 347 ? 10.102 15.687 17.732 1.00 97.62 347 LEU A O 1
ATOM 2633 N N . ASP A 1 348 ? 10.523 14.261 16.040 1.00 97.56 348 ASP A N 1
ATOM 2634 C CA . ASP A 1 348 ? 11.984 14.390 16.068 1.00 97.56 348 ASP A CA 1
ATOM 2635 C C . ASP A 1 348 ? 12.523 14.727 14.672 1.00 97.56 348 ASP A C 1
ATOM 2637 O O . ASP A 1 348 ? 12.452 13.950 13.718 1.00 97.56 348 ASP A O 1
ATOM 2641 N N . ASN A 1 349 ? 13.090 15.928 14.551 1.00 97.25 349 ASN A N 1
ATOM 2642 C CA . ASN A 1 349 ? 13.625 16.449 13.299 1.00 97.25 349 ASN A CA 1
ATOM 2643 C C . ASN A 1 349 ? 15.101 16.092 13.055 1.00 97.25 349 ASN A C 1
ATOM 2645 O O . ASN A 1 349 ? 15.715 16.586 12.104 1.00 97.25 349 ASN A O 1
ATOM 2649 N N . SER A 1 350 ? 15.716 15.276 13.908 1.00 97.12 350 SER A N 1
ATOM 2650 C CA . SER A 1 350 ? 17.055 14.763 13.667 1.00 97.12 350 SER A CA 1
ATOM 2651 C C . SER A 1 350 ? 17.059 13.855 12.438 1.00 97.12 350 SER A C 1
ATOM 2653 O O . SER A 1 350 ? 16.118 13.110 12.163 1.00 97.12 350 SER A O 1
ATOM 2655 N N . TYR A 1 351 ? 18.157 13.882 11.682 1.00 96.12 351 TYR A N 1
ATOM 2656 C CA . TYR A 1 351 ? 18.279 12.986 10.533 1.00 96.12 351 TYR A CA 1
ATOM 2657 C C . TYR A 1 351 ? 18.299 11.506 10.942 1.00 96.12 351 TYR A C 1
ATOM 2659 O O . TYR A 1 351 ? 17.932 10.648 10.150 1.00 96.12 351 TYR A O 1
ATOM 2667 N N . GLU A 1 352 ? 18.753 11.185 12.154 1.00 96.31 352 GLU A N 1
ATOM 2668 C CA . GLU A 1 352 ? 18.746 9.803 12.642 1.00 96.31 352 GLU A CA 1
ATOM 2669 C C . GLU A 1 352 ? 17.320 9.273 12.814 1.00 96.31 352 GLU A C 1
ATOM 2671 O O . GLU A 1 352 ? 17.051 8.156 12.384 1.00 96.31 352 GLU A O 1
ATOM 2676 N N . ALA A 1 353 ? 16.417 10.085 13.370 1.00 96.94 353 ALA A N 1
ATOM 2677 C CA . ALA A 1 353 ? 15.028 9.702 13.592 1.00 96.94 353 ALA A CA 1
ATOM 2678 C C . ALA A 1 353 ? 14.179 9.748 12.311 1.00 96.94 353 ALA A C 1
ATOM 2680 O O . ALA A 1 353 ? 13.386 8.846 12.065 1.00 96.94 353 ALA A O 1
ATOM 2681 N N . SER A 1 354 ? 14.366 10.777 11.475 1.00 97.88 354 SER A N 1
ATOM 2682 C CA . SER A 1 354 ? 13.424 11.084 10.382 1.00 97.88 354 SER A CA 1
ATOM 2683 C C . SER A 1 354 ? 14.062 11.189 8.995 1.00 97.88 354 SER A C 1
ATOM 2685 O O . SER A 1 354 ? 13.377 11.447 8.006 1.00 97.88 354 SER A O 1
ATOM 2687 N N . GLY A 1 355 ? 15.378 10.985 8.878 1.00 97.31 355 GLY A N 1
ATOM 2688 C CA . GLY A 1 355 ? 16.111 11.141 7.616 1.00 97.31 355 GLY A CA 1
ATOM 2689 C C . GLY A 1 355 ? 15.742 10.119 6.544 1.00 97.31 355 GLY A C 1
ATOM 2690 O O . GLY A 1 355 ? 15.889 10.409 5.360 1.00 97.31 355 GLY A O 1
ATOM 2691 N N . THR A 1 356 ? 15.225 8.949 6.926 1.00 98.00 356 THR A N 1
ATOM 2692 C CA . THR A 1 356 ? 14.781 7.918 5.973 1.00 98.00 356 THR A CA 1
ATOM 2693 C C . THR A 1 356 ? 13.604 8.399 5.123 1.00 98.00 356 THR A C 1
ATOM 2695 O O . THR A 1 356 ? 13.541 8.079 3.937 1.00 98.00 356 THR A O 1
ATOM 2698 N N . ALA A 1 357 ? 12.710 9.229 5.675 1.00 97.81 357 ALA A N 1
ATOM 2699 C CA . ALA A 1 357 ? 11.573 9.778 4.934 1.00 97.81 357 ALA A CA 1
ATOM 2700 C C . ALA A 1 357 ? 11.979 10.720 3.786 1.00 97.81 357 ALA A C 1
ATOM 2702 O O . ALA A 1 357 ? 11.183 10.917 2.870 1.00 97.81 357 ALA A O 1
ATOM 2703 N N . VAL A 1 358 ? 13.206 11.260 3.787 1.00 97.88 358 VAL A N 1
ATOM 2704 C CA . VAL A 1 358 ? 13.721 12.093 2.682 1.00 97.88 358 VAL A CA 1
ATOM 2705 C C . VAL A 1 358 ? 13.819 11.292 1.382 1.00 97.88 358 VAL A C 1
ATOM 2707 O O . VAL A 1 358 ? 13.513 11.831 0.328 1.00 97.88 358 VAL A O 1
ATOM 2710 N N . THR A 1 359 ? 14.208 10.014 1.452 1.00 97.62 359 THR A N 1
ATOM 2711 C CA . THR A 1 359 ? 14.292 9.135 0.270 1.00 97.62 359 THR A CA 1
ATOM 2712 C C . THR A 1 359 ? 13.075 8.237 0.118 1.00 97.62 359 THR A C 1
ATOM 2714 O O . THR A 1 359 ? 12.613 8.007 -0.987 1.00 97.62 359 THR A O 1
ATOM 2717 N N . ALA A 1 360 ? 12.539 7.713 1.222 1.00 97.50 360 ALA A N 1
ATOM 2718 C CA . ALA A 1 360 ? 11.477 6.717 1.153 1.00 97.50 360 ALA A CA 1
ATOM 2719 C C . ALA A 1 360 ? 10.093 7.325 0.886 1.00 97.50 360 ALA A C 1
ATOM 2721 O O . ALA A 1 360 ? 9.208 6.605 0.437 1.00 97.50 360 ALA A O 1
ATOM 2722 N N . CYS A 1 361 ? 9.857 8.610 1.171 1.00 97.56 361 CYS A N 1
ATOM 2723 C CA . CYS A 1 361 ? 8.568 9.225 0.860 1.00 97.56 361 CYS A CA 1
ATOM 2724 C C . CYS A 1 361 ? 8.391 9.333 -0.672 1.00 97.56 361 CYS A C 1
ATOM 2726 O O . CYS A 1 361 ? 9.250 9.924 -1.319 1.00 97.56 361 CYS A O 1
ATOM 2728 N N . PRO A 1 362 ? 7.277 8.850 -1.261 1.00 96.69 362 PRO A N 1
ATOM 2729 C CA . PRO A 1 362 ? 7.044 8.869 -2.714 1.00 96.69 362 PRO A CA 1
ATOM 2730 C C . PRO A 1 362 ? 6.990 10.257 -3.360 1.00 96.69 362 PRO A C 1
ATOM 2732 O O . PRO A 1 362 ? 6.944 10.360 -4.580 1.00 96.69 362 PRO A O 1
ATOM 2735 N N . VAL A 1 363 ? 6.937 11.311 -2.548 1.00 95.69 363 VAL A N 1
ATOM 2736 C CA . VAL A 1 363 ? 6.907 12.714 -2.977 1.00 95.69 363 VAL A CA 1
ATOM 2737 C C . VAL A 1 363 ? 8.087 13.507 -2.421 1.00 95.69 363 VAL A C 1
ATOM 2739 O O . VAL A 1 363 ? 8.034 14.728 -2.370 1.00 95.69 363 VAL A O 1
ATOM 2742 N N . SER A 1 364 ? 9.143 12.832 -1.968 1.00 96.81 364 SER A N 1
ATOM 2743 C CA . SER A 1 364 ? 10.400 13.448 -1.534 1.00 96.81 364 SER A CA 1
ATOM 2744 C C . SER A 1 364 ? 11.578 12.829 -2.285 1.00 96.81 364 SER A C 1
ATOM 2746 O O . SER A 1 364 ? 11.493 11.701 -2.765 1.00 96.81 364 SER A O 1
ATOM 2748 N N . ALA A 1 365 ? 12.682 13.569 -2.346 1.00 95.94 365 ALA A N 1
ATOM 2749 C CA . ALA A 1 365 ? 13.968 13.099 -2.851 1.00 95.94 365 ALA A CA 1
ATOM 2750 C C . ALA A 1 365 ? 15.098 13.936 -2.232 1.00 95.94 365 ALA A C 1
ATOM 2752 O O . ALA A 1 365 ? 14.859 15.060 -1.776 1.00 95.94 365 ALA A O 1
ATOM 2753 N N . ARG A 1 366 ? 16.341 13.437 -2.222 1.00 91.38 366 ARG A N 1
ATOM 2754 C CA . ARG A 1 366 ? 17.480 14.152 -1.599 1.00 91.38 366 ARG A CA 1
ATOM 2755 C C . ARG A 1 366 ? 17.764 15.515 -2.211 1.00 91.38 366 ARG A C 1
ATOM 2757 O O . ARG A 1 366 ? 18.069 16.455 -1.481 1.00 91.38 366 ARG A O 1
ATOM 2764 N N . ASP A 1 367 ? 17.655 15.610 -3.528 1.00 88.25 367 ASP A N 1
ATOM 2765 C CA . ASP A 1 367 ? 17.954 16.824 -4.287 1.00 88.25 367 ASP A CA 1
ATOM 2766 C C . ASP A 1 367 ? 16.672 17.558 -4.735 1.00 88.25 367 ASP A C 1
ATOM 2768 O O . ASP A 1 367 ? 16.714 18.437 -5.598 1.00 88.25 367 ASP A O 1
ATOM 2772 N N . PHE A 1 368 ? 15.529 17.249 -4.105 1.00 90.62 368 PHE A N 1
ATOM 2773 C CA . PHE A 1 368 ? 14.223 17.832 -4.414 1.00 90.62 368 PHE A CA 1
ATOM 2774 C C . PHE A 1 368 ? 13.674 18.687 -3.265 1.00 90.62 368 PHE A C 1
ATOM 2776 O O . PHE A 1 368 ? 13.319 18.207 -2.190 1.00 90.62 368 PHE A O 1
ATOM 2783 N N . GLY A 1 369 ? 13.553 19.994 -3.508 1.00 85.00 369 GLY A N 1
ATOM 2784 C CA . GLY A 1 369 ? 13.073 20.957 -2.511 1.00 85.00 369 GLY A CA 1
ATOM 2785 C C . GLY A 1 369 ? 11.548 21.073 -2.387 1.00 85.00 369 GLY A C 1
ATOM 2786 O O . GLY A 1 369 ? 11.080 21.809 -1.517 1.00 85.00 369 GLY A O 1
ATOM 2787 N N . GLY A 1 370 ? 10.776 20.406 -3.249 1.00 86.50 370 GLY A N 1
ATOM 2788 C CA . GLY A 1 370 ? 9.310 20.502 -3.287 1.00 86.50 370 GLY A CA 1
ATOM 2789 C C . GLY A 1 370 ? 8.573 19.436 -2.475 1.00 86.50 370 GLY A C 1
ATOM 2790 O O . GLY A 1 370 ? 7.352 19.487 -2.396 1.00 86.50 370 GLY A O 1
ATOM 2791 N N . GLY A 1 371 ? 9.299 18.477 -1.897 1.00 92.00 371 GLY A N 1
ATOM 2792 C CA . GLY A 1 371 ? 8.704 17.293 -1.289 1.00 92.00 371 GLY A CA 1
ATOM 2793 C C . GLY A 1 371 ? 8.284 17.432 0.167 1.00 92.00 371 GLY A C 1
ATOM 2794 O O . GLY A 1 371 ? 8.527 18.456 0.809 1.00 92.00 371 GLY A O 1
ATOM 2795 N N . CYS A 1 372 ? 7.683 16.363 0.701 1.00 95.06 372 CYS A N 1
ATOM 2796 C CA . CYS A 1 372 ? 7.223 16.347 2.090 1.00 95.06 372 CYS A CA 1
ATOM 2797 C C . CYS A 1 372 ? 8.369 16.475 3.090 1.00 95.06 372 CYS A C 1
ATOM 2799 O O . CYS A 1 372 ? 8.262 17.202 4.067 1.00 95.06 372 CYS A O 1
ATOM 2801 N N . TYR A 1 373 ? 9.460 15.749 2.869 1.00 97.06 373 TYR A N 1
ATOM 2802 C CA . TYR A 1 373 ? 10.594 15.682 3.783 1.00 97.06 373 TYR A CA 1
ATOM 2803 C C . TYR A 1 373 ? 11.847 16.142 3.060 1.00 97.06 373 TYR A C 1
ATOM 2805 O O . TYR A 1 373 ? 12.154 15.651 1.976 1.00 97.06 373 TYR A O 1
ATOM 2813 N N . ARG A 1 374 ? 12.585 17.064 3.676 1.00 96.44 374 ARG A N 1
ATOM 2814 C CA . ARG A 1 374 ? 13.794 17.660 3.094 1.00 96.44 374 ARG A CA 1
ATOM 2815 C C . ARG A 1 374 ? 14.946 17.560 4.070 1.00 96.44 374 ARG A C 1
ATOM 2817 O O . ARG A 1 374 ? 14.760 17.807 5.261 1.00 96.44 374 ARG A O 1
ATOM 2824 N N . GLU A 1 375 ? 16.136 17.222 3.580 1.00 94.94 375 GLU A N 1
ATOM 2825 C CA . GLU A 1 375 ? 17.341 17.323 4.399 1.00 94.94 375 GLU A CA 1
ATOM 2826 C C . GLU A 1 375 ? 17.888 18.752 4.402 1.00 94.94 375 GLU A C 1
ATOM 2828 O O . GLU A 1 375 ? 18.011 19.406 3.370 1.00 94.94 375 GLU A O 1
ATOM 2833 N N . GLU A 1 376 ? 18.243 19.243 5.586 1.00 92.81 376 GLU A N 1
ATOM 2834 C CA . GLU A 1 376 ? 18.800 20.577 5.773 1.00 92.81 376 GLU A CA 1
ATOM 2835 C C . GLU A 1 376 ? 20.059 20.511 6.636 1.00 92.81 376 GLU A C 1
ATOM 2837 O O . GLU A 1 376 ? 20.183 19.692 7.549 1.00 92.81 376 GLU A O 1
ATOM 2842 N N . THR A 1 377 ? 21.008 21.410 6.372 1.00 91.81 377 THR A N 1
ATOM 2843 C CA . THR A 1 377 ? 22.173 21.609 7.241 1.00 91.81 377 THR A CA 1
ATOM 2844 C C . THR A 1 377 ? 22.018 22.912 8.009 1.00 91.81 377 THR A C 1
ATOM 2846 O O . THR A 1 377 ? 22.065 23.998 7.432 1.00 91.81 377 THR A O 1
ATOM 2849 N N . VAL A 1 378 ? 21.876 22.811 9.330 1.00 89.50 378 VAL A N 1
ATOM 2850 C CA . VAL A 1 378 ? 21.763 23.966 10.223 1.00 89.50 378 VAL A CA 1
ATOM 2851 C C . VAL A 1 378 ? 23.086 24.175 10.952 1.00 89.50 378 VAL A C 1
ATOM 2853 O O . VAL A 1 378 ? 23.582 23.303 11.667 1.00 89.50 378 VAL A O 1
ATOM 2856 N N . GLY A 1 379 ? 23.671 25.360 10.778 1.00 84.62 379 GLY A N 1
ATOM 2857 C CA . GLY A 1 379 ? 24.889 25.773 11.469 1.00 84.62 379 GLY A CA 1
ATOM 2858 C C . GLY A 1 379 ? 24.582 26.598 12.717 1.00 84.62 379 GLY A C 1
ATOM 2859 O O . GLY A 1 379 ? 23.971 27.660 12.620 1.00 84.62 379 GLY A O 1
ATOM 2860 N N . THR A 1 380 ? 25.061 26.173 13.889 1.00 80.00 380 THR A N 1
ATOM 2861 C CA . THR A 1 380 ? 25.019 26.982 15.122 1.00 80.00 380 THR A CA 1
ATOM 2862 C C . THR A 1 380 ? 26.385 26.981 15.801 1.00 80.00 380 THR A C 1
ATOM 2864 O O . THR A 1 380 ? 26.944 25.926 16.069 1.00 80.00 380 THR A O 1
ATOM 2867 N N . ASN A 1 381 ? 26.942 28.161 16.105 1.00 71.88 381 ASN A N 1
ATOM 2868 C CA . ASN A 1 381 ? 28.177 28.331 16.897 1.00 71.88 381 ASN A CA 1
ATOM 2869 C C . ASN A 1 381 ? 29.388 27.473 16.456 1.00 71.88 381 ASN A C 1
ATOM 2871 O O . ASN A 1 381 ? 30.193 27.058 17.289 1.00 71.88 381 ASN A O 1
ATOM 2875 N N . GLY A 1 382 ? 29.547 27.235 15.151 1.00 78.44 382 GLY A N 1
ATOM 2876 C CA . GLY A 1 382 ? 30.674 26.476 14.593 1.00 78.44 382 GLY A CA 1
ATOM 2877 C C . GLY A 1 382 ? 30.480 24.956 14.535 1.00 78.44 382 GLY A C 1
ATOM 2878 O O . GLY A 1 382 ? 31.408 24.268 14.119 1.00 78.44 382 GLY A O 1
ATOM 2879 N N . SER A 1 383 ? 29.307 24.437 14.912 1.00 82.06 383 SER A N 1
ATOM 2880 C CA . SER A 1 383 ? 28.870 23.071 14.596 1.00 82.06 383 SER A CA 1
ATOM 2881 C C . SER A 1 383 ? 27.823 23.083 13.485 1.00 82.06 383 SER A C 1
ATOM 2883 O O . SER A 1 383 ? 26.916 23.918 13.509 1.00 82.06 383 SER A O 1
ATOM 2885 N N . GLU A 1 384 ? 27.942 22.146 12.550 1.00 89.81 384 GLU A N 1
ATOM 2886 C CA . GLU A 1 384 ? 26.934 21.838 11.532 1.00 89.81 384 GLU A CA 1
ATOM 2887 C C . GLU A 1 384 ? 26.172 20.586 11.964 1.00 89.81 384 GLU A C 1
ATOM 2889 O O . GLU A 1 384 ? 26.780 19.597 12.379 1.00 89.81 384 GLU A O 1
ATOM 2894 N N . GLN A 1 385 ? 24.845 20.639 11.888 1.00 90.81 385 GLN A N 1
ATOM 2895 C CA . GLN A 1 385 ? 23.975 19.503 12.157 1.00 90.81 385 GLN A CA 1
ATOM 2896 C C . GLN A 1 385 ? 23.046 19.291 10.968 1.00 90.81 385 GLN A C 1
ATOM 2898 O O . GLN A 1 385 ? 22.439 20.241 10.472 1.00 90.81 385 GLN A O 1
ATOM 2903 N N . ARG A 1 386 ? 22.924 18.034 10.539 1.00 93.94 386 ARG A N 1
ATOM 2904 C CA . ARG A 1 386 ? 21.926 17.629 9.554 1.00 93.94 386 ARG A CA 1
ATOM 2905 C C . ARG A 1 386 ? 20.596 17.363 10.255 1.00 93.94 386 ARG A C 1
ATOM 2907 O O . ARG A 1 386 ? 20.552 16.592 11.217 1.00 93.94 386 ARG A O 1
ATOM 2914 N N . VAL A 1 387 ? 19.544 18.000 9.768 1.00 95.75 387 VAL A N 1
ATOM 2915 C CA . VAL A 1 387 ? 18.170 17.897 10.267 1.00 95.75 387 VAL A CA 1
ATOM 2916 C C . VAL A 1 387 ? 17.222 17.655 9.099 1.00 95.75 387 VAL A C 1
ATOM 2918 O O . VAL A 1 387 ? 17.633 17.704 7.938 1.00 95.75 387 VAL A O 1
ATOM 2921 N N . VAL A 1 388 ? 15.967 17.373 9.418 1.00 97.00 388 VAL A N 1
ATOM 2922 C CA . VAL A 1 388 ? 14.886 17.182 8.458 1.00 97.00 388 VAL A CA 1
ATOM 2923 C C . VAL A 1 388 ? 13.836 18.264 8.675 1.00 97.00 388 VAL A C 1
ATOM 2925 O O . VAL A 1 388 ? 13.514 18.594 9.816 1.00 97.00 388 VAL A O 1
ATOM 2928 N N . SER A 1 389 ? 13.308 18.829 7.594 1.00 95.88 389 SER A N 1
ATOM 2929 C CA . SER A 1 389 ? 12.114 19.675 7.632 1.00 95.88 389 SER A CA 1
ATOM 2930 C C . SER A 1 389 ? 10.936 18.966 6.971 1.00 95.88 389 SER A C 1
ATOM 2932 O O . SER A 1 389 ? 11.127 18.117 6.099 1.00 95.88 389 SER A O 1
ATOM 2934 N N . LEU A 1 390 ? 9.725 19.299 7.426 1.00 95.81 390 LEU A N 1
ATOM 2935 C CA . LEU A 1 390 ? 8.467 18.723 6.960 1.00 95.81 390 LEU A CA 1
ATOM 2936 C C . LEU A 1 390 ? 7.599 19.798 6.299 1.00 95.81 390 LEU A C 1
ATOM 2938 O O . LEU A 1 390 ? 7.417 20.887 6.845 1.00 95.81 390 LEU A O 1
ATOM 2942 N N . ASP A 1 391 ? 7.040 19.449 5.149 1.00 92.81 391 ASP A N 1
ATOM 2943 C CA . ASP A 1 391 ? 5.969 20.136 4.445 1.00 92.81 391 ASP A CA 1
ATOM 2944 C C . ASP A 1 391 ? 4.837 19.139 4.190 1.00 92.81 391 ASP A C 1
ATOM 2946 O O . ASP A 1 391 ? 5.043 18.082 3.600 1.00 92.81 391 ASP A O 1
ATOM 2950 N N . THR A 1 392 ? 3.629 19.428 4.654 1.00 90.75 392 THR A N 1
ATOM 2951 C CA . THR A 1 392 ? 2.494 18.512 4.467 1.00 90.75 392 THR A CA 1
ATOM 2952 C C . THR A 1 392 ? 1.708 18.809 3.198 1.00 90.75 392 THR A C 1
ATOM 2954 O O . THR A 1 392 ? 0.880 17.990 2.808 1.00 90.75 392 THR A O 1
ATOM 2957 N N . GLN A 1 393 ? 1.987 19.933 2.524 1.00 87.75 393 GLN A N 1
ATOM 2958 C CA . GLN A 1 393 ? 1.290 20.322 1.300 1.00 87.75 393 GLN A CA 1
ATOM 2959 C C . GLN A 1 393 ? 1.392 19.297 0.159 1.00 87.75 393 GLN A C 1
ATOM 2961 O O . GLN A 1 393 ? 0.362 19.031 -0.448 1.00 87.75 393 GLN A O 1
ATOM 2966 N N . PRO A 1 394 ? 2.562 18.694 -0.132 1.00 90.94 394 PRO A N 1
ATOM 2967 C CA . PRO A 1 394 ? 2.691 17.733 -1.227 1.00 90.94 394 PRO A CA 1
ATOM 2968 C C . PRO A 1 394 ? 2.268 16.304 -0.841 1.00 90.94 394 PRO A C 1
ATOM 2970 O O . PRO A 1 394 ? 2.498 15.370 -1.605 1.00 90.94 394 PRO A O 1
ATOM 2973 N N . CYS A 1 395 ? 1.709 16.090 0.355 1.00 92.88 395 CYS A N 1
ATOM 2974 C CA . CYS A 1 395 ? 1.406 14.748 0.842 1.00 92.88 395 CYS A CA 1
ATOM 2975 C C . CYS A 1 395 ? 0.318 14.068 0.003 1.00 92.88 395 CYS A C 1
ATOM 2977 O O . CYS A 1 395 ? -0.774 14.601 -0.159 1.00 92.88 395 CYS A O 1
ATOM 2979 N N . VAL A 1 396 ? 0.599 12.835 -0.426 1.00 92.75 396 VAL A N 1
ATOM 2980 C CA . VAL A 1 396 ? -0.329 11.959 -1.170 1.00 92.75 396 VAL A CA 1
ATOM 2981 C C . VAL A 1 396 ? -0.983 10.890 -0.300 1.00 92.75 396 VAL A C 1
ATOM 2983 O O . VAL A 1 396 ? -1.437 9.858 -0.782 1.00 92.75 396 VAL A O 1
ATOM 2986 N N . GLU A 1 397 ? -0.955 11.101 1.016 1.00 93.56 397 GLU A N 1
ATOM 2987 C CA . GLU A 1 397 ? -1.551 10.219 2.022 1.00 93.56 397 GLU A CA 1
ATOM 2988 C C . GLU A 1 397 ? -1.072 8.760 1.938 1.00 93.56 397 GLU A C 1
ATOM 2990 O O . GLU A 1 397 ? -1.795 7.822 2.286 1.00 93.56 397 GLU A O 1
ATOM 2995 N N . CYS A 1 398 ? 0.169 8.539 1.491 1.00 94.94 398 CYS A N 1
ATOM 2996 C CA . CYS A 1 398 ? 0.687 7.186 1.292 1.00 94.94 398 CYS A CA 1
ATOM 2997 C C . CYS A 1 398 ? 0.859 6.407 2.608 1.00 94.94 398 CYS A C 1
ATOM 2999 O O . CYS A 1 398 ? 0.766 5.185 2.594 1.00 94.94 398 CYS A O 1
ATOM 3001 N N . GLY A 1 399 ? 1.087 7.095 3.735 1.00 95.62 399 GLY A N 1
ATOM 3002 C CA . GLY A 1 399 ? 1.343 6.503 5.058 1.00 95.62 399 GLY A CA 1
ATOM 3003 C C . GLY A 1 399 ? 2.807 6.167 5.351 1.00 95.62 399 GLY A C 1
ATOM 3004 O O . GLY A 1 399 ? 3.149 5.885 6.490 1.00 95.62 399 GLY A O 1
ATOM 3005 N N . THR A 1 400 ? 3.699 6.237 4.358 1.00 97.62 400 THR A N 1
ATOM 3006 C CA . THR A 1 400 ? 5.102 5.798 4.489 1.00 97.62 400 THR A CA 1
ATOM 3007 C C . THR A 1 400 ? 5.831 6.430 5.671 1.00 97.62 400 THR A C 1
ATOM 3009 O O . THR A 1 400 ? 6.516 5.740 6.424 1.00 97.62 400 THR A O 1
ATOM 3012 N N . CYS A 1 401 ? 5.701 7.746 5.838 1.00 97.12 401 CYS A N 1
ATOM 3013 C CA . CYS A 1 401 ? 6.410 8.471 6.885 1.00 97.12 401 CYS A CA 1
ATOM 3014 C C . CYS A 1 401 ? 5.957 8.107 8.301 1.00 97.12 401 CYS A C 1
ATOM 3016 O O . CYS A 1 401 ? 6.757 8.256 9.215 1.00 97.12 401 CYS A O 1
ATOM 3018 N N . ALA A 1 402 ? 4.755 7.547 8.466 1.00 96.38 402 ALA A N 1
ATOM 3019 C CA . ALA A 1 402 ? 4.282 7.040 9.750 1.00 96.38 402 ALA A CA 1
ATOM 3020 C C . ALA A 1 402 ? 5.124 5.861 10.275 1.00 96.38 402 ALA A C 1
ATOM 3022 O O . ALA A 1 402 ? 5.074 5.557 11.460 1.00 96.38 402 ALA A O 1
ATOM 3023 N N . VAL A 1 403 ? 5.881 5.203 9.387 1.00 97.25 403 VAL A N 1
ATOM 3024 C CA . VAL A 1 403 ? 6.727 4.043 9.698 1.00 97.25 403 VAL A CA 1
ATOM 3025 C C . VAL A 1 403 ? 8.218 4.400 9.699 1.00 97.25 403 VAL A C 1
ATOM 3027 O O . VAL A 1 403 ? 8.993 3.855 10.477 1.00 97.25 403 VAL A O 1
ATOM 3030 N N . VAL A 1 404 ? 8.658 5.284 8.796 1.00 97.56 404 VAL A N 1
ATOM 3031 C CA . VAL A 1 404 ? 10.099 5.541 8.561 1.00 97.56 404 VAL A CA 1
ATOM 3032 C C . VAL A 1 404 ? 10.608 6.874 9.108 1.00 97.56 404 VAL A C 1
ATOM 3034 O O . VAL A 1 404 ? 11.775 7.214 8.896 1.00 97.56 404 VAL A O 1
ATOM 3037 N N . ALA A 1 405 ? 9.751 7.647 9.767 1.00 97.69 405 ALA A N 1
ATOM 3038 C CA . ALA A 1 405 ? 10.125 8.861 10.475 1.00 97.69 405 ALA A CA 1
ATOM 3039 C C . ALA A 1 405 ? 9.441 8.921 11.838 1.00 97.69 405 ALA A C 1
ATOM 3041 O O . ALA A 1 405 ? 8.398 8.307 12.053 1.00 97.69 405 ALA A O 1
ATOM 3042 N N . ASP A 1 406 ? 10.019 9.702 12.747 1.00 97.38 406 ASP A N 1
ATOM 3043 C CA . ASP A 1 406 ? 9.411 9.969 14.046 1.00 97.38 406 ASP A CA 1
ATOM 3044 C C . ASP A 1 406 ? 8.361 11.076 13.897 1.00 97.38 406 ASP A C 1
ATOM 3046 O O . ASP A 1 406 ? 8.624 12.266 14.115 1.00 97.38 406 ASP A O 1
ATOM 3050 N N . THR A 1 407 ? 7.186 10.679 13.408 1.00 96.00 407 THR A N 1
ATOM 3051 C CA . THR A 1 407 ? 6.048 11.564 13.149 1.00 96.00 407 THR A CA 1
ATOM 3052 C C . THR A 1 407 ? 4.741 10.972 13.647 1.00 96.00 407 THR A C 1
ATOM 3054 O O . THR A 1 407 ? 4.524 9.767 13.533 1.00 96.00 407 THR A O 1
ATOM 3057 N N . GLU A 1 408 ? 3.828 11.827 14.100 1.00 94.81 408 GLU A N 1
ATOM 3058 C CA . GLU A 1 408 ? 2.417 11.464 14.219 1.00 94.81 408 GLU A CA 1
ATOM 3059 C C . GLU A 1 408 ? 1.740 11.692 12.868 1.00 94.81 408 GLU A C 1
ATOM 3061 O O . GLU A 1 408 ? 1.800 12.788 12.308 1.00 94.81 408 GLU A O 1
ATOM 3066 N N . TRP A 1 409 ? 1.133 10.634 12.329 1.00 94.38 409 TRP A N 1
ATOM 3067 C CA . TRP A 1 409 ? 0.428 10.648 11.051 1.00 94.38 409 TRP A CA 1
ATOM 3068 C C . TRP A 1 409 ? -1.049 10.323 11.256 1.00 94.38 409 TRP A C 1
ATOM 3070 O O . TRP A 1 409 ? -1.388 9.286 11.843 1.00 94.38 409 TRP A O 1
ATOM 3080 N N . ASP A 1 410 ? -1.899 11.172 10.691 1.00 93.44 410 ASP A N 1
ATOM 3081 C CA . ASP A 1 410 ? -3.356 11.094 10.717 1.00 93.44 410 ASP A CA 1
ATOM 3082 C C . ASP A 1 410 ? -3.935 11.422 9.336 1.00 93.44 410 ASP A C 1
ATOM 3084 O O . ASP A 1 410 ? -3.278 12.078 8.535 1.00 93.44 410 ASP A O 1
ATOM 3088 N N . HIS A 1 411 ? -5.168 11.016 9.025 1.00 92.56 411 HIS A N 1
ATOM 3089 C CA . HIS A 1 411 ? -5.783 11.456 7.769 1.00 92.56 411 HIS A CA 1
ATOM 3090 C C . HIS A 1 411 ? -6.085 12.968 7.798 1.00 92.56 411 HIS A C 1
ATOM 3092 O O . HIS A 1 411 ? -6.352 13.535 8.857 1.00 92.56 411 HIS A O 1
ATOM 3098 N N . PRO A 1 412 ? -6.115 13.665 6.655 1.00 91.88 412 PRO A N 1
ATOM 3099 C CA . PRO A 1 412 ? -6.674 15.014 6.577 1.00 91.88 412 PRO A CA 1
ATOM 3100 C C . PRO A 1 412 ? -8.139 15.060 7.042 1.00 91.88 412 PRO A C 1
ATOM 3102 O O . PRO A 1 412 ? -8.831 14.044 7.067 1.00 91.88 412 PRO A O 1
ATOM 3105 N N . ALA A 1 413 ? -8.636 16.243 7.410 1.00 91.38 413 ALA A N 1
ATOM 3106 C CA . ALA A 1 413 ? -10.045 16.418 7.781 1.00 91.38 413 ALA A CA 1
ATOM 3107 C C . ALA A 1 413 ? -11.014 15.974 6.659 1.00 91.38 413 ALA A C 1
ATOM 3109 O O . ALA A 1 413 ? -10.647 15.850 5.493 1.00 91.38 413 ALA A O 1
ATOM 3110 N N . GLY A 1 414 ? -12.283 15.757 6.990 1.00 91.31 414 GLY A N 1
ATOM 3111 C CA . GLY A 1 414 ? -13.311 15.361 6.034 1.00 91.31 414 GLY A CA 1
ATOM 3112 C C . GLY A 1 414 ? -13.408 16.313 4.835 1.00 91.31 414 GLY A C 1
ATOM 3113 O O . GLY A 1 414 ? -13.505 17.532 4.983 1.00 91.31 414 GLY A O 1
ATOM 3114 N N . GLY A 1 415 ? -13.363 15.743 3.625 1.00 87.69 415 GLY A N 1
ATOM 3115 C CA . GLY A 1 415 ? -13.380 16.506 2.369 1.00 87.69 415 GLY A CA 1
ATOM 3116 C C . GLY A 1 415 ? -12.045 17.180 2.028 1.00 87.69 415 GLY A C 1
ATOM 3117 O O . GLY A 1 415 ? -11.998 18.013 1.125 1.00 87.69 415 GLY A O 1
ATOM 3118 N N . LYS A 1 416 ? -10.977 16.849 2.762 1.00 90.38 416 LYS A N 1
ATOM 3119 C CA . LYS A 1 416 ? -9.589 17.257 2.516 1.00 90.38 416 LYS A CA 1
ATOM 3120 C C . LYS A 1 416 ? -8.761 16.061 2.055 1.00 90.38 416 LYS A C 1
ATOM 3122 O O . LYS A 1 416 ? -9.230 14.927 2.112 1.00 90.38 416 LYS A O 1
ATOM 3127 N N . GLY A 1 417 ? -7.531 16.340 1.631 1.00 87.06 417 GLY A N 1
ATOM 3128 C CA . GLY A 1 417 ? -6.604 15.337 1.113 1.00 8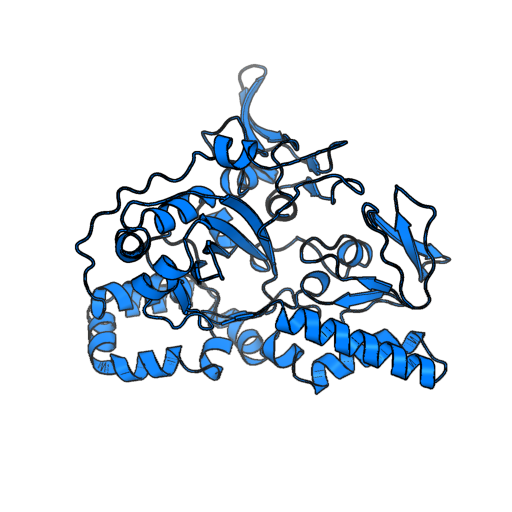7.06 417 GLY A CA 1
ATOM 3129 C C . GLY A 1 417 ? -6.500 15.344 -0.408 1.00 87.06 417 GLY A C 1
ATOM 3130 O O . GLY A 1 417 ? -6.828 16.349 -1.046 1.00 87.06 417 GLY A O 1
ATOM 3131 N N . VAL A 1 418 ? -6.005 14.241 -0.963 1.00 87.56 418 VAL A N 1
ATOM 3132 C CA . VAL A 1 418 ? -5.813 14.036 -2.403 1.00 87.56 418 VAL A CA 1
ATOM 3133 C C . VAL A 1 418 ? -7.010 13.312 -3.007 1.00 87.56 418 VAL A C 1
ATOM 3135 O O . VAL A 1 418 ? -7.447 12.270 -2.518 1.00 87.56 418 VAL A O 1
ATOM 3138 N N . GLU A 1 419 ? -7.525 13.845 -4.112 1.00 86.81 419 GLU A N 1
ATOM 3139 C CA . GLU A 1 419 ? -8.556 13.184 -4.910 1.00 86.81 419 GLU A CA 1
ATOM 3140 C C . GLU A 1 419 ? -7.914 12.378 -6.049 1.00 86.81 419 GLU A C 1
ATOM 3142 O O . GLU A 1 419 ? -7.509 12.947 -7.064 1.00 86.81 419 GLU A O 1
ATOM 3147 N N . PHE A 1 420 ? -7.855 11.053 -5.889 1.00 88.81 420 PHE A N 1
ATOM 3148 C CA . PHE A 1 420 ? -7.510 10.125 -6.971 1.00 88.81 420 PHE A CA 1
ATOM 3149 C C . PHE A 1 420 ? -8.754 9.789 -7.805 1.00 88.81 420 PHE A C 1
ATOM 3151 O O . PHE A 1 420 ? -9.804 9.439 -7.257 1.00 88.81 420 PHE A O 1
ATOM 3158 N N . LYS A 1 421 ? -8.643 9.873 -9.130 1.00 88.75 421 LYS A N 1
ATOM 3159 C CA . LYS A 1 421 ? -9.700 9.559 -10.101 1.00 88.75 421 LYS A CA 1
ATOM 3160 C C . LYS A 1 421 ? -9.589 8.142 -10.643 1.00 88.75 421 LYS A C 1
ATOM 3162 O O . LYS A 1 421 ? -10.622 7.508 -10.852 1.00 88.75 421 LYS A O 1
ATOM 3167 N N . ASP A 1 422 ? -8.365 7.665 -10.846 1.00 86.25 422 ASP A N 1
ATOM 3168 C CA . ASP A 1 422 ? -8.066 6.372 -11.463 1.00 86.25 422 ASP A CA 1
ATOM 3169 C C . ASP A 1 422 ? -7.542 5.334 -10.444 1.00 86.25 422 ASP A C 1
ATOM 3171 O O . ASP A 1 422 ? -7.348 4.164 -10.789 1.00 86.25 422 ASP A O 1
ATOM 3175 N N . GLY A 1 423 ? -7.394 5.737 -9.174 1.00 62.62 423 GLY A N 1
ATOM 3176 C CA . GLY A 1 423 ? -7.352 4.869 -7.985 1.00 62.62 423 GLY A CA 1
ATOM 3177 C C . GLY A 1 423 ? -6.078 4.072 -7.866 1.00 62.62 423 GLY A C 1
ATOM 3178 O O . GLY A 1 423 ? -6.096 2.844 -8.125 1.00 62.62 423 GLY A O 1
#